Protein AF-A0A378L140-F1 (afdb_monomer_lite)

Structure (mmCIF, N/CA/C/O backbone):
data_AF-A0A378L140-F1
#
_entry.id   AF-A0A378L140-F1
#
loop_
_atom_site.group_PDB
_atom_site.id
_atom_site.type_symbol
_atom_site.label_atom_id
_atom_site.label_alt_id
_atom_site.label_comp_id
_atom_site.label_asym_id
_atom_site.label_entity_id
_atom_site.label_seq_id
_atom_site.pdbx_PDB_ins_code
_atom_site.Cartn_x
_atom_site.Cartn_y
_atom_site.Cartn_z
_atom_site.occupancy
_atom_site.B_iso_or_equiv
_atom_site.auth_seq_id
_atom_site.auth_comp_id
_atom_site.auth_asym_id
_atom_site.auth_atom_id
_atom_site.pdbx_PDB_model_num
ATOM 1 N N . MET A 1 1 ? -20.393 -34.430 15.830 1.00 32.03 1 MET A N 1
ATOM 2 C CA . MET A 1 1 ? -21.730 -34.454 15.198 1.00 32.03 1 MET A CA 1
ATOM 3 C C . MET A 1 1 ? -21.632 -33.696 13.888 1.00 32.03 1 MET A C 1
ATOM 5 O O . MET A 1 1 ? -21.072 -32.605 13.926 1.00 32.03 1 MET A O 1
ATOM 9 N N . PRO A 1 2 ? -22.085 -34.244 12.750 1.00 35.09 2 PRO A N 1
ATOM 10 C CA . PRO A 1 2 ? -22.092 -33.488 11.508 1.00 35.09 2 PRO A CA 1
ATOM 11 C C . PRO A 1 2 ? -23.166 -32.406 11.648 1.00 35.09 2 PRO A C 1
ATOM 13 O O . PRO A 1 2 ? -24.352 -32.717 11.752 1.00 35.09 2 PRO A O 1
ATOM 16 N N . LYS A 1 3 ? -22.745 -31.143 11.749 1.00 49.28 3 LYS A N 1
ATOM 17 C CA . LYS A 1 3 ? -23.654 -30.000 11.684 1.00 49.28 3 LYS A CA 1
ATOM 18 C C . LYS A 1 3 ? -24.236 -30.023 10.276 1.00 49.28 3 LYS A C 1
ATOM 20 O O . LYS A 1 3 ? -23.525 -29.756 9.314 1.00 49.28 3 LYS A O 1
ATOM 25 N N . ILE A 1 4 ? -25.494 -30.438 10.138 1.00 47.97 4 ILE A N 1
ATOM 26 C CA . ILE A 1 4 ? -26.223 -30.212 8.892 1.00 47.97 4 ILE A CA 1
ATOM 27 C C . ILE A 1 4 ? -26.393 -28.699 8.828 1.00 47.97 4 ILE A C 1
ATOM 29 O O . ILE A 1 4 ? -27.247 -28.129 9.501 1.00 47.97 4 ILE A O 1
ATOM 33 N N . HIS A 1 5 ? -25.482 -28.045 8.114 1.00 62.97 5 HIS A N 1
ATOM 34 C CA . HIS A 1 5 ? -25.533 -26.615 7.904 1.00 62.97 5 HIS A CA 1
ATOM 35 C C . HIS A 1 5 ? -26.717 -26.343 6.973 1.00 62.97 5 HIS A C 1
ATOM 37 O O . HIS A 1 5 ? -26.625 -26.583 5.769 1.00 62.97 5 HIS A O 1
ATOM 43 N N . ASP A 1 6 ? -27.838 -25.849 7.507 1.00 79.25 6 ASP A N 1
ATOM 44 C CA . ASP A 1 6 ? -28.823 -25.148 6.675 1.00 79.25 6 ASP A CA 1
ATOM 45 C C . ASP A 1 6 ? -28.234 -23.785 6.295 1.00 79.25 6 ASP A C 1
ATOM 47 O O . ASP A 1 6 ? -28.569 -22.725 6.820 1.00 79.25 6 ASP A O 1
ATOM 51 N N . ILE A 1 7 ? -27.254 -23.866 5.403 1.00 73.12 7 ILE A N 1
ATOM 52 C CA . ILE A 1 7 ? -26.455 -22.773 4.863 1.00 73.12 7 ILE A CA 1
ATOM 53 C C . ILE A 1 7 ? -27.337 -21.651 4.372 1.00 73.12 7 ILE A C 1
ATOM 55 O O . ILE A 1 7 ? -27.088 -20.480 4.645 1.00 73.12 7 ILE A O 1
ATOM 59 N N . LYS A 1 8 ? -28.369 -22.031 3.618 1.00 82.81 8 LYS A N 1
ATOM 60 C CA . LYS A 1 8 ? -29.275 -21.084 3.002 1.00 82.81 8 LYS A CA 1
ATOM 61 C C . LYS A 1 8 ? -29.954 -20.272 4.092 1.00 82.81 8 LYS A C 1
ATOM 63 O O . LYS A 1 8 ? -29.933 -19.048 4.022 1.00 82.81 8 LYS A O 1
ATOM 68 N N . LYS A 1 9 ? -30.451 -20.941 5.134 1.00 87.69 9 LYS A N 1
ATOM 69 C CA . LYS A 1 9 ? -31.068 -20.278 6.280 1.00 87.69 9 LYS A CA 1
ATOM 70 C C . LYS A 1 9 ? -30.097 -19.365 7.027 1.00 87.69 9 LYS A C 1
ATOM 72 O O . LYS A 1 9 ? -30.447 -18.227 7.317 1.00 87.69 9 LYS A O 1
ATOM 77 N N . GLN A 1 10 ? -28.864 -19.802 7.277 1.00 85.75 10 GLN A N 1
ATOM 78 C CA . GLN A 1 10 ? -27.850 -18.969 7.939 1.00 85.75 10 GLN A CA 1
ATOM 79 C C . GLN A 1 10 ? -27.500 -17.711 7.126 1.00 85.75 10 GLN A C 1
ATOM 81 O O . GLN A 1 10 ? -27.471 -16.599 7.658 1.00 85.75 10 GLN A O 1
ATOM 86 N N . CYS A 1 11 ? -27.269 -17.879 5.822 1.00 85.19 11 CYS A N 1
ATOM 87 C CA . CYS A 1 11 ? -27.033 -16.778 4.897 1.00 85.19 11 CYS A CA 1
ATOM 88 C C . CYS A 1 11 ? -28.246 -15.842 4.826 1.00 85.19 11 CYS A C 1
ATOM 90 O O . CYS A 1 11 ? -28.073 -14.625 4.799 1.00 85.19 11 CYS A O 1
ATOM 92 N N . ASP A 1 12 ? -29.466 -16.381 4.838 1.00 88.06 12 ASP A N 1
ATOM 93 C CA . ASP A 1 12 ? -30.700 -15.598 4.831 1.00 88.06 12 ASP A CA 1
ATOM 94 C C . ASP A 1 12 ? -30.898 -14.814 6.141 1.00 88.06 12 ASP A C 1
ATOM 96 O O . ASP A 1 12 ? -31.330 -13.665 6.075 1.00 88.06 12 ASP A O 1
ATOM 100 N N . LEU A 1 13 ? -30.497 -15.344 7.305 1.00 88.00 13 LEU A N 1
ATOM 101 C CA . LEU A 1 13 ? -30.495 -14.608 8.581 1.00 88.00 13 LEU A CA 1
ATOM 102 C C . LEU A 1 13 ? -29.526 -13.413 8.546 1.00 88.00 13 LEU A C 1
ATOM 104 O O . LEU A 1 13 ? -29.916 -12.286 8.860 1.00 88.00 13 LEU A O 1
ATOM 108 N N . ILE A 1 14 ? -28.285 -13.627 8.091 1.00 86.94 14 ILE A N 1
ATOM 109 C CA . ILE A 1 14 ? -27.290 -12.553 7.914 1.00 86.94 14 ILE A CA 1
ATOM 110 C C . ILE A 1 14 ? -27.772 -11.514 6.899 1.00 86.94 14 ILE A C 1
ATOM 112 O O . ILE A 1 14 ? -27.672 -10.306 7.117 1.00 86.94 14 ILE A O 1
ATOM 116 N N . ARG A 1 15 ? -28.335 -11.961 5.775 1.00 87.31 15 ARG A N 1
ATOM 117 C CA . ARG A 1 15 ? -28.892 -11.052 4.772 1.00 87.31 15 ARG A CA 1
ATOM 118 C C . ARG A 1 15 ? -30.097 -10.298 5.310 1.00 87.31 15 ARG A C 1
ATOM 120 O O . ARG A 1 15 ? -30.224 -9.120 4.989 1.00 87.31 15 ARG A O 1
ATOM 127 N N . GLY A 1 16 ? -30.945 -10.940 6.106 1.00 85.62 16 GLY A N 1
ATOM 128 C CA . GLY A 1 16 ? -32.083 -10.321 6.777 1.00 85.62 16 GLY A CA 1
ATOM 129 C C . GLY A 1 16 ? -31.644 -9.166 7.670 1.00 85.62 16 GLY A C 1
ATOM 130 O O . GLY A 1 16 ? -32.227 -8.085 7.581 1.00 85.62 16 GLY A O 1
ATOM 131 N N . LEU A 1 17 ? -30.557 -9.353 8.429 1.00 85.00 17 LEU A N 1
ATOM 132 C CA . LEU A 1 17 ? -29.923 -8.277 9.190 1.00 85.00 17 LEU A CA 1
ATOM 133 C C . LEU A 1 17 ? -29.539 -7.107 8.270 1.00 85.00 17 LEU A C 1
ATOM 135 O O . LEU A 1 17 ? -29.951 -5.984 8.529 1.00 85.00 17 LEU A O 1
ATOM 139 N N . TYR A 1 18 ? -28.827 -7.362 7.167 1.00 84.38 18 TYR A N 1
ATOM 140 C CA . TYR A 1 18 ? -28.286 -6.295 6.306 1.00 84.38 18 TYR A CA 1
ATOM 141 C C . TYR A 1 18 ? -29.306 -5.610 5.388 1.00 84.38 18 TYR A C 1
ATOM 143 O O . TYR A 1 18 ? -29.124 -4.452 5.020 1.00 84.38 18 TYR A O 1
ATOM 151 N N . HIS A 1 19 ? -30.363 -6.312 4.972 1.00 83.50 19 HIS A N 1
ATOM 152 C CA . HIS A 1 19 ? -31.394 -5.763 4.079 1.00 83.50 19 HIS A CA 1
ATOM 153 C C . HIS A 1 19 ? -32.524 -5.077 4.845 1.00 83.50 19 HIS A C 1
ATOM 155 O O . HIS A 1 19 ? -33.370 -4.414 4.234 1.00 83.50 19 HIS A O 1
ATOM 161 N N . SER A 1 20 ? -32.566 -5.229 6.168 1.00 78.88 20 SER A N 1
ATOM 162 C CA . SER A 1 20 ? -33.572 -4.557 6.965 1.00 78.88 20 SER A CA 1
ATOM 163 C C . SER A 1 20 ? -33.365 -3.046 6.927 1.00 78.88 20 SER A C 1
ATOM 165 O O . SER A 1 20 ? -32.304 -2.521 7.257 1.00 78.88 20 SER A O 1
ATOM 167 N N . ARG A 1 21 ? -34.425 -2.326 6.551 1.00 72.00 21 ARG A N 1
ATOM 168 C CA . ARG A 1 21 ? -34.459 -0.858 6.587 1.00 72.00 21 ARG A CA 1
ATOM 169 C C . ARG A 1 21 ? -34.642 -0.300 8.000 1.00 72.00 21 ARG A C 1
ATOM 171 O O . ARG A 1 21 ? -34.589 0.912 8.167 1.00 72.00 21 ARG A O 1
ATOM 178 N N . LYS A 1 22 ? -34.893 -1.149 9.002 1.00 75.19 22 LYS A N 1
ATOM 179 C CA . LYS A 1 22 ? -35.039 -0.718 10.396 1.00 75.19 22 LYS A CA 1
ATOM 180 C C . LYS A 1 22 ? -33.651 -0.586 11.023 1.00 75.19 22 LYS A C 1
ATOM 182 O O . LYS A 1 22 ? -32.941 -1.589 11.107 1.00 75.19 22 LYS A O 1
ATOM 187 N N . GLU A 1 23 ? -33.308 0.624 11.463 1.00 65.69 23 GLU A N 1
ATOM 188 C CA . GLU A 1 23 ? -32.011 0.982 12.074 1.00 65.69 23 GLU A CA 1
ATOM 189 C C . GLU A 1 23 ? -31.702 0.225 13.380 1.00 65.69 23 GLU A C 1
ATOM 191 O O . GLU A 1 23 ? -30.560 0.206 13.818 1.00 65.69 23 GLU A O 1
ATOM 196 N N . ASP A 1 24 ? -32.685 -0.489 13.936 1.00 68.06 24 ASP A N 1
ATOM 197 C CA . ASP A 1 24 ? -32.551 -1.280 15.166 1.00 68.06 24 ASP A CA 1
ATOM 198 C C . ASP A 1 24 ? -32.762 -2.779 14.923 1.00 68.06 24 ASP A C 1
ATOM 200 O O . ASP A 1 24 ? -33.281 -3.502 15.774 1.00 68.06 24 ASP A O 1
ATOM 204 N N . THR A 1 25 ? -32.443 -3.277 13.726 1.00 79.19 25 THR A N 1
ATOM 205 C CA . THR A 1 25 ? -32.542 -4.726 13.491 1.00 79.19 25 THR A CA 1
ATOM 206 C C . THR A 1 25 ? -31.446 -5.426 14.272 1.00 79.19 25 THR A C 1
ATOM 208 O O . THR A 1 25 ? -30.265 -5.146 14.076 1.00 79.19 25 THR A O 1
ATOM 211 N N . LEU A 1 26 ? -31.856 -6.325 15.160 1.00 85.75 26 LEU A N 1
ATOM 212 C CA . LEU A 1 26 ? -30.974 -7.051 16.057 1.00 85.75 26 LEU A CA 1
ATOM 213 C C . LEU A 1 26 ? -30.793 -8.481 15.558 1.00 85.75 26 LEU A C 1
ATOM 215 O O . LEU A 1 26 ? -31.773 -9.144 15.216 1.00 85.75 26 LEU A O 1
ATOM 219 N N . LEU A 1 27 ? -29.556 -8.971 15.564 1.00 86.12 27 LEU A N 1
ATOM 220 C CA . LEU A 1 27 ? -29.259 -10.385 15.351 1.00 86.12 27 LEU A CA 1
ATOM 221 C C . LEU A 1 27 ? -28.437 -10.910 16.529 1.00 86.12 27 LEU A C 1
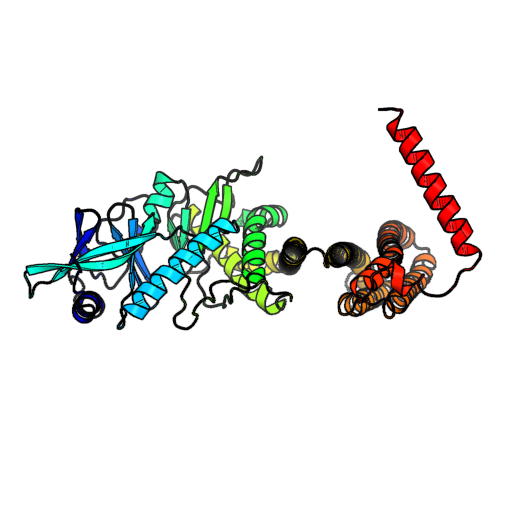ATOM 223 O O . LEU A 1 27 ? -27.250 -10.592 16.635 1.00 86.12 27 LEU A O 1
ATOM 227 N N . PRO A 1 28 ? -29.036 -11.704 17.428 1.00 86.94 28 PRO A N 1
ATOM 228 C CA . PRO A 1 28 ? -28.290 -12.356 18.489 1.00 86.94 28 PRO A CA 1
ATOM 229 C C . PRO A 1 28 ? -27.301 -13.365 17.901 1.00 86.94 28 PRO A C 1
ATOM 231 O O . PRO A 1 28 ? -27.661 -14.231 17.103 1.00 86.94 28 PRO A O 1
ATOM 234 N N . VAL A 1 29 ? -26.051 -13.274 18.333 1.00 88.31 29 VAL A N 1
ATOM 235 C CA . VAL A 1 29 ? -24.965 -14.180 17.972 1.00 88.31 29 VAL A CA 1
ATOM 236 C C . VAL A 1 29 ? -24.234 -14.675 19.219 1.00 88.31 29 VAL A C 1
ATOM 238 O O . VAL A 1 29 ? -24.358 -14.117 20.308 1.00 88.31 29 VAL A O 1
ATOM 241 N N . CYS A 1 30 ? -23.481 -15.755 19.068 1.00 84.81 30 CYS A N 1
ATOM 242 C CA . CYS A 1 30 ? -22.602 -16.319 20.077 1.00 84.81 30 CYS A CA 1
ATOM 243 C C . CYS A 1 30 ? -21.193 -16.449 19.492 1.00 84.81 30 CYS A C 1
ATOM 245 O O . CYS A 1 30 ? -21.023 -17.066 18.443 1.00 84.81 30 CYS A O 1
ATOM 247 N N . PHE A 1 31 ? -20.179 -15.899 20.153 1.00 86.06 31 PHE A N 1
ATOM 248 C CA . PHE A 1 31 ? -18.777 -16.040 19.752 1.00 86.06 31 PHE A CA 1
ATOM 249 C C . PHE A 1 31 ? -17.950 -16.452 20.970 1.00 86.06 31 PHE A C 1
ATOM 251 O O . PHE A 1 31 ? -18.038 -15.812 22.009 1.00 86.06 31 PHE A O 1
ATOM 258 N N . HIS A 1 32 ? -17.204 -17.560 20.883 1.00 82.94 32 HIS A N 1
ATOM 259 C CA . HIS A 1 32 ? -16.455 -18.137 22.015 1.00 82.94 32 HIS A CA 1
ATOM 260 C C . HIS A 1 32 ? -17.255 -18.262 23.334 1.00 82.94 32 HIS A C 1
ATOM 262 O O . HIS A 1 32 ? -16.724 -18.033 24.415 1.00 82.94 32 HIS A O 1
ATOM 268 N N . ASN A 1 33 ? -18.521 -18.687 23.249 1.00 78.38 33 ASN A N 1
ATOM 269 C CA . ASN A 1 33 ? -19.480 -18.811 24.364 1.00 78.38 33 ASN A CA 1
ATOM 270 C C . ASN A 1 33 ? -20.062 -17.491 24.899 1.00 78.38 33 ASN A C 1
ATOM 272 O O . ASN A 1 33 ? -20.896 -17.524 25.805 1.00 78.38 33 ASN A O 1
ATOM 276 N N . GLU A 1 34 ? -19.693 -16.345 24.332 1.00 80.69 34 GLU A N 1
ATOM 277 C CA . GLU A 1 34 ? -20.276 -15.056 24.690 1.00 80.69 34 GLU A CA 1
ATOM 278 C C . GLU A 1 34 ? -21.445 -14.710 23.777 1.00 80.69 34 GLU A C 1
ATOM 280 O O . GLU A 1 34 ? -21.317 -14.706 22.553 1.00 80.69 34 GLU A O 1
ATOM 285 N N . LYS A 1 35 ? -22.592 -14.386 24.381 1.00 85.50 35 LYS A N 1
ATOM 286 C CA . LYS A 1 35 ? -23.771 -13.920 23.652 1.00 85.50 35 LYS A CA 1
ATOM 287 C C . LYS A 1 35 ? -23.661 -12.420 23.407 1.00 85.50 35 LYS A C 1
ATOM 289 O O . LYS A 1 35 ? -23.620 -11.637 24.352 1.00 85.50 35 LYS A O 1
ATOM 294 N N . VAL A 1 36 ? -23.667 -12.031 22.141 1.00 88.69 36 VAL A N 1
ATOM 295 C CA . VAL A 1 36 ? -23.611 -10.639 21.690 1.00 88.69 36 VAL A CA 1
ATOM 296 C C . VAL A 1 36 ? -24.776 -10.397 20.747 1.00 88.69 36 VAL A C 1
ATOM 298 O O . VAL A 1 36 ? -25.172 -11.285 20.006 1.00 88.69 36 VAL A O 1
ATOM 301 N N . THR A 1 37 ? -25.365 -9.208 20.773 1.00 88.44 37 THR A N 1
ATOM 302 C CA . THR A 1 37 ? -26.416 -8.851 19.816 1.00 88.44 37 THR A CA 1
ATOM 303 C C . THR A 1 37 ? -25.828 -7.909 18.787 1.00 88.44 37 THR A C 1
ATOM 305 O O . THR A 1 37 ? -25.416 -6.810 19.141 1.00 88.44 37 THR A O 1
ATOM 308 N N . LEU A 1 38 ? -25.770 -8.344 17.528 1.00 85.88 38 LEU A N 1
ATOM 309 C CA . LEU A 1 38 ? -25.354 -7.483 16.429 1.00 85.88 38 LEU A CA 1
ATOM 310 C C . LEU A 1 38 ? -26.449 -6.462 16.161 1.00 85.88 38 LEU A C 1
ATOM 312 O O . LEU A 1 38 ? -27.623 -6.825 16.059 1.00 85.88 38 LEU A O 1
ATOM 316 N N . ILE A 1 39 ? -26.053 -5.204 16.022 1.00 81.06 39 ILE A N 1
ATOM 317 C CA . ILE A 1 39 ? -26.967 -4.098 15.751 1.00 81.06 39 ILE A CA 1
ATOM 318 C C . ILE A 1 39 ? -26.764 -3.679 14.297 1.00 81.06 39 ILE A C 1
ATOM 320 O O . ILE A 1 39 ? -25.655 -3.324 13.893 1.00 81.06 39 ILE A O 1
ATOM 324 N N . ASN A 1 40 ? -27.824 -3.726 13.488 1.00 77.75 40 ASN A N 1
ATOM 325 C CA . ASN A 1 40 ? -27.792 -3.178 12.135 1.00 77.75 40 ASN A CA 1
ATOM 326 C C . ASN A 1 40 ? -27.887 -1.653 12.171 1.00 77.75 40 ASN A C 1
ATOM 328 O O . ASN A 1 40 ? -28.923 -1.074 11.846 1.00 77.75 40 ASN A O 1
ATOM 332 N N . THR A 1 41 ? -26.791 -0.997 12.521 1.00 69.06 41 THR A N 1
ATOM 333 C CA . THR A 1 41 ? -26.687 0.437 12.298 1.00 69.06 41 THR A CA 1
ATOM 334 C C . THR A 1 41 ? -26.467 0.648 10.795 1.00 69.06 41 THR A C 1
ATOM 336 O O . THR A 1 41 ? -25.485 0.183 10.215 1.00 69.06 41 THR A O 1
ATOM 339 N N . GLN A 1 42 ? -27.388 1.333 10.103 1.00 62.62 42 GLN A N 1
ATOM 340 C CA . GLN A 1 42 ? -27.188 1.650 8.674 1.00 62.62 42 GLN A CA 1
ATOM 341 C C . GLN A 1 42 ? -25.913 2.482 8.442 1.00 62.62 42 GLN A C 1
ATOM 343 O O . GLN A 1 42 ? -25.325 2.453 7.348 1.00 62.62 42 GLN A O 1
ATOM 348 N N . TYR A 1 43 ? -25.482 3.173 9.499 1.00 59.62 43 TYR A N 1
ATOM 349 C CA . TYR A 1 43 ? -24.347 4.071 9.562 1.00 59.62 43 TYR A CA 1
ATOM 350 C C . TYR A 1 43 ? -23.338 3.593 10.607 1.00 59.62 43 TYR A C 1
ATOM 352 O O . TYR A 1 43 ? -23.697 3.101 11.676 1.00 59.62 43 TYR A O 1
ATOM 360 N N . VAL A 1 44 ? -22.064 3.760 10.274 1.00 66.12 44 VAL A N 1
ATOM 361 C CA . VAL A 1 44 ? -20.953 3.674 11.220 1.00 66.12 44 VAL A CA 1
ATOM 362 C C . VAL A 1 44 ? -20.955 4.990 12.011 1.00 66.12 44 VAL A C 1
ATOM 364 O O . VAL A 1 44 ? -21.019 6.050 11.386 1.00 66.12 44 VAL A O 1
ATOM 367 N N . ASP A 1 45 ? -20.952 4.963 13.351 1.00 68.12 45 ASP A N 1
ATOM 368 C CA . ASP A 1 45 ? -20.945 6.200 14.156 1.00 68.12 45 ASP A CA 1
ATOM 369 C C . ASP A 1 45 ? -19.595 6.910 14.019 1.00 68.12 45 ASP A C 1
ATOM 371 O O . ASP A 1 45 ? -18.678 6.688 14.806 1.00 68.12 45 ASP A O 1
ATOM 375 N N . GLU A 1 46 ? -19.488 7.795 13.025 1.00 62.53 46 GLU A N 1
ATOM 376 C CA . GLU A 1 46 ? -18.253 8.484 12.640 1.00 62.53 46 GLU A CA 1
ATOM 377 C C . GLU A 1 46 ? -17.546 9.203 13.804 1.00 62.53 46 GLU A C 1
ATOM 379 O O . GLU A 1 46 ? -16.338 9.437 13.753 1.00 62.53 46 GLU A O 1
ATOM 384 N N . ARG A 1 47 ? -18.283 9.570 14.864 1.00 60.94 47 ARG A N 1
ATOM 385 C CA . ARG A 1 47 ? -17.743 10.308 16.017 1.00 60.94 47 ARG A CA 1
ATOM 386 C C . ARG A 1 47 ? -16.897 9.433 16.939 1.00 60.94 47 ARG A C 1
ATOM 388 O O . ARG A 1 47 ? -16.086 9.973 17.686 1.00 60.94 47 ARG A O 1
ATOM 395 N N . ARG A 1 48 ? -17.063 8.108 16.896 1.00 61.91 48 ARG A N 1
ATOM 396 C CA . ARG A 1 48 ? -16.337 7.163 17.768 1.00 61.91 48 ARG A CA 1
ATOM 397 C C . ARG A 1 48 ? -14.945 6.815 17.253 1.00 6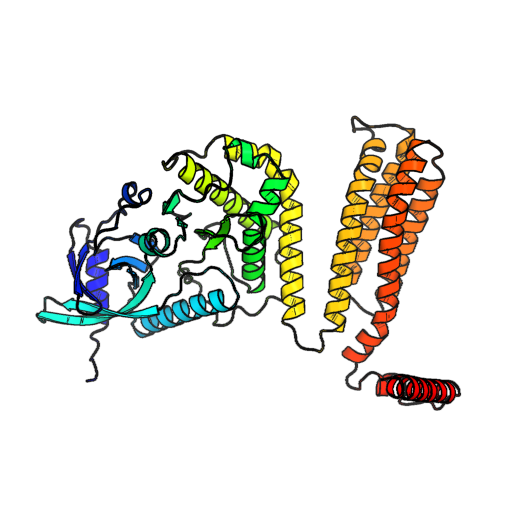1.91 48 ARG A C 1
ATOM 399 O O . ARG A 1 48 ? -14.089 6.406 18.031 1.00 61.91 48 ARG A O 1
ATOM 406 N N . PHE A 1 49 ? -14.699 7.055 15.968 1.00 60.28 49 PHE A N 1
ATOM 407 C CA . PHE A 1 49 ? -13.483 6.658 15.256 1.00 60.28 49 PHE A CA 1
ATOM 408 C C . PHE A 1 49 ? -12.320 7.645 15.423 1.00 60.28 49 PHE A C 1
ATOM 410 O O . PHE A 1 49 ? -11.253 7.432 14.859 1.00 60.28 49 PHE A O 1
ATOM 417 N N . ILE A 1 50 ? -12.517 8.710 16.206 1.00 56.09 50 ILE A N 1
ATOM 418 C CA . ILE A 1 50 ? -11.467 9.618 16.688 1.00 56.09 50 ILE A CA 1
ATOM 419 C C . ILE A 1 50 ? -11.520 9.618 18.218 1.00 56.09 50 ILE A C 1
ATOM 421 O O . ILE A 1 50 ? -11.711 10.645 18.867 1.00 56.09 50 ILE A O 1
ATOM 425 N N . SER A 1 51 ? -11.465 8.433 18.815 1.00 61.25 51 SER A N 1
ATOM 426 C CA . SER A 1 51 ? -11.392 8.307 20.262 1.00 61.25 51 SER A CA 1
ATOM 427 C C . SER A 1 51 ? -10.626 7.055 20.646 1.00 61.25 51 SER A C 1
ATOM 429 O O . SER A 1 51 ? -10.715 6.028 19.978 1.00 61.25 51 SER A O 1
ATOM 431 N N . ASP A 1 52 ? -9.920 7.142 21.766 1.00 62.53 52 ASP A N 1
ATOM 432 C CA . ASP A 1 52 ? -9.347 5.988 22.459 1.00 62.53 52 ASP A CA 1
ATOM 433 C C . ASP A 1 52 ? -10.424 5.249 23.286 1.00 62.53 52 ASP A C 1
ATOM 435 O O . ASP A 1 52 ? -10.111 4.478 24.193 1.00 62.53 52 ASP A O 1
ATOM 439 N N . ALA A 1 53 ? -11.713 5.515 23.029 1.00 71.19 53 ALA A N 1
ATOM 440 C CA . ALA A 1 53 ? -12.802 4.884 23.754 1.00 71.19 53 ALA A CA 1
ATOM 441 C C . ALA A 1 53 ? -13.017 3.442 23.257 1.00 71.19 53 ALA A C 1
ATOM 443 O O . ALA A 1 53 ? -12.950 3.184 22.051 1.00 71.19 53 ALA A O 1
ATOM 444 N N . PRO A 1 54 ? -13.326 2.495 24.160 1.00 75.44 54 PRO A N 1
ATOM 445 C CA . PRO A 1 54 ? -13.717 1.149 23.766 1.00 75.44 54 PRO A CA 1
ATOM 446 C C . PRO A 1 54 ? -14.964 1.178 22.879 1.00 75.44 54 PRO A C 1
ATOM 448 O O . PRO A 1 54 ? -15.936 1.873 23.185 1.00 75.44 54 PRO A O 1
ATOM 451 N N . VAL A 1 55 ? -14.956 0.388 21.806 1.00 80.44 55 VAL A N 1
ATOM 452 C CA . VAL A 1 55 ? -16.144 0.188 20.971 1.00 80.44 55 VAL A CA 1
ATOM 453 C C . VAL A 1 55 ? -17.080 -0.811 21.670 1.00 80.44 55 VAL A C 1
ATOM 455 O O . VAL A 1 55 ? -16.616 -1.857 22.119 1.00 80.44 55 VAL A O 1
ATOM 458 N N . PRO A 1 56 ? -18.386 -0.530 21.793 1.00 85.19 56 PRO A N 1
ATOM 459 C CA . PRO A 1 56 ? -19.361 -1.496 22.290 1.00 85.19 56 PRO A CA 1
ATOM 460 C C . PRO A 1 56 ? -19.415 -2.810 21.499 1.00 85.19 56 PRO A C 1
ATOM 462 O O . PRO A 1 56 ? -19.343 -2.837 20.271 1.00 85.19 56 PRO A O 1
ATOM 465 N N . ASN A 1 57 ? -19.621 -3.919 22.212 1.00 89.12 57 ASN A N 1
ATOM 466 C CA . ASN A 1 57 ? -19.862 -5.222 21.593 1.00 89.12 57 ASN A CA 1
ATOM 467 C C . ASN A 1 57 ? -21.144 -5.213 20.749 1.00 89.12 57 ASN A C 1
ATOM 469 O O . ASN A 1 57 ? -22.188 -4.744 21.195 1.00 89.12 57 ASN A O 1
ATOM 473 N N . GLY A 1 58 ? -21.067 -5.803 19.557 1.00 86.75 58 GLY A N 1
ATOM 474 C CA . GLY A 1 58 ? -22.162 -5.907 18.594 1.00 86.75 58 GLY A CA 1
ATOM 475 C C . GLY A 1 58 ? -22.282 -4.725 17.631 1.00 86.75 58 GLY A C 1
ATOM 476 O O . GLY A 1 58 ? -23.139 -4.756 16.747 1.00 86.75 58 GLY A O 1
ATOM 477 N N . GLU A 1 59 ? -21.432 -3.704 17.766 1.00 87.25 59 GLU A N 1
ATOM 478 C CA . GLU A 1 59 ? -21.450 -2.522 16.904 1.00 87.25 59 GLU A CA 1
ATOM 479 C C . GLU A 1 59 ? -20.770 -2.777 15.553 1.00 87.25 59 GLU A C 1
ATOM 481 O O . GLU A 1 59 ? -19.757 -3.478 15.466 1.00 87.25 59 GLU A O 1
ATOM 486 N N . LEU A 1 60 ? -21.332 -2.197 14.489 1.00 85.62 60 LEU A N 1
ATOM 487 C CA . LEU A 1 60 ? -20.768 -2.252 13.146 1.00 85.62 60 LEU A CA 1
ATOM 488 C C . LEU A 1 60 ? -19.556 -1.312 13.042 1.00 85.62 60 LEU A C 1
ATOM 490 O O . LEU A 1 60 ? -19.683 -0.094 13.131 1.00 85.62 60 LEU A O 1
ATOM 494 N N . LEU A 1 61 ? -18.382 -1.885 12.789 1.00 81.06 61 LEU A N 1
ATOM 495 C CA . LEU A 1 61 ? -17.126 -1.164 12.571 1.00 81.06 61 LEU A CA 1
ATOM 496 C C . LEU A 1 61 ? -16.981 -0.652 11.135 1.00 81.06 61 LEU A C 1
ATOM 498 O O . LEU A 1 61 ? -16.334 0.363 10.903 1.00 81.06 61 LEU A O 1
ATOM 502 N N . GLY A 1 62 ? -17.555 -1.359 10.161 1.00 81.31 62 GLY A N 1
ATOM 503 C CA . GLY A 1 62 ? -17.418 -0.997 8.755 1.00 81.31 62 GLY A CA 1
ATOM 504 C C . GLY A 1 62 ? -18.104 -1.969 7.804 1.00 81.31 62 GLY A C 1
ATOM 505 O O . GLY A 1 62 ? -18.452 -3.094 8.168 1.00 81.31 62 GLY A O 1
ATOM 506 N N . LYS A 1 63 ? -18.287 -1.525 6.555 1.00 81.12 63 LYS A N 1
ATOM 507 C CA . LYS A 1 63 ? -18.818 -2.354 5.464 1.00 81.12 63 LYS A CA 1
ATOM 508 C C . LYS A 1 63 ? -18.037 -2.166 4.160 1.00 81.12 63 LYS A C 1
ATOM 510 O O . LYS A 1 63 ? -17.763 -1.044 3.716 1.00 81.12 63 LYS A O 1
ATOM 515 N N . GLY A 1 64 ? -17.703 -3.286 3.526 1.00 76.69 64 GLY A N 1
ATOM 516 C CA . GLY A 1 64 ? -16.905 -3.378 2.306 1.00 76.69 64 GLY A CA 1
ATOM 517 C C . GLY A 1 64 ? -17.490 -4.433 1.376 1.00 76.69 64 GLY A C 1
ATOM 518 O O . GLY A 1 64 ? -17.427 -5.627 1.640 1.00 76.69 64 GLY A O 1
ATOM 519 N N . GLY A 1 65 ? -18.124 -4.003 0.284 1.00 80.62 65 GLY A N 1
ATOM 520 C CA . GLY A 1 65 ? -18.755 -4.924 -0.658 1.00 80.62 65 GLY A CA 1
ATOM 521 C C . GLY A 1 65 ? -19.831 -5.811 -0.022 1.00 80.62 65 GLY A C 1
ATOM 522 O O . GLY A 1 65 ? -20.916 -5.315 0.263 1.00 80.62 65 GLY A O 1
ATOM 523 N N . ILE A 1 66 ? -19.552 -7.110 0.127 1.00 82.69 66 ILE A N 1
ATOM 524 C CA . ILE A 1 66 ? -20.443 -8.091 0.782 1.00 82.69 66 ILE A CA 1
ATOM 525 C C . ILE A 1 66 ? -20.071 -8.358 2.251 1.00 82.69 66 ILE A C 1
ATOM 527 O O . ILE A 1 66 ? -20.742 -9.140 2.922 1.00 82.69 66 ILE A O 1
ATOM 531 N N . LYS A 1 67 ? -19.003 -7.733 2.753 1.00 87.19 67 LYS A N 1
ATOM 532 C CA . LYS A 1 67 ? -18.456 -7.944 4.093 1.00 87.19 67 LYS A CA 1
ATOM 533 C C . LYS A 1 67 ? -18.933 -6.852 5.043 1.00 87.19 67 LYS A C 1
ATOM 535 O O . LYS A 1 67 ? -18.892 -5.667 4.706 1.00 87.19 67 LYS A O 1
ATOM 540 N N . HIS A 1 68 ? -19.347 -7.265 6.231 1.00 88.00 68 HIS A N 1
ATOM 541 C CA . HIS A 1 68 ? -19.631 -6.388 7.363 1.00 88.00 68 HIS A CA 1
ATOM 542 C C . HIS A 1 68 ? -18.715 -6.784 8.510 1.00 88.00 68 HIS A C 1
ATOM 544 O O . HIS A 1 68 ? -18.503 -7.973 8.748 1.00 88.00 68 HIS A O 1
ATOM 550 N N . VAL A 1 69 ? -18.155 -5.796 9.194 1.00 89.00 69 VAL A N 1
ATOM 551 C CA . VAL A 1 69 ? -17.211 -6.016 10.287 1.00 89.00 69 VAL A CA 1
ATOM 552 C C . VAL A 1 69 ? -17.848 -5.529 11.571 1.00 89.00 69 VAL A C 1
ATOM 554 O O . VAL A 1 69 ? -18.244 -4.370 11.649 1.00 89.00 69 VAL A O 1
ATOM 557 N N . TYR A 1 70 ? -17.930 -6.396 12.571 1.00 90.44 70 TYR A N 1
ATOM 558 C CA . TYR A 1 70 ? -18.508 -6.090 13.875 1.00 90.44 70 TYR A CA 1
ATOM 559 C C . TYR A 1 70 ? -17.451 -6.138 14.969 1.00 90.44 70 TYR A C 1
ATOM 561 O O . TYR A 1 70 ? -16.522 -6.943 14.905 1.00 90.44 70 TYR A O 1
ATOM 569 N N . HIS A 1 71 ? -17.609 -5.302 15.989 1.00 90.00 71 HIS A N 1
ATOM 570 C CA . HIS A 1 71 ? -16.823 -5.411 17.207 1.00 90.00 71 HIS A CA 1
ATOM 571 C C . HIS A 1 71 ? -17.423 -6.480 18.122 1.00 90.00 71 HIS A C 1
ATOM 573 O O . HIS A 1 71 ? -18.577 -6.368 18.527 1.00 90.00 71 HIS A O 1
ATOM 579 N N . ILE A 1 72 ? -16.662 -7.518 18.458 1.00 91.00 72 ILE A N 1
ATOM 580 C CA . ILE A 1 72 ? -17.090 -8.587 19.365 1.00 91.00 72 ILE A CA 1
ATOM 581 C C . ILE A 1 72 ? -15.910 -8.940 20.271 1.00 91.00 72 ILE A C 1
ATOM 583 O O . ILE A 1 72 ? -14.965 -9.592 19.838 1.00 91.00 72 ILE A O 1
ATOM 587 N N . ASN A 1 73 ? -15.966 -8.495 21.524 1.00 87.94 73 ASN A N 1
ATOM 588 C CA . ASN A 1 73 ? -15.002 -8.786 22.585 1.00 87.94 73 ASN A CA 1
ATOM 589 C C . ASN A 1 73 ? -13.541 -8.504 22.181 1.00 87.94 73 ASN A C 1
ATOM 591 O O . ASN A 1 73 ? -12.704 -9.405 22.125 1.00 87.94 73 ASN A O 1
ATOM 595 N N . GLY A 1 74 ? -13.244 -7.259 21.790 1.00 86.12 74 GLY A N 1
ATOM 596 C CA . GLY A 1 74 ? -11.893 -6.886 21.339 1.00 86.12 74 GLY A CA 1
ATOM 597 C C . GLY A 1 74 ? -11.536 -7.378 19.928 1.00 86.12 74 GLY A C 1
ATOM 598 O O . GLY A 1 74 ? -10.472 -7.057 19.397 1.00 86.12 74 GLY A O 1
ATOM 599 N N . LYS A 1 75 ? -12.413 -8.148 19.274 1.00 91.69 75 LYS A N 1
ATOM 600 C CA . LYS A 1 75 ? -12.189 -8.653 17.917 1.00 91.69 75 LYS A CA 1
ATOM 601 C C . LYS A 1 75 ? -13.017 -7.892 16.893 1.00 91.69 75 LYS A C 1
ATOM 603 O O . LYS A 1 75 ? -14.164 -7.528 17.133 1.00 91.69 75 LYS A O 1
ATOM 608 N N . ALA A 1 76 ? -12.425 -7.669 15.728 1.00 91.75 76 ALA A N 1
ATOM 609 C CA . ALA A 1 76 ? -13.141 -7.377 14.498 1.00 91.75 76 ALA A CA 1
ATOM 610 C C . ALA A 1 76 ? -13.577 -8.712 13.881 1.00 91.75 76 ALA A C 1
ATOM 612 O O . ALA A 1 76 ? -12.733 -9.494 13.442 1.00 91.75 76 ALA A O 1
ATOM 613 N N . VAL A 1 77 ? -14.881 -8.978 13.867 1.00 92.94 77 VAL A N 1
ATOM 614 C CA . VAL A 1 77 ? -15.480 -10.188 13.294 1.00 92.94 77 VAL A CA 1
ATOM 615 C C . VAL A 1 77 ? -16.112 -9.846 11.952 1.00 92.94 77 VAL A C 1
ATOM 617 O O . VAL A 1 77 ? -17.008 -9.009 11.863 1.00 92.94 77 VAL A O 1
ATOM 620 N N . PHE A 1 78 ? -15.636 -10.505 10.903 1.00 92.62 78 PHE A N 1
ATOM 621 C CA . PHE A 1 78 ? -16.018 -10.268 9.520 1.00 92.62 78 PHE A CA 1
ATOM 622 C C . PHE A 1 78 ? -17.068 -11.282 9.095 1.00 92.62 78 PHE A C 1
ATOM 624 O O . PHE A 1 78 ? -16.823 -12.491 9.041 1.00 92.62 78 PHE A O 1
ATOM 631 N N . LEU A 1 79 ? -18.228 -10.762 8.725 1.00 91.44 79 LEU A N 1
ATOM 632 C CA . LEU A 1 79 ? -19.369 -11.527 8.266 1.00 91.44 79 LEU A CA 1
ATOM 633 C C . LEU A 1 79 ? -19.609 -11.226 6.791 1.00 91.44 79 LEU A C 1
ATOM 635 O O . LEU A 1 79 ? -19.925 -10.101 6.398 1.00 91.44 79 LEU A O 1
ATOM 639 N N . VAL A 1 80 ? -19.452 -12.251 5.963 1.00 88.88 80 VAL A N 1
ATOM 640 C CA . VAL A 1 80 ? -19.597 -12.162 4.509 1.00 88.88 80 VAL A CA 1
ATOM 641 C C . VAL A 1 80 ? -21.019 -12.573 4.146 1.00 88.88 80 VAL A C 1
ATOM 643 O O . VAL A 1 80 ? -21.371 -13.727 4.346 1.00 88.88 80 VAL A O 1
ATOM 646 N N . ALA A 1 81 ? -21.847 -11.682 3.602 1.00 83.25 81 ALA A N 1
ATOM 647 C CA . ALA A 1 81 ? -23.168 -12.054 3.087 1.00 83.25 81 ALA A CA 1
ATOM 648 C C . ALA A 1 81 ? -23.036 -12.759 1.731 1.00 83.25 81 ALA A C 1
ATOM 650 O O . ALA A 1 81 ? -23.075 -12.116 0.680 1.00 83.25 81 ALA A O 1
ATOM 651 N N . CYS A 1 82 ? -22.869 -14.082 1.756 1.00 81.19 82 CYS A N 1
ATOM 652 C CA . CYS A 1 82 ? -22.820 -14.913 0.556 1.00 81.19 82 CYS A CA 1
ATOM 653 C C . CYS A 1 82 ? -24.140 -15.667 0.332 1.00 81.19 82 CYS A C 1
ATOM 655 O O . CYS A 1 82 ? -24.922 -15.842 1.259 1.00 81.19 82 CYS A O 1
ATOM 657 N N . TYR A 1 83 ? -24.384 -16.103 -0.905 1.00 77.44 83 TYR A N 1
ATOM 658 C CA . TYR A 1 83 ? -25.517 -16.967 -1.272 1.00 77.44 83 TYR A CA 1
ATOM 659 C C . TYR A 1 83 ? -25.119 -18.450 -1.365 1.00 77.44 83 TYR A C 1
ATOM 661 O O . TYR A 1 83 ? -25.986 -19.313 -1.460 1.00 77.44 83 TYR A O 1
ATOM 669 N N . ASP A 1 84 ? -23.814 -18.734 -1.367 1.00 79.12 84 ASP A N 1
ATOM 670 C CA . ASP A 1 84 ? -23.221 -20.053 -1.580 1.00 79.12 84 ASP A CA 1
ATOM 671 C C . ASP A 1 84 ? -22.146 -20.288 -0.509 1.00 79.12 84 ASP A C 1
ATOM 673 O O . ASP A 1 84 ? -21.172 -19.535 -0.443 1.00 79.12 84 ASP A O 1
ATOM 677 N N . ILE A 1 85 ? -22.307 -21.310 0.345 1.00 73.50 85 ILE A N 1
ATOM 678 C CA . ILE A 1 85 ? -21.318 -21.573 1.404 1.00 73.50 85 ILE A CA 1
ATOM 679 C C . ILE A 1 85 ? -19.991 -22.075 0.866 1.00 73.50 85 ILE A C 1
ATOM 681 O O . ILE A 1 85 ? -18.959 -21.756 1.444 1.00 73.50 85 ILE A O 1
ATOM 685 N N . ASN A 1 86 ? -19.992 -22.849 -0.223 1.00 74.75 86 ASN A N 1
ATOM 686 C CA . ASN A 1 86 ? -18.741 -23.372 -0.759 1.00 74.75 86 ASN A CA 1
ATOM 687 C C . ASN A 1 86 ? -17.898 -22.184 -1.211 1.00 74.75 86 ASN A C 1
ATOM 689 O O . ASN A 1 86 ? -16.693 -22.131 -0.975 1.00 74.75 86 ASN A O 1
ATOM 693 N N . ARG A 1 87 ? -18.572 -21.167 -1.760 1.00 81.75 87 ARG A N 1
ATOM 694 C CA . ARG A 1 87 ? -17.949 -19.886 -2.052 1.00 81.75 87 ARG A CA 1
ATOM 695 C C . ARG A 1 87 ? -17.593 -19.091 -0.791 1.00 81.75 87 ARG A C 1
ATOM 697 O O . ARG A 1 87 ? -16.546 -18.458 -0.786 1.00 81.75 87 ARG A O 1
ATOM 704 N N . LEU A 1 88 ? -18.416 -19.104 0.259 1.00 84.62 88 LEU A N 1
ATOM 705 C CA . LEU A 1 88 ? -18.135 -18.431 1.536 1.00 84.62 88 LEU A CA 1
ATOM 706 C C . LEU A 1 88 ? -16.860 -18.955 2.205 1.00 84.62 88 LEU A C 1
ATOM 708 O O . LEU A 1 88 ? -15.978 -18.164 2.526 1.00 84.62 88 LEU A O 1
ATOM 712 N N . GLU A 1 89 ? -16.759 -20.266 2.416 1.00 84.75 89 GLU A N 1
ATOM 713 C CA . GLU A 1 89 ? -15.591 -20.876 3.051 1.00 84.75 89 GLU A CA 1
ATOM 714 C C . GLU A 1 89 ? -14.342 -20.686 2.203 1.00 84.75 89 GLU A C 1
ATOM 716 O O . GLU A 1 89 ? -13.305 -20.328 2.749 1.00 84.75 89 GLU A O 1
ATOM 721 N N . GLN A 1 90 ? -14.464 -20.820 0.878 1.00 84.50 90 GLN A N 1
ATOM 722 C CA . GLN A 1 90 ? -13.373 -20.517 -0.039 1.00 84.50 90 GLN A CA 1
ATOM 723 C C . GLN A 1 90 ? -12.901 -19.063 0.107 1.00 84.50 90 GLN A C 1
ATOM 725 O O . GLN A 1 90 ? -11.701 -18.839 0.211 1.00 84.50 90 GLN A O 1
ATOM 730 N N . ILE A 1 91 ? -13.815 -18.083 0.145 1.00 84.31 91 ILE A N 1
ATOM 731 C CA . ILE A 1 91 ? -13.454 -16.670 0.352 1.00 84.31 91 ILE A CA 1
ATOM 732 C C . ILE A 1 91 ? -12.717 -16.506 1.684 1.00 84.31 91 ILE A C 1
ATOM 734 O O . ILE A 1 91 ? -11.692 -15.838 1.733 1.00 84.31 91 ILE A O 1
ATOM 738 N N . ILE A 1 92 ? -13.218 -17.117 2.760 1.00 87.75 92 ILE A N 1
ATOM 739 C CA . ILE A 1 92 ? -12.593 -17.038 4.086 1.00 87.75 92 ILE A CA 1
ATOM 740 C C . ILE A 1 92 ? -11.183 -17.641 4.062 1.00 87.75 92 ILE A C 1
ATOM 742 O O . ILE A 1 92 ? -10.251 -17.025 4.575 1.00 87.75 92 ILE A O 1
ATOM 746 N N . ASP A 1 93 ? -11.017 -18.818 3.459 1.00 86.19 93 ASP A N 1
ATOM 747 C CA . ASP A 1 93 ? -9.726 -19.502 3.368 1.00 86.19 93 ASP A CA 1
ATOM 748 C C . ASP A 1 93 ? -8.730 -18.714 2.505 1.00 86.19 93 ASP A C 1
ATOM 750 O O . ASP A 1 93 ? -7.566 -18.575 2.885 1.00 86.19 93 ASP A O 1
ATOM 754 N N . GLU A 1 94 ? -9.184 -18.145 1.384 1.00 84.06 94 GLU A N 1
ATOM 755 C CA . GLU A 1 94 ? -8.379 -17.276 0.521 1.00 84.06 94 GLU A CA 1
ATOM 756 C C . GLU A 1 94 ? -7.903 -16.032 1.286 1.00 84.06 94 GLU A C 1
ATOM 758 O O . GLU A 1 94 ? -6.706 -15.761 1.327 1.00 84.06 94 GLU A O 1
ATOM 763 N N . GLU A 1 95 ? -8.805 -15.306 1.948 1.00 86.69 95 GLU A N 1
ATOM 764 C CA . GLU A 1 95 ? -8.485 -14.094 2.718 1.00 86.69 95 GLU A CA 1
ATOM 765 C C . GLU A 1 95 ? -7.504 -14.356 3.861 1.00 86.69 95 GLU A C 1
ATOM 767 O O . GLU A 1 95 ? -6.529 -13.620 4.029 1.00 86.69 95 GLU A O 1
ATOM 772 N N . VAL A 1 96 ? -7.741 -15.422 4.631 1.00 88.50 96 VAL A N 1
ATOM 773 C CA . VAL A 1 96 ? -6.852 -15.844 5.719 1.00 88.50 96 VAL A CA 1
ATOM 774 C C . VAL A 1 96 ? -5.477 -16.205 5.166 1.00 88.50 96 VAL A C 1
ATOM 776 O O . VAL A 1 96 ? -4.464 -15.731 5.681 1.00 88.50 96 VAL A O 1
ATOM 779 N N . SER A 1 97 ? -5.423 -16.981 4.080 1.00 85.81 97 SER A N 1
ATOM 780 C CA . SER A 1 97 ? -4.160 -17.360 3.448 1.00 85.81 97 SER A CA 1
ATOM 781 C C . SER A 1 97 ? -3.394 -16.148 2.913 1.00 85.81 97 SER A C 1
ATOM 783 O O . SER A 1 97 ? -2.177 -16.075 3.083 1.00 85.81 97 SER A O 1
ATOM 785 N N . ILE A 1 98 ? -4.074 -15.189 2.280 1.00 83.56 98 ILE A N 1
ATOM 786 C CA . ILE A 1 98 ? -3.443 -13.973 1.744 1.00 83.56 98 ILE A CA 1
ATOM 787 C C . ILE A 1 98 ? -2.898 -13.110 2.874 1.00 83.56 98 ILE A C 1
ATOM 789 O O . ILE A 1 98 ? -1.744 -12.694 2.810 1.00 83.56 98 ILE A O 1
ATOM 793 N N . SER A 1 99 ? -3.701 -12.873 3.912 1.00 87.69 99 SER A N 1
ATOM 794 C CA . SER A 1 99 ? -3.291 -12.129 5.103 1.00 87.69 99 SER A CA 1
ATOM 795 C C . SER A 1 99 ? -2.015 -12.719 5.719 1.00 87.69 99 SER A C 1
ATOM 797 O O . SER A 1 99 ? -1.034 -12.006 5.950 1.00 87.69 99 SER A O 1
ATOM 799 N N . GLN A 1 100 ? -1.985 -14.040 5.911 1.00 87.94 100 GLN A N 1
ATOM 800 C CA . GLN A 1 100 ? -0.821 -14.737 6.456 1.00 87.94 100 GLN A CA 1
ATOM 801 C C . GLN A 1 100 ? 0.393 -14.654 5.528 1.00 87.94 100 GLN A C 1
ATOM 803 O O . GLN A 1 100 ? 1.509 -14.439 6.000 1.00 87.94 100 GLN A O 1
ATOM 808 N N . GLU A 1 101 ? 0.206 -14.821 4.218 1.00 84.75 101 GLU A N 1
ATOM 809 C CA . GLU A 1 101 ? 1.303 -14.731 3.254 1.00 84.75 101 GLU A CA 1
ATOM 810 C C . GLU A 1 101 ? 1.878 -13.312 3.181 1.00 84.75 101 GLU A C 1
ATOM 812 O O . GLU A 1 101 ? 3.095 -13.150 3.145 1.00 84.75 101 GLU A O 1
ATOM 817 N N . MET A 1 102 ? 1.042 -12.274 3.246 1.00 86.00 102 MET A N 1
ATOM 818 C CA . MET A 1 102 ? 1.508 -10.889 3.323 1.00 86.00 102 MET A CA 1
ATOM 819 C C . MET A 1 102 ? 2.379 -10.646 4.553 1.00 86.00 102 MET A C 1
ATOM 821 O O . MET A 1 102 ? 3.488 -10.122 4.420 1.00 86.00 102 MET A O 1
ATOM 825 N N . ASN A 1 103 ? 1.923 -11.097 5.723 1.00 89.19 103 ASN A N 1
ATOM 826 C CA . ASN A 1 103 ? 2.694 -10.986 6.959 1.00 89.19 103 ASN A CA 1
ATOM 827 C C . ASN A 1 103 ? 4.024 -11.749 6.870 1.00 89.19 103 ASN A C 1
ATOM 829 O O . ASN A 1 103 ? 5.065 -11.213 7.246 1.00 89.19 103 ASN A O 1
ATOM 833 N N . LYS A 1 104 ? 4.037 -12.955 6.282 1.00 87.88 104 LYS A N 1
ATOM 834 C CA . LYS A 1 104 ? 5.278 -13.719 6.032 1.00 87.88 104 LYS A CA 1
ATOM 835 C C . LYS A 1 104 ? 6.253 -12.993 5.105 1.00 87.88 104 LYS A C 1
ATOM 837 O O . LYS A 1 104 ? 7.462 -13.140 5.259 1.00 87.88 104 LYS A O 1
ATOM 842 N N . ARG A 1 105 ? 5.744 -12.220 4.143 1.00 86.94 105 ARG A N 1
ATOM 843 C CA . ARG A 1 105 ? 6.546 -11.402 3.214 1.00 86.94 105 ARG A CA 1
ATOM 844 C C . ARG A 1 105 ? 7.007 -10.084 3.838 1.00 86.94 105 ARG A C 1
ATOM 846 O O . ARG A 1 105 ? 7.747 -9.346 3.194 1.00 86.94 105 ARG A O 1
ATOM 853 N N . GLY A 1 106 ? 6.594 -9.796 5.071 1.00 89.88 106 GLY A N 1
ATOM 854 C CA . GLY A 1 106 ? 6.951 -8.586 5.796 1.00 89.88 106 GLY A CA 1
ATOM 855 C C . GLY A 1 106 ? 6.069 -7.381 5.478 1.00 89.88 106 GLY A C 1
ATOM 856 O O . GLY A 1 106 ? 6.403 -6.295 5.942 1.00 89.88 106 GLY A O 1
ATOM 857 N N . LEU A 1 107 ? 4.970 -7.537 4.728 1.00 90.56 107 LEU A N 1
ATOM 858 C CA . LEU A 1 107 ? 3.942 -6.496 4.609 1.00 90.56 107 LEU A CA 1
ATOM 859 C C . LEU A 1 107 ? 3.169 -6.390 5.925 1.00 90.56 107 LEU A C 1
ATOM 861 O O . LEU A 1 107 ? 2.957 -7.393 6.602 1.00 90.56 107 LEU A O 1
ATOM 865 N N . HIS A 1 108 ? 2.716 -5.186 6.273 1.00 90.75 108 HIS A N 1
ATOM 866 C CA . HIS A 1 108 ? 1.889 -4.998 7.461 1.00 90.75 108 HIS A CA 1
ATOM 867 C C . HIS A 1 108 ? 0.417 -5.272 7.117 1.00 90.75 108 HIS A C 1
ATOM 869 O O . HIS A 1 108 ? -0.311 -4.392 6.651 1.00 90.75 108 HIS A O 1
ATOM 875 N N . ALA A 1 109 ? -0.026 -6.511 7.321 1.00 89.38 109 ALA A N 1
ATOM 876 C CA . ALA A 1 109 ? -1.409 -6.922 7.120 1.00 89.38 109 ALA A CA 1
ATOM 877 C C . ALA A 1 109 ? -2.042 -7.335 8.449 1.00 89.38 109 ALA A C 1
ATOM 879 O O . ALA A 1 109 ? -1.388 -7.853 9.357 1.00 89.38 109 ALA A O 1
ATOM 880 N N . GLN A 1 110 ? -3.348 -7.131 8.575 1.00 88.38 110 GLN A N 1
ATOM 881 C CA . GLN A 1 110 ? -4.049 -7.669 9.730 1.00 88.38 110 GLN A CA 1
ATOM 882 C C . GLN A 1 110 ? -4.079 -9.195 9.638 1.00 88.38 110 GLN A C 1
ATOM 884 O O . GLN A 1 110 ? -4.558 -9.720 8.637 1.00 88.38 110 GLN A O 1
ATOM 889 N N . GLU A 1 111 ? -3.592 -9.901 10.662 1.00 90.06 111 GLU A N 1
ATOM 890 C CA . GLU A 1 111 ? -3.651 -11.364 10.711 1.00 90.06 111 GLU A CA 1
ATOM 891 C C . GLU A 1 111 ? -5.100 -11.835 10.890 1.00 90.06 111 GLU A C 1
ATOM 893 O O . GLU A 1 111 ? -5.698 -11.695 11.961 1.00 90.06 111 GLU A O 1
ATOM 898 N N . LEU A 1 112 ? -5.668 -12.372 9.812 1.00 92.38 112 LEU A N 1
ATOM 899 C CA . LEU A 1 112 ? -7.014 -12.923 9.800 1.00 92.38 112 LEU A CA 1
ATOM 900 C C . LEU A 1 112 ? -6.973 -14.379 10.257 1.00 92.38 112 LEU A C 1
ATOM 902 O O . LEU A 1 112 ? -6.125 -15.162 9.834 1.00 92.38 112 LEU A O 1
ATOM 906 N N . ASN A 1 113 ? -7.939 -14.751 11.087 1.00 94.12 113 ASN A N 1
ATOM 907 C CA . ASN A 1 113 ? -8.141 -16.117 11.543 1.00 94.12 113 ASN A CA 1
ATOM 908 C C . ASN A 1 113 ? -9.528 -16.599 11.128 1.00 94.12 113 ASN A C 1
ATOM 910 O O . ASN A 1 113 ? -10.505 -15.852 11.201 1.00 94.12 113 ASN A O 1
ATOM 914 N N . LYS A 1 114 ? -9.622 -17.864 10.713 1.00 94.25 114 LYS A N 1
ATOM 915 C CA . LYS A 1 114 ? -10.902 -18.522 10.439 1.00 94.25 114 LYS A CA 1
ATOM 916 C C . LYS A 1 114 ? -11.542 -18.973 11.746 1.00 94.25 114 LYS A C 1
ATOM 918 O O . LYS A 1 114 ? -10.876 -19.547 12.607 1.00 94.25 114 LYS A O 1
ATOM 923 N N . GLY A 1 115 ? -12.845 -18.757 11.872 1.00 93.25 115 GLY A N 1
ATOM 924 C CA . GLY A 1 115 ? -13.626 -19.202 13.019 1.00 93.25 115 GLY A CA 1
ATOM 925 C C . GLY A 1 115 ? -15.090 -19.411 12.677 1.00 93.25 115 GLY A C 1
ATOM 926 O O . GLY A 1 115 ? -15.474 -19.445 11.508 1.00 93.25 115 GLY A O 1
ATOM 927 N N . TYR A 1 116 ? -15.897 -19.540 13.727 1.00 91.81 116 TYR A N 1
ATOM 928 C CA . TYR A 1 116 ? -17.345 -19.644 13.625 1.00 91.81 116 TYR A CA 1
ATOM 929 C C . TYR A 1 116 ? -18.007 -18.757 14.675 1.00 91.81 116 TYR A C 1
ATOM 931 O O . TYR A 1 116 ? -17.540 -18.677 15.814 1.00 91.81 116 TYR A O 1
ATOM 939 N N . ILE A 1 117 ? -19.128 -18.150 14.297 1.00 91.44 117 ILE A N 1
ATOM 940 C CA . ILE A 1 117 ? -20.100 -17.582 15.232 1.00 91.44 117 ILE A CA 1
ATOM 941 C C . ILE A 1 117 ? -21.354 -18.457 15.233 1.00 91.44 117 ILE A C 1
ATOM 943 O O . ILE A 1 117 ? -21.748 -18.980 14.198 1.00 91.44 117 ILE A O 1
ATOM 947 N N . GLY A 1 118 ? -22.017 -18.611 16.372 1.00 91.00 118 GLY A N 1
ATOM 948 C CA . GLY A 1 118 ? -23.378 -19.137 16.417 1.00 91.00 118 GLY A CA 1
ATOM 949 C C . GLY A 1 118 ? -24.363 -18.013 16.115 1.00 91.00 118 GLY A C 1
ATOM 950 O O . GLY A 1 118 ? -24.367 -17.018 16.826 1.00 91.00 118 GLY A O 1
ATOM 951 N N . ILE A 1 119 ? -25.221 -18.155 15.115 1.00 89.62 119 ILE A N 1
ATOM 952 C CA . ILE A 1 119 ? -26.295 -17.204 14.803 1.00 89.62 119 ILE A CA 1
ATOM 953 C C . ILE A 1 119 ? -27.602 -17.747 15.365 1.00 89.62 119 ILE A C 1
ATOM 955 O O . ILE A 1 119 ? -27.936 -18.901 15.104 1.00 89.62 119 ILE A O 1
ATOM 959 N N . TYR A 1 120 ? -28.330 -16.940 16.136 1.00 89.81 120 TYR A N 1
ATOM 960 C CA . TYR A 1 120 ? -29.631 -17.349 16.653 1.00 89.81 120 TYR A CA 1
ATOM 961 C C . TYR A 1 120 ? -30.669 -17.421 15.529 1.00 89.81 120 TYR A C 1
ATOM 963 O O . TYR A 1 120 ? -30.888 -16.451 14.803 1.00 89.81 120 TYR A O 1
ATOM 971 N N . ASP A 1 121 ? -31.311 -18.578 15.421 1.00 89.00 121 ASP A N 1
ATOM 972 C CA . ASP A 1 121 ? -32.404 -18.860 14.508 1.00 89.00 121 ASP A CA 1
ATOM 973 C C . ASP A 1 121 ? -33.725 -18.899 15.294 1.00 89.00 121 ASP A C 1
ATOM 975 O O . ASP A 1 121 ? -33.938 -19.829 16.082 1.00 89.00 121 ASP A O 1
ATOM 979 N N . PRO A 1 122 ? -34.611 -17.907 15.105 1.00 85.44 122 PRO A N 1
ATOM 980 C CA . PRO A 1 122 ? -35.855 -17.821 15.859 1.00 85.44 122 PRO A CA 1
ATOM 981 C C . PRO A 1 122 ? -36.860 -18.919 15.490 1.00 85.44 122 PRO A C 1
ATOM 983 O O . PRO A 1 122 ? -37.699 -19.262 16.317 1.00 85.44 122 PRO A O 1
ATOM 986 N N . ASP A 1 123 ? -36.788 -19.490 14.283 1.00 88.19 123 ASP A N 1
ATOM 987 C CA . ASP A 1 123 ? -37.760 -20.494 13.831 1.00 88.19 123 ASP A CA 1
ATOM 988 C C . ASP A 1 123 ? -37.523 -21.858 14.493 1.00 88.19 123 ASP A C 1
ATOM 990 O O . ASP A 1 123 ? -38.457 -22.639 14.673 1.00 88.19 123 ASP A O 1
ATOM 994 N N . SER A 1 124 ? -36.266 -22.169 14.821 1.00 88.75 124 SER A N 1
ATOM 995 C CA . SER A 1 124 ? -35.877 -23.423 15.478 1.00 88.75 124 SER A CA 1
ATOM 996 C C . SER A 1 124 ? -35.443 -23.247 16.933 1.00 88.75 124 SER A C 1
ATOM 998 O O . SER A 1 124 ? -35.057 -24.234 17.558 1.00 88.75 124 SER A O 1
ATOM 1000 N N . ASP A 1 125 ? -35.485 -22.016 17.456 1.00 89.50 125 ASP A N 1
ATOM 1001 C CA . ASP A 1 125 ? -35.019 -21.628 18.794 1.00 89.50 125 ASP A CA 1
ATOM 1002 C C . ASP A 1 125 ? -33.621 -22.187 19.125 1.00 89.50 125 ASP A C 1
ATOM 1004 O O . ASP A 1 125 ? -33.366 -22.784 20.173 1.00 89.50 125 ASP A O 1
ATOM 1008 N N . SER A 1 126 ? -32.692 -22.052 18.177 1.00 90.50 126 SER A N 1
ATOM 1009 C CA . SER A 1 126 ? -31.362 -22.664 18.270 1.00 90.50 126 SER A CA 1
ATOM 1010 C C . SER A 1 126 ? -30.277 -21.776 17.670 1.00 90.50 126 SER A C 1
ATOM 1012 O O . SER A 1 126 ? -30.569 -20.879 16.888 1.00 90.50 126 SER A O 1
ATOM 1014 N N . TYR A 1 127 ? -29.012 -22.048 17.993 1.00 88.19 127 TYR A N 1
ATOM 1015 C CA . TYR A 1 127 ? -27.877 -21.380 17.354 1.00 88.19 127 TYR A CA 1
ATOM 1016 C C . TYR A 1 127 ? -27.305 -22.233 16.220 1.00 88.19 127 TYR A C 1
ATOM 1018 O O . TYR A 1 127 ? -27.047 -23.423 16.397 1.00 88.19 127 TYR A O 1
ATOM 1026 N N . LEU A 1 128 ? -27.069 -21.598 15.074 1.00 88.44 128 LEU A N 1
ATOM 1027 C CA . LEU A 1 128 ? -26.497 -22.203 13.877 1.00 88.44 128 LEU A CA 1
ATOM 1028 C C . LEU A 1 128 ? -25.080 -21.669 13.643 1.00 88.44 128 LEU A C 1
ATOM 1030 O O . LEU A 1 128 ? -24.887 -20.458 13.586 1.00 88.44 128 LEU A O 1
ATOM 1034 N N . ASP A 1 129 ? -24.086 -22.540 13.475 1.00 89.56 129 ASP A N 1
ATOM 1035 C CA . ASP A 1 129 ? -22.710 -22.086 13.246 1.00 89.56 129 ASP A CA 1
ATOM 1036 C C . ASP A 1 129 ? -22.499 -21.527 11.846 1.00 89.56 129 ASP A C 1
ATOM 1038 O O . ASP A 1 129 ? -22.724 -22.224 10.857 1.00 89.56 129 ASP A O 1
ATOM 1042 N N . TYR A 1 130 ? -21.986 -20.309 11.786 1.00 88.69 130 TYR A N 1
ATOM 1043 C CA . TYR A 1 130 ? -21.673 -19.582 10.573 1.00 88.69 130 TYR A CA 1
ATOM 1044 C C . TYR A 1 130 ? -20.173 -19.307 10.494 1.00 88.69 130 TYR A C 1
ATOM 1046 O O . TYR A 1 130 ? -19.622 -18.737 11.444 1.00 88.69 130 TYR A O 1
ATOM 1054 N N . PRO A 1 131 ? -19.496 -19.694 9.400 1.00 91.56 131 PRO A N 1
ATOM 1055 C CA . PRO A 1 131 ? -18.074 -19.445 9.257 1.00 91.56 131 PRO A CA 1
ATOM 1056 C C . PRO A 1 131 ? -17.818 -17.942 9.106 1.00 91.56 131 PRO A C 1
ATOM 1058 O O . PRO A 1 131 ? -18.532 -17.223 8.404 1.00 91.56 131 PRO A O 1
ATOM 1061 N N . CYS A 1 132 ? -16.778 -17.459 9.772 1.00 92.81 132 CYS A N 1
ATOM 1062 C CA . CYS A 1 132 ? -16.380 -16.057 9.747 1.00 92.81 132 CYS A CA 1
ATOM 1063 C C . CYS A 1 132 ? -14.855 -15.922 9.724 1.00 92.81 132 CYS A C 1
ATOM 1065 O O . CYS A 1 132 ? -14.123 -16.875 10.008 1.00 92.81 132 CYS A O 1
ATOM 1067 N N . MET A 1 133 ? -14.380 -14.712 9.433 1.00 94.75 133 MET A N 1
ATOM 1068 C CA . MET A 1 133 ? -13.004 -14.321 9.750 1.00 94.75 133 MET A CA 1
ATOM 1069 C C . MET A 1 133 ? -13.026 -13.446 10.992 1.00 94.75 133 MET A C 1
ATOM 1071 O O . MET A 1 133 ? -14.000 -12.734 11.238 1.00 94.75 133 MET A O 1
ATOM 1075 N N . PHE A 1 134 ? -11.954 -13.461 11.765 1.00 94.06 134 PHE A N 1
ATOM 1076 C CA . PHE A 1 134 ? -11.777 -12.517 12.852 1.00 94.06 134 PHE A CA 1
ATOM 1077 C C . PHE A 1 134 ? -10.319 -12.097 12.982 1.00 94.06 134 PHE A C 1
ATOM 1079 O O . PHE A 1 134 ? -9.400 -12.827 12.613 1.00 94.06 134 PHE A O 1
ATOM 1086 N N . ALA A 1 135 ? -10.128 -10.907 13.527 1.00 94.31 135 ALA A N 1
ATOM 1087 C CA . ALA A 1 135 ? -8.833 -10.347 13.867 1.00 94.31 135 ALA A CA 1
ATOM 1088 C C . ALA A 1 135 ? -8.992 -9.355 15.022 1.00 94.31 135 ALA A C 1
ATOM 1090 O O . ALA A 1 135 ? -10.096 -9.155 15.523 1.00 94.31 135 ALA A O 1
ATOM 1091 N N . ASP A 1 136 ? -7.910 -8.732 15.470 1.00 91.75 136 ASP A N 1
ATOM 1092 C CA . ASP A 1 136 ? -7.996 -7.693 16.502 1.00 91.75 136 ASP A CA 1
ATOM 1093 C C . ASP A 1 136 ? -8.697 -6.446 15.968 1.00 91.75 136 ASP A C 1
ATOM 1095 O O . ASP A 1 136 ? -8.389 -5.995 14.867 1.00 91.75 136 ASP A O 1
ATOM 1099 N N . SER A 1 137 ? -9.629 -5.859 16.718 1.00 87.19 137 SER A N 1
ATOM 1100 C CA . SER A 1 137 ? -10.234 -4.596 16.281 1.00 87.19 137 SER A CA 1
ATOM 1101 C C . SER A 1 137 ? -9.192 -3.476 16.218 1.00 87.19 137 SER A C 1
ATOM 1103 O O . SER A 1 137 ? -8.157 -3.529 16.879 1.00 87.19 137 SER A O 1
ATOM 1105 N N . PHE A 1 138 ? -9.474 -2.413 15.459 1.00 85.50 138 PHE A N 1
ATOM 1106 C CA . PHE A 1 138 ? -8.588 -1.244 15.418 1.00 85.50 138 PHE A CA 1
ATOM 1107 C C . PHE A 1 138 ? -8.403 -0.600 16.800 1.00 85.50 138 PHE A C 1
ATOM 1109 O O . PHE A 1 138 ? -7.309 -0.139 17.115 1.00 85.50 138 PHE A O 1
ATOM 1116 N N . SER A 1 139 ? -9.427 -0.649 17.659 1.00 81.00 139 SER A N 1
ATOM 1117 C CA . SER A 1 139 ? -9.303 -0.241 19.062 1.00 81.00 139 SER A CA 1
ATOM 1118 C C . SER A 1 139 ? -8.306 -1.113 19.831 1.00 81.00 139 SER A C 1
ATOM 1120 O O . SER A 1 139 ? -7.453 -0.571 20.518 1.00 81.00 139 SER A O 1
ATOM 1122 N N . THR A 1 140 ? -8.354 -2.440 19.683 1.00 86.25 140 THR A N 1
ATOM 1123 C CA . THR A 1 140 ? -7.401 -3.360 20.324 1.00 86.25 140 THR A CA 1
ATOM 1124 C C . THR A 1 140 ? -5.988 -3.181 19.769 1.00 86.25 140 THR A C 1
ATOM 1126 O O . THR A 1 140 ? -5.031 -3.112 20.537 1.00 86.25 140 THR A O 1
ATOM 1129 N N . LEU A 1 141 ? -5.836 -3.022 18.451 1.00 88.81 141 LEU A N 1
ATOM 1130 C CA . LEU A 1 141 ? -4.543 -2.710 17.836 1.00 88.81 141 LEU A CA 1
ATOM 1131 C C . LEU A 1 141 ? -3.941 -1.423 18.418 1.00 88.81 141 LEU A C 1
ATOM 1133 O O . LEU A 1 141 ? -2.778 -1.429 18.818 1.00 88.81 141 LEU A O 1
ATOM 1137 N N . SER A 1 142 ? -4.734 -0.359 18.548 1.00 86.75 142 SER A N 1
ATOM 1138 C CA . SER A 1 142 ? -4.266 0.912 19.107 1.00 86.75 142 SER A CA 1
ATOM 1139 C C . SER A 1 142 ? -3.963 0.812 20.606 1.00 86.75 142 SER A C 1
ATOM 1141 O O . SER A 1 142 ? -2.831 1.052 21.030 1.00 86.75 142 SER A O 1
ATOM 1143 N N . LEU A 1 143 ? -4.951 0.404 21.407 1.00 84.75 143 LEU A N 1
ATOM 1144 C CA . LEU A 1 143 ? -4.897 0.459 22.870 1.00 84.75 143 LEU A CA 1
ATOM 1145 C C . LEU A 1 143 ? -3.961 -0.587 23.479 1.00 84.75 143 LEU A C 1
ATOM 1147 O O . LEU A 1 143 ? -3.271 -0.293 24.453 1.00 84.75 143 LEU A O 1
ATOM 1151 N N . GLU A 1 144 ? -3.933 -1.799 22.925 1.00 88.56 144 GLU A N 1
ATOM 1152 C CA . GLU A 1 144 ? -3.185 -2.917 23.510 1.00 88.56 144 GLU A CA 1
ATOM 1153 C C . GLU A 1 144 ? -1.852 -3.154 22.799 1.00 88.56 144 GLU A C 1
ATOM 1155 O O . GLU A 1 144 ? -0.870 -3.514 23.447 1.00 88.56 144 GLU A O 1
ATOM 1160 N N . LYS A 1 145 ? -1.793 -2.937 21.477 1.00 89.56 145 LYS A N 1
ATOM 1161 C CA . LYS A 1 145 ? -0.578 -3.196 20.684 1.00 89.56 145 LYS A CA 1
ATOM 1162 C C . LYS A 1 145 ? 0.200 -1.940 20.298 1.00 89.56 145 LYS A C 1
ATOM 1164 O O . LYS A 1 145 ? 1.307 -2.063 19.779 1.00 89.56 145 LYS A O 1
ATOM 1169 N N . GLY A 1 146 ? -0.338 -0.745 20.548 1.00 90.69 146 GLY A N 1
ATOM 1170 C CA . GLY A 1 146 ? 0.300 0.510 20.148 1.00 90.69 146 GLY A CA 1
ATOM 1171 C C . GLY A 1 146 ? 0.408 0.671 18.630 1.00 90.69 146 GLY A C 1
ATOM 1172 O O . GLY A 1 146 ? 1.376 1.255 18.151 1.00 90.69 146 GLY A O 1
ATOM 1173 N N . ILE A 1 147 ? -0.548 0.120 17.882 1.00 92.69 147 ILE A N 1
ATOM 1174 C CA . ILE A 1 147 ? -0.634 0.178 16.421 1.00 92.69 147 ILE A CA 1
ATOM 1175 C C . ILE A 1 147 ? -1.835 1.049 16.055 1.00 92.69 147 ILE A C 1
ATOM 1177 O O . ILE A 1 147 ? -2.980 0.641 16.234 1.00 92.69 147 ILE A O 1
ATOM 1181 N N . GLU A 1 148 ? -1.589 2.239 15.514 1.00 93.19 148 GLU A N 1
ATOM 1182 C CA . GLU A 1 148 ? -2.671 3.121 15.065 1.00 93.19 148 GLU A CA 1
ATOM 1183 C C . GLU A 1 148 ? -2.990 2.860 13.600 1.00 93.19 148 GLU A C 1
ATOM 1185 O O . GLU A 1 148 ? -2.083 2.774 12.776 1.00 93.19 148 GLU A O 1
ATOM 1190 N N . VAL A 1 149 ? -4.272 2.780 13.256 1.00 91.69 149 VAL A N 1
ATOM 1191 C CA . VAL A 1 149 ? -4.718 2.531 11.880 1.00 91.69 149 VAL A CA 1
ATOM 1192 C C . VAL A 1 149 ? -5.436 3.760 11.344 1.00 91.69 149 VAL A C 1
ATOM 1194 O O . VAL A 1 149 ? -6.294 4.329 12.021 1.00 91.69 149 VAL A O 1
ATOM 1197 N N . PHE A 1 150 ? -5.100 4.155 10.118 1.00 91.69 150 PHE A N 1
ATOM 1198 C CA . PHE A 1 150 ? -5.861 5.117 9.334 1.00 91.69 150 PHE A CA 1
ATOM 1199 C C . PHE A 1 150 ? -6.619 4.402 8.216 1.00 91.69 150 PHE A C 1
ATOM 1201 O O . PHE A 1 150 ? -6.018 3.911 7.258 1.00 91.69 150 PHE A O 1
ATOM 1208 N N . ASP A 1 151 ? -7.940 4.351 8.360 1.00 87.12 151 ASP A N 1
ATOM 1209 C CA . ASP A 1 151 ? -8.875 3.914 7.331 1.00 87.12 151 ASP A CA 1
ATOM 1210 C C . ASP A 1 151 ? -9.044 5.043 6.311 1.00 87.12 151 ASP A C 1
ATOM 1212 O O . ASP A 1 151 ? -9.667 6.071 6.594 1.00 87.12 151 ASP A O 1
ATOM 1216 N N . THR A 1 152 ? -8.473 4.859 5.123 1.00 87.31 152 THR A N 1
ATOM 1217 C CA . THR A 1 152 ? -8.440 5.894 4.082 1.00 87.31 152 THR A CA 1
ATOM 1218 C C . THR A 1 152 ? -9.771 6.053 3.373 1.00 87.31 152 THR A C 1
ATOM 1220 O O . THR A 1 152 ? -10.101 7.150 2.928 1.00 87.31 152 THR A O 1
ATOM 1223 N N . LYS A 1 153 ? -10.580 4.992 3.323 1.00 83.19 153 LYS A N 1
ATOM 1224 C CA . LYS A 1 153 ? -11.913 5.035 2.721 1.00 83.19 153 LYS A CA 1
ATOM 1225 C C . LYS A 1 153 ? -12.831 5.960 3.501 1.00 83.19 153 LYS A C 1
ATOM 1227 O O . LYS A 1 153 ? -13.593 6.733 2.922 1.00 83.19 153 LYS A O 1
ATOM 1232 N N . ASN A 1 154 ? -12.769 5.842 4.823 1.00 79.00 154 ASN A N 1
ATOM 1233 C CA . ASN A 1 154 ? -13.649 6.574 5.719 1.00 79.00 154 ASN A CA 1
ATOM 1234 C C . ASN A 1 154 ? -12.982 7.820 6.329 1.00 79.00 154 ASN A C 1
ATOM 1236 O O . ASN A 1 154 ? -13.666 8.645 6.934 1.00 79.00 154 ASN A O 1
ATOM 1240 N N . LEU A 1 155 ? -11.677 8.007 6.100 1.00 84.12 155 LEU A N 1
ATOM 1241 C CA . LEU A 1 155 ? -10.847 9.079 6.661 1.00 84.12 155 LEU A CA 1
ATOM 1242 C C . LEU A 1 155 ? -10.882 9.085 8.195 1.00 84.12 155 LEU A C 1
ATOM 1244 O O . LEU A 1 155 ? -11.063 10.130 8.829 1.00 84.12 155 LEU A O 1
ATOM 1248 N N . TYR A 1 156 ? -10.714 7.900 8.782 1.00 83.12 156 TYR A N 1
ATOM 1249 C CA . TYR A 1 156 ? -10.725 7.690 10.227 1.00 83.12 156 TYR A CA 1
ATOM 1250 C C . TYR A 1 156 ? -9.383 7.214 10.733 1.00 83.12 156 TYR A C 1
ATOM 1252 O O . TYR A 1 156 ? -8.788 6.312 10.155 1.00 83.12 156 TYR A O 1
ATOM 1260 N N . ARG A 1 157 ? -8.938 7.782 11.854 1.00 85.38 157 ARG A N 1
ATOM 1261 C CA . ARG A 1 157 ? -7.690 7.398 12.501 1.00 85.38 157 ARG A CA 1
ATOM 1262 C C . ARG A 1 157 ? -7.937 6.942 13.931 1.00 85.38 157 ARG A C 1
ATOM 1264 O O . ARG A 1 157 ? -8.374 7.728 14.764 1.00 85.38 157 ARG A O 1
ATOM 1271 N N . PHE A 1 158 ? -7.568 5.701 14.216 1.00 82.31 158 PHE A N 1
ATOM 1272 C CA . PHE A 1 158 ? -7.626 5.131 15.554 1.00 82.31 158 PHE A CA 1
ATOM 1273 C C . PHE A 1 158 ? -6.337 5.430 16.305 1.00 82.31 158 PHE A C 1
ATOM 1275 O O . PHE A 1 158 ? -5.331 4.759 16.090 1.00 82.31 158 PHE A O 1
ATOM 1282 N N . GLY A 1 159 ? -6.388 6.433 17.177 1.00 82.50 159 GLY A N 1
ATOM 1283 C CA . GLY A 1 159 ? -5.248 6.927 17.945 1.00 82.50 159 GLY A CA 1
ATOM 1284 C C . GLY A 1 159 ? -4.659 8.228 17.387 1.00 82.50 159 GLY A C 1
ATOM 1285 O O . GLY A 1 159 ? -4.900 8.629 16.245 1.00 82.50 159 GLY A O 1
ATOM 1286 N N . SER A 1 160 ? -3.908 8.929 18.236 1.00 85.75 160 SER A N 1
ATOM 1287 C CA . SER A 1 160 ? -3.286 10.232 17.935 1.00 85.75 160 SER A CA 1
ATOM 1288 C C . SER A 1 160 ? -1.852 10.382 18.469 1.00 85.75 160 SER A C 1
ATOM 1290 O O . SER A 1 160 ? -1.276 11.476 18.456 1.00 85.75 160 SER A O 1
ATOM 1292 N N . LYS A 1 161 ? -1.262 9.283 18.941 1.00 89.19 161 LYS A N 1
ATOM 1293 C CA . LYS A 1 161 ? 0.074 9.196 19.532 1.00 89.19 161 LYS A CA 1
ATOM 1294 C C . LYS A 1 161 ? 1.165 9.480 18.505 1.00 89.19 161 LYS A C 1
ATOM 1296 O O . LYS A 1 161 ? 2.140 10.153 18.837 1.00 89.19 161 LYS A O 1
ATOM 1301 N N . TYR A 1 162 ? 1.018 8.992 17.272 1.00 91.69 162 TYR A N 1
ATOM 1302 C CA . TYR A 1 162 ? 2.080 9.063 16.263 1.00 91.69 162 TYR A CA 1
ATOM 1303 C C . TYR A 1 162 ? 1.886 10.240 15.296 1.00 91.69 162 TYR A C 1
ATOM 1305 O O . TYR A 1 162 ? 1.131 10.164 14.332 1.00 91.69 162 TYR A O 1
ATOM 1313 N N . LYS A 1 163 ? 2.595 11.345 15.523 1.00 92.94 163 LYS A N 1
ATOM 1314 C CA . LYS A 1 163 ? 2.521 12.549 14.674 1.00 92.94 163 LYS A CA 1
ATOM 1315 C C . LYS A 1 163 ? 3.780 12.645 13.823 1.00 92.94 163 LYS A C 1
ATOM 1317 O O . LYS A 1 163 ? 4.824 13.005 14.355 1.00 92.94 163 LYS A O 1
ATOM 1322 N N . LEU A 1 164 ? 3.678 12.316 12.536 1.00 92.12 164 LEU A N 1
ATOM 1323 C CA . LEU A 1 164 ? 4.790 12.268 11.577 1.00 92.12 164 LEU A CA 1
ATOM 1324 C C . LEU A 1 164 ? 5.527 13.597 11.471 1.00 92.12 164 LEU A C 1
ATOM 1326 O O . LEU A 1 164 ? 6.748 13.607 11.343 1.00 92.12 164 LEU A O 1
ATOM 1330 N N . PHE A 1 165 ? 4.793 14.705 11.555 1.00 92.62 165 PHE A N 1
ATOM 1331 C CA . PHE A 1 165 ? 5.371 16.039 11.477 1.00 92.62 165 PHE A CA 1
ATOM 1332 C C . PHE A 1 165 ? 5.083 16.842 12.752 1.00 92.62 165 PHE A C 1
ATOM 1334 O O . PHE A 1 165 ? 4.009 16.749 13.357 1.00 92.62 165 PHE A O 1
ATOM 1341 N N . HIS A 1 166 ? 6.041 17.681 13.157 1.00 89.88 166 HIS A N 1
ATOM 1342 C CA . HIS A 1 166 ? 5.877 18.576 14.309 1.00 89.88 166 HIS A CA 1
ATOM 1343 C C . HIS A 1 166 ? 4.785 19.637 14.087 1.00 89.88 166 HIS A C 1
ATOM 1345 O O . HIS A 1 166 ? 4.160 20.093 15.043 1.00 89.88 166 HIS A O 1
ATOM 1351 N N . SER A 1 167 ? 4.535 20.007 12.830 1.00 92.56 167 SER A N 1
ATOM 1352 C CA . SER A 1 167 ? 3.505 20.949 12.388 1.00 92.56 167 SER A CA 1
ATOM 1353 C C . SER A 1 167 ? 3.077 20.627 10.953 1.00 92.56 167 SER A C 1
ATOM 1355 O O . SER A 1 167 ? 3.738 19.839 10.276 1.00 92.56 167 SER A O 1
ATOM 1357 N N . ASP A 1 168 ? 2.005 21.265 10.473 1.00 89.56 168 ASP A N 1
ATOM 1358 C CA . ASP A 1 168 ? 1.587 21.171 9.065 1.00 89.56 168 ASP A CA 1
ATOM 1359 C C . ASP A 1 168 ? 2.717 21.615 8.107 1.00 89.56 168 ASP A C 1
ATOM 1361 O O . ASP A 1 168 ? 2.893 21.018 7.050 1.00 89.56 168 ASP A O 1
ATOM 1365 N N . ASP A 1 169 ? 3.555 22.580 8.503 1.00 92.25 169 ASP A N 1
ATOM 1366 C CA . ASP A 1 169 ? 4.712 23.026 7.709 1.00 92.25 169 ASP A CA 1
ATOM 1367 C C . ASP A 1 169 ? 5.893 22.044 7.750 1.00 92.25 169 ASP A C 1
ATOM 1369 O O . ASP A 1 169 ? 6.774 22.097 6.894 1.00 92.25 169 ASP A O 1
ATOM 1373 N N . GLY A 1 170 ? 5.921 21.113 8.711 1.00 92.31 170 GLY A N 1
ATOM 1374 C CA . GLY A 1 170 ? 6.986 20.114 8.820 1.00 92.31 170 GLY A CA 1
ATOM 1375 C C . GLY A 1 170 ? 7.057 19.179 7.610 1.00 92.31 170 GLY A C 1
ATOM 1376 O O . GLY A 1 170 ? 8.131 18.674 7.291 1.00 92.31 170 GLY A O 1
ATOM 1377 N N . CYS A 1 171 ? 5.944 18.996 6.889 1.00 94.56 171 CYS A N 1
ATOM 1378 C CA . CYS A 1 171 ? 5.939 18.242 5.636 1.00 94.56 171 CYS A CA 1
ATOM 1379 C C . CYS A 1 171 ? 6.582 19.000 4.465 1.00 94.56 171 CYS A C 1
ATOM 1381 O O . CYS A 1 171 ? 6.773 18.415 3.407 1.00 94.56 171 CYS A O 1
ATOM 1383 N N . MET A 1 172 ? 6.975 20.267 4.627 1.00 96.44 172 MET A N 1
ATOM 1384 C CA . MET A 1 172 ? 7.633 21.029 3.560 1.00 96.44 172 MET A CA 1
ATOM 1385 C C . MET A 1 172 ? 9.137 20.735 3.433 1.00 96.44 172 MET A C 1
ATOM 1387 O O . MET A 1 172 ? 9.797 21.257 2.538 1.00 96.44 172 MET A O 1
ATOM 1391 N N . ASP A 1 173 ? 9.695 19.885 4.301 1.00 95.31 173 ASP A N 1
ATOM 1392 C CA . ASP A 1 173 ? 11.095 19.467 4.245 1.00 95.31 173 ASP A CA 1
ATOM 1393 C C . ASP A 1 173 ? 11.261 18.136 3.489 1.00 95.31 173 ASP A C 1
ATOM 1395 O O . ASP A 1 173 ? 10.863 17.062 3.952 1.00 95.31 173 ASP A O 1
ATOM 1399 N N . ASN A 1 174 ? 11.908 18.182 2.321 1.00 94.44 174 ASN A N 1
ATOM 1400 C CA . ASN A 1 174 ? 12.182 16.995 1.502 1.00 94.44 174 ASN A CA 1
ATOM 1401 C C . ASN A 1 174 ? 12.995 15.924 2.245 1.00 94.44 174 ASN A C 1
ATOM 1403 O O . ASN A 1 174 ? 12.819 14.736 1.983 1.00 94.44 174 ASN A O 1
ATOM 1407 N N . SER A 1 175 ? 13.904 16.311 3.145 1.00 93.31 175 SER A N 1
ATOM 1408 C CA . SER A 1 175 ? 14.709 15.357 3.917 1.00 93.31 175 SER A CA 1
ATOM 1409 C C . SER A 1 175 ? 13.853 14.561 4.904 1.00 93.31 175 SER A C 1
ATOM 1411 O O . SER A 1 175 ? 14.000 13.342 4.989 1.00 93.31 175 SER A O 1
ATOM 1413 N N . VAL A 1 176 ? 12.887 15.216 5.553 1.00 93.62 176 VAL A N 1
ATOM 1414 C CA . VAL A 1 176 ? 11.927 14.566 6.455 1.00 93.62 176 VAL A CA 1
ATOM 1415 C C . VAL A 1 176 ? 11.010 13.630 5.671 1.00 93.62 176 VAL A C 1
ATOM 1417 O O . VAL A 1 176 ? 10.832 12.477 6.061 1.00 93.62 176 VAL A O 1
ATOM 1420 N N . ASN A 1 177 ? 10.491 14.075 4.521 1.00 95.06 177 ASN A N 1
ATOM 1421 C CA . ASN A 1 177 ? 9.626 13.243 3.678 1.00 95.06 177 ASN A CA 1
ATOM 1422 C C . ASN A 1 177 ? 10.313 11.945 3.236 1.00 95.06 177 ASN A C 1
ATOM 1424 O O . ASN A 1 177 ? 9.696 10.883 3.292 1.00 95.06 177 ASN A O 1
ATOM 1428 N N . ARG A 1 178 ? 11.598 11.989 2.859 1.00 94.62 178 ARG A N 1
ATOM 1429 C CA . ARG A 1 178 ? 12.355 10.774 2.505 1.00 94.62 178 ARG A CA 1
ATOM 1430 C C . ARG A 1 178 ? 12.369 9.749 3.636 1.00 94.62 178 ARG A C 1
ATOM 1432 O O . ARG A 1 178 ? 12.221 8.561 3.379 1.00 94.62 178 ARG A O 1
ATOM 1439 N N . ILE A 1 179 ? 12.511 10.200 4.881 1.00 93.75 179 ILE A N 1
ATOM 1440 C CA . ILE A 1 179 ? 12.542 9.321 6.057 1.00 93.75 179 ILE A CA 1
ATOM 1441 C C . ILE A 1 179 ? 11.154 8.737 6.342 1.00 93.75 179 ILE A C 1
ATOM 1443 O O . ILE A 1 179 ? 11.037 7.529 6.573 1.00 93.75 179 ILE A O 1
ATOM 1447 N N . VAL A 1 180 ? 10.125 9.591 6.310 1.00 94.44 180 VAL A N 1
ATOM 1448 C CA . VAL A 1 180 ? 8.727 9.237 6.604 1.00 94.44 180 VAL A CA 1
ATOM 1449 C C . VAL A 1 180 ? 8.183 8.236 5.587 1.00 94.44 180 VAL A C 1
ATOM 1451 O O . VAL A 1 180 ? 7.597 7.230 5.974 1.00 94.44 180 VAL A O 1
ATOM 1454 N N . PHE A 1 181 ? 8.397 8.475 4.292 1.00 96.69 181 PHE A N 1
ATOM 1455 C CA . PHE A 1 181 ? 7.820 7.641 3.236 1.00 96.69 181 PHE A CA 1
ATOM 1456 C C . PHE A 1 181 ? 8.619 6.368 2.941 1.00 96.69 181 PHE A C 1
ATOM 1458 O O . PHE A 1 181 ? 8.116 5.506 2.228 1.00 96.69 181 PHE A O 1
ATOM 1465 N N . GLN A 1 182 ? 9.827 6.200 3.489 1.00 95.81 182 GLN A N 1
ATOM 1466 C CA . GLN A 1 182 ? 10.710 5.088 3.120 1.00 95.81 182 GLN A CA 1
ATOM 1467 C C . GLN A 1 182 ? 10.054 3.703 3.252 1.00 95.81 182 GLN A C 1
ATOM 1469 O O . GLN A 1 182 ? 10.202 2.875 2.351 1.00 95.81 182 GLN A O 1
ATOM 1474 N N . ASP A 1 183 ? 9.333 3.450 4.346 1.00 96.06 183 ASP A N 1
ATOM 1475 C CA . ASP A 1 183 ? 8.712 2.142 4.591 1.00 96.06 183 ASP A CA 1
ATOM 1476 C C . ASP A 1 183 ? 7.464 1.935 3.720 1.00 96.06 183 ASP A C 1
ATOM 1478 O O . ASP A 1 183 ? 7.268 0.848 3.184 1.00 96.06 183 ASP A O 1
ATOM 1482 N N . ILE A 1 184 ? 6.704 3.000 3.446 1.00 97.06 184 ILE A N 1
ATOM 1483 C CA . ILE A 1 184 ? 5.611 2.990 2.462 1.00 97.06 184 ILE A CA 1
ATOM 1484 C C . ILE A 1 184 ? 6.119 2.640 1.061 1.00 97.06 184 ILE A C 1
ATOM 1486 O O . ILE A 1 184 ? 5.495 1.844 0.363 1.00 97.06 184 ILE A O 1
ATOM 1490 N N . LEU A 1 185 ? 7.239 3.233 0.631 1.00 97.44 185 LEU A N 1
ATOM 1491 C CA . LEU A 1 185 ? 7.820 2.953 -0.685 1.00 97.44 185 LEU A CA 1
ATOM 1492 C C . LEU A 1 185 ? 8.263 1.488 -0.790 1.00 97.44 185 LEU A C 1
ATOM 1494 O O . LEU A 1 185 ? 8.060 0.863 -1.830 1.00 97.44 185 LEU A O 1
ATOM 1498 N N . ASN A 1 186 ? 8.825 0.933 0.290 1.00 95.94 186 ASN A N 1
ATOM 1499 C CA . ASN A 1 186 ? 9.192 -0.482 0.362 1.00 95.94 186 ASN A CA 1
ATOM 1500 C C . ASN A 1 186 ? 7.952 -1.389 0.281 1.00 95.94 186 ASN A C 1
ATOM 1502 O O . ASN A 1 186 ? 7.942 -2.333 -0.510 1.00 95.94 186 ASN A O 1
ATOM 1506 N N . ASP A 1 187 ? 6.901 -1.083 1.046 1.00 95.94 187 ASP A N 1
ATOM 1507 C CA . ASP A 1 187 ? 5.655 -1.856 1.050 1.00 95.94 187 ASP A CA 1
ATOM 1508 C C . ASP A 1 187 ? 4.962 -1.813 -0.322 1.00 95.94 187 ASP A C 1
ATOM 1510 O O . ASP A 1 187 ? 4.543 -2.848 -0.844 1.00 95.94 187 ASP A O 1
ATOM 1514 N N . LEU A 1 188 ? 4.894 -0.634 -0.954 1.00 95.44 188 LEU A N 1
ATOM 1515 C CA . LEU A 1 188 ? 4.307 -0.472 -2.287 1.00 95.44 188 LEU A CA 1
ATOM 1516 C C . LEU A 1 188 ? 5.103 -1.235 -3.351 1.00 95.44 188 LEU A C 1
ATOM 1518 O O . LEU A 1 188 ? 4.513 -1.894 -4.207 1.00 95.44 188 LEU A O 1
ATOM 1522 N N . ALA A 1 189 ? 6.436 -1.186 -3.293 1.00 95.12 189 ALA A N 1
ATOM 1523 C CA . ALA A 1 189 ? 7.286 -1.958 -4.191 1.00 95.12 189 ALA A CA 1
ATOM 1524 C C . ALA A 1 189 ? 7.047 -3.463 -4.050 1.00 95.12 189 ALA A C 1
ATOM 1526 O O . ALA A 1 189 ? 6.933 -4.160 -5.057 1.00 95.12 189 ALA A O 1
ATOM 1527 N N . LEU A 1 190 ? 6.924 -3.961 -2.818 1.00 93.00 190 LEU A N 1
ATOM 1528 C CA . LEU A 1 190 ? 6.645 -5.368 -2.560 1.00 93.00 190 LEU A CA 1
ATOM 1529 C C . LEU A 1 190 ? 5.254 -5.775 -3.072 1.00 93.00 190 LEU A C 1
ATOM 1531 O O . LEU A 1 190 ? 5.137 -6.807 -3.728 1.00 93.00 190 LEU A O 1
ATOM 1535 N N . LEU A 1 191 ? 4.219 -4.955 -2.865 1.00 90.75 191 LEU A N 1
ATOM 1536 C CA . LEU A 1 191 ? 2.877 -5.206 -3.411 1.00 90.75 191 LEU A CA 1
ATOM 1537 C C . LEU A 1 191 ? 2.880 -5.277 -4.944 1.00 90.75 191 LEU A C 1
ATOM 1539 O O . LEU A 1 191 ? 2.330 -6.213 -5.526 1.00 90.75 191 LEU A O 1
ATOM 1543 N N . LEU A 1 192 ? 3.540 -4.322 -5.601 1.00 91.19 192 LEU A N 1
ATOM 1544 C CA . LEU A 1 192 ? 3.646 -4.291 -7.059 1.00 91.19 192 LEU A CA 1
ATOM 1545 C C . LEU A 1 192 ? 4.474 -5.462 -7.601 1.00 91.19 192 LEU A C 1
ATOM 1547 O O . LEU A 1 192 ? 4.097 -6.050 -8.609 1.00 91.19 192 LEU A O 1
ATOM 1551 N N . TYR A 1 193 ? 5.558 -5.844 -6.920 1.00 89.69 193 TYR A N 1
ATOM 1552 C CA . TYR A 1 193 ? 6.366 -7.023 -7.251 1.00 89.69 193 TYR A CA 1
ATOM 1553 C C . TYR A 1 193 ? 5.567 -8.327 -7.148 1.00 89.69 193 TYR A C 1
ATOM 1555 O O . TYR A 1 193 ? 5.703 -9.223 -7.980 1.00 89.69 193 TYR A O 1
ATOM 1563 N N . LEU A 1 194 ? 4.707 -8.427 -6.142 1.00 85.69 194 LEU A N 1
ATOM 1564 C CA . LEU A 1 194 ? 3.777 -9.536 -5.983 1.00 85.69 194 LEU A CA 1
ATOM 1565 C C . LEU A 1 194 ? 2.655 -9.489 -7.051 1.00 85.69 194 LEU A C 1
ATOM 1567 O O . LEU A 1 194 ? 1.933 -10.456 -7.248 1.00 85.69 194 LEU A O 1
ATOM 1571 N N . GLY A 1 195 ? 2.519 -8.407 -7.817 1.00 85.12 195 GLY A N 1
ATOM 1572 C CA . GLY A 1 195 ? 1.492 -8.301 -8.852 1.00 85.12 195 GLY A CA 1
ATOM 1573 C C . GLY A 1 195 ? 0.099 -8.051 -8.278 1.00 85.12 195 GLY A C 1
ATOM 1574 O O . GLY A 1 195 ? -0.893 -8.437 -8.895 1.00 85.12 195 GLY A O 1
ATOM 1575 N N . PHE A 1 196 ? 0.010 -7.421 -7.101 1.00 83.56 196 PHE A N 1
ATOM 1576 C CA . PHE A 1 196 ? -1.265 -6.912 -6.606 1.00 83.56 196 PHE A CA 1
ATOM 1577 C C . PHE A 1 196 ? -1.766 -5.804 -7.527 1.00 83.56 196 PHE A C 1
ATOM 1579 O O . PHE A 1 196 ? -1.088 -4.799 -7.748 1.00 83.56 196 PHE A O 1
ATOM 1586 N N . ASP A 1 197 ? -2.973 -5.995 -8.054 1.00 78.81 197 ASP A N 1
ATOM 1587 C CA . ASP A 1 197 ? -3.605 -5.033 -8.942 1.00 78.81 197 ASP A CA 1
ATOM 1588 C C . ASP A 1 197 ? -4.349 -3.970 -8.127 1.00 78.81 197 ASP A C 1
ATOM 1590 O O . ASP A 1 197 ? -5.560 -4.038 -7.946 1.00 78.81 197 ASP A O 1
ATOM 1594 N N . ILE A 1 198 ? -3.590 -3.020 -7.576 1.00 82.25 198 ILE A N 1
ATOM 1595 C CA . ILE A 1 198 ? -4.146 -1.875 -6.847 1.00 82.25 198 ILE A CA 1
ATOM 1596 C C . ILE A 1 198 ? -4.595 -0.834 -7.873 1.00 82.25 198 ILE A C 1
ATOM 1598 O O . ILE A 1 198 ? -3.783 -0.394 -8.700 1.00 82.25 198 ILE A O 1
ATOM 1602 N N . ASN A 1 199 ? -5.869 -0.462 -7.808 1.00 80.06 199 ASN A N 1
ATOM 1603 C CA . ASN A 1 199 ? -6.492 0.597 -8.591 1.00 80.06 199 ASN A CA 1
ATOM 1604 C C . ASN A 1 199 ? -6.607 1.884 -7.770 1.00 80.06 199 ASN A C 1
ATOM 1606 O O . ASN A 1 199 ? -6.610 1.867 -6.544 1.00 80.06 199 ASN A O 1
ATOM 1610 N N . ASP A 1 200 ? -6.825 3.003 -8.453 1.00 75.31 200 ASP A N 1
ATOM 1611 C CA . ASP A 1 200 ? -6.942 4.329 -7.827 1.00 75.31 200 ASP A CA 1
ATOM 1612 C C . ASP A 1 200 ? -8.139 4.456 -6.868 1.00 75.31 200 ASP A C 1
ATOM 1614 O O . ASP A 1 200 ? -8.174 5.342 -6.017 1.00 75.31 200 ASP A O 1
ATOM 1618 N N . ASN A 1 201 ? -9.130 3.571 -7.012 1.00 76.50 201 ASN A N 1
ATOM 1619 C CA . ASN A 1 201 ? -10.308 3.507 -6.148 1.00 76.50 201 ASN A CA 1
ATOM 1620 C C . ASN A 1 201 ? -10.120 2.569 -4.947 1.00 76.50 201 ASN A C 1
ATOM 1622 O O . ASN A 1 201 ? -10.983 2.535 -4.064 1.00 76.50 201 ASN A O 1
ATOM 1626 N N . ASP A 1 202 ? -9.040 1.785 -4.924 1.00 79.56 202 ASP A N 1
ATOM 1627 C CA . ASP A 1 202 ? -8.776 0.868 -3.828 1.00 79.56 202 ASP A CA 1
ATOM 1628 C C . ASP A 1 202 ? -8.270 1.657 -2.620 1.00 79.56 202 ASP A C 1
ATOM 1630 O O . ASP A 1 202 ? -7.376 2.502 -2.697 1.00 79.56 202 ASP A O 1
ATOM 1634 N N . SER A 1 203 ? -8.891 1.405 -1.473 1.00 77.50 203 SER A N 1
ATOM 1635 C CA . SER A 1 203 ? -8.547 2.085 -0.231 1.00 77.50 203 SER A CA 1
ATOM 1636 C C . SER A 1 203 ? -7.328 1.411 0.387 1.00 77.50 203 SER A C 1
ATOM 1638 O O . SER A 1 203 ? -7.421 0.340 0.979 1.00 77.50 203 SER A O 1
ATOM 1640 N N . VAL A 1 204 ? -6.165 2.035 0.221 1.00 87.56 204 VAL A N 1
ATOM 1641 C CA . VAL A 1 204 ? -4.918 1.599 0.853 1.00 87.56 204 VAL A CA 1
ATOM 1642 C C . VAL A 1 204 ? -4.872 2.210 2.248 1.00 87.56 204 VAL A C 1
ATOM 1644 O O . VAL A 1 204 ? -4.627 3.409 2.375 1.00 87.56 204 VAL A O 1
ATOM 1647 N N . ASN A 1 205 ? -5.156 1.430 3.290 1.00 92.06 205 ASN A N 1
ATOM 1648 C CA . ASN A 1 205 ? -5.090 1.926 4.666 1.00 92.06 205 ASN A CA 1
ATOM 1649 C C . ASN A 1 205 ? -3.634 2.147 5.097 1.00 92.06 205 ASN A C 1
ATOM 1651 O O . ASN A 1 205 ? -2.695 1.653 4.468 1.00 92.06 205 ASN A O 1
ATOM 1655 N N . LEU A 1 206 ? -3.439 2.898 6.179 1.00 95.19 206 LEU A N 1
ATOM 1656 C CA . LEU A 1 206 ? -2.118 3.147 6.756 1.00 95.19 206 LEU A CA 1
ATOM 1657 C C . LEU A 1 206 ? -2.066 2.649 8.193 1.00 95.19 206 LEU A C 1
ATOM 1659 O O . LEU A 1 206 ? -3.071 2.641 8.899 1.00 95.19 206 LEU A O 1
ATOM 1663 N N . THR A 1 207 ? -0.874 2.273 8.632 1.00 95.44 207 THR A N 1
ATOM 1664 C CA . THR A 1 207 ? -0.595 1.900 10.019 1.00 95.44 207 THR A CA 1
ATOM 1665 C C . THR A 1 207 ? 0.595 2.690 10.534 1.00 95.44 207 THR A C 1
ATOM 1667 O O . THR A 1 207 ? 1.575 2.880 9.813 1.00 95.44 207 THR A O 1
ATOM 1670 N N . PHE A 1 208 ? 0.512 3.142 11.781 1.00 96.00 208 PHE A N 1
ATOM 1671 C CA . PHE A 1 208 ? 1.561 3.872 12.479 1.00 96.00 208 PHE A CA 1
ATOM 1672 C C . PHE A 1 208 ? 2.011 3.034 13.665 1.00 96.00 208 PHE A C 1
ATOM 1674 O O . PHE A 1 208 ? 1.206 2.684 14.531 1.00 96.00 208 PHE A O 1
ATOM 1681 N N . VAL A 1 209 ? 3.294 2.688 13.677 1.00 95.00 209 VAL A N 1
ATOM 1682 C CA . VAL A 1 209 ? 3.866 1.723 14.622 1.00 95.00 209 VAL A CA 1
ATOM 1683 C C . VAL A 1 209 ? 5.196 2.228 15.170 1.00 95.00 209 VAL A C 1
ATOM 1685 O O . VAL A 1 209 ? 5.861 3.019 14.493 1.00 95.00 209 VAL A O 1
ATOM 1688 N N . PRO A 1 210 ? 5.623 1.786 16.367 1.00 92.38 210 PRO A N 1
ATOM 1689 C CA . PRO A 1 210 ? 6.983 2.021 16.840 1.00 92.38 210 PRO A CA 1
ATOM 1690 C C . PRO A 1 210 ? 8.008 1.605 15.783 1.00 92.38 210 PRO A C 1
ATOM 1692 O O . PRO A 1 210 ? 7.856 0.574 15.132 1.00 92.38 210 PRO A O 1
ATOM 1695 N N . SER A 1 211 ? 9.037 2.424 15.593 1.00 91.44 211 SER A N 1
ATOM 1696 C CA . SER A 1 211 ? 10.087 2.142 14.621 1.00 91.44 211 SER A CA 1
ATOM 1697 C C . SER A 1 211 ? 11.250 1.454 15.320 1.00 91.44 211 SER A C 1
ATOM 1699 O O . SER A 1 211 ? 11.655 1.844 16.411 1.00 91.44 211 SER A O 1
ATOM 1701 N N . GLU A 1 212 ? 11.801 0.439 14.663 1.00 88.25 212 GLU A N 1
ATOM 1702 C CA . GLU A 1 212 ? 13.013 -0.255 15.109 1.00 88.25 212 GLU A CA 1
ATOM 1703 C C . GLU A 1 212 ? 14.294 0.498 14.711 1.00 88.25 212 GLU A C 1
ATOM 1705 O O . GLU A 1 212 ? 15.387 0.162 15.161 1.00 88.25 212 GLU A O 1
ATOM 1710 N N . ARG A 1 213 ? 14.181 1.522 13.853 1.00 87.94 213 ARG A N 1
ATOM 1711 C CA . ARG A 1 213 ? 15.321 2.317 13.386 1.00 87.94 213 ARG A CA 1
ATOM 1712 C C . ARG A 1 213 ? 15.800 3.258 14.490 1.00 87.94 213 ARG A C 1
ATOM 1714 O O . ARG A 1 213 ? 15.014 4.020 15.052 1.00 87.94 213 ARG A O 1
ATOM 1721 N N . GLU A 1 214 ? 17.106 3.251 14.745 1.00 86.88 214 GLU A N 1
ATOM 1722 C CA . GLU A 1 214 ? 17.737 4.150 15.712 1.00 86.88 214 GLU A CA 1
ATOM 1723 C C . GLU A 1 214 ? 17.435 5.620 15.372 1.00 86.88 214 GLU A C 1
ATOM 1725 O O . GLU A 1 214 ? 17.557 6.052 14.226 1.00 86.88 214 GLU A O 1
ATOM 1730 N N . GLY A 1 215 ? 16.990 6.387 16.371 1.00 87.19 215 GLY A N 1
ATOM 1731 C CA . GLY A 1 215 ? 16.648 7.805 16.213 1.00 87.19 215 GLY A CA 1
ATOM 1732 C C . GLY A 1 215 ? 15.295 8.093 15.549 1.00 87.19 215 GLY A C 1
ATOM 1733 O O . GLY A 1 215 ? 14.911 9.258 15.471 1.00 87.19 215 GLY A O 1
ATOM 1734 N N . ILE A 1 216 ? 14.545 7.073 15.118 1.00 87.75 216 ILE A N 1
ATOM 1735 C CA . ILE A 1 216 ? 13.206 7.231 14.538 1.00 87.75 216 ILE A CA 1
ATOM 1736 C C . ILE A 1 216 ? 12.199 6.557 15.480 1.00 87.75 216 ILE A C 1
ATOM 1738 O O . ILE A 1 216 ? 12.174 5.331 15.557 1.00 87.75 216 ILE A O 1
ATOM 1742 N N . PRO A 1 217 ? 11.360 7.318 16.206 1.00 87.88 217 PRO A N 1
ATOM 1743 C CA . PRO A 1 217 ? 10.498 6.754 17.248 1.00 87.88 217 PRO A CA 1
ATOM 1744 C C . PRO A 1 217 ? 9.319 5.933 16.704 1.00 87.88 217 PRO A C 1
ATOM 1746 O O . PRO A 1 217 ? 8.819 5.039 17.386 1.00 87.88 217 PRO A O 1
ATOM 1749 N N . PHE A 1 218 ? 8.851 6.224 15.491 1.00 93.00 218 PHE A N 1
ATOM 1750 C CA . PHE A 1 218 ? 7.746 5.517 14.840 1.00 93.00 218 PHE A CA 1
ATOM 1751 C C . PHE A 1 218 ? 7.859 5.615 13.320 1.00 93.00 218 PHE A C 1
ATOM 1753 O O . PHE A 1 218 ? 8.552 6.482 12.791 1.00 93.00 218 PHE A O 1
ATOM 1760 N N . THR A 1 219 ? 7.174 4.720 12.621 1.00 94.94 219 THR A N 1
ATOM 1761 C CA . THR A 1 219 ? 7.092 4.710 11.162 1.00 94.94 219 THR A CA 1
ATOM 1762 C C . THR A 1 219 ? 5.647 4.582 10.694 1.00 94.94 219 THR A C 1
ATOM 1764 O O . THR A 1 219 ? 4.767 4.187 11.463 1.00 94.94 219 THR A O 1
ATOM 1767 N N . VAL A 1 220 ? 5.415 4.930 9.431 1.00 96.81 220 VAL A N 1
ATOM 1768 C CA . VAL A 1 220 ? 4.156 4.712 8.729 1.00 96.81 220 VAL A CA 1
ATOM 1769 C C . VAL A 1 220 ? 4.359 3.637 7.666 1.00 96.81 220 VAL A C 1
ATOM 1771 O O . VAL A 1 220 ? 5.353 3.634 6.940 1.00 96.81 220 VAL A O 1
ATOM 1774 N N . ARG A 1 221 ? 3.416 2.704 7.593 1.00 96.56 221 ARG A N 1
ATOM 1775 C CA . ARG A 1 221 ? 3.440 1.570 6.667 1.00 96.56 221 ARG A CA 1
ATOM 1776 C C . ARG A 1 221 ? 2.112 1.451 5.942 1.00 96.56 221 ARG A C 1
ATOM 1778 O O . ARG A 1 221 ? 1.094 1.969 6.415 1.00 96.56 221 ARG A O 1
ATOM 1785 N N . LEU A 1 222 ? 2.118 0.760 4.807 1.00 95.00 222 LEU A N 1
ATOM 1786 C CA . LEU A 1 222 ? 0.861 0.396 4.166 1.00 95.00 222 LEU A CA 1
ATOM 1787 C C . LEU A 1 222 ? 0.188 -0.686 5.006 1.00 95.00 222 LEU A C 1
ATOM 1789 O O . LEU A 1 222 ? 0.812 -1.687 5.351 1.00 95.00 222 LEU A O 1
ATOM 1793 N N . PHE A 1 223 ? -1.077 -0.465 5.346 1.00 91.38 223 PHE A N 1
ATOM 1794 C CA . PHE A 1 223 ? -1.872 -1.405 6.113 1.00 91.38 223 PHE A CA 1
ATOM 1795 C C . PHE A 1 223 ? -2.885 -2.078 5.214 1.00 91.38 223 PHE A C 1
ATOM 1797 O O . PHE A 1 223 ? -3.825 -1.455 4.723 1.00 91.38 223 PHE A O 1
ATOM 1804 N N . MET A 1 224 ? -2.682 -3.364 4.988 1.00 83.62 224 MET A N 1
ATOM 1805 C CA . MET A 1 224 ? -3.527 -4.123 4.090 1.00 83.62 224 MET A CA 1
ATOM 1806 C C . MET A 1 224 ? -4.673 -4.780 4.856 1.00 83.62 224 MET A C 1
ATOM 1808 O O . MET A 1 224 ? -4.459 -5.551 5.795 1.00 83.62 224 MET A O 1
ATOM 1812 N N . TYR A 1 225 ? -5.892 -4.434 4.451 1.00 70.75 225 TYR A N 1
ATOM 1813 C CA . TYR A 1 225 ? -7.141 -4.864 5.062 1.00 70.75 225 TYR A CA 1
ATOM 1814 C C . TYR A 1 225 ? -8.162 -5.077 3.944 1.00 70.75 225 TYR A C 1
ATOM 1816 O O . TYR A 1 225 ? -8.385 -4.149 3.174 1.00 70.75 225 TYR A O 1
ATOM 1824 N N . ASP A 1 226 ? -8.784 -6.260 3.892 1.00 65.12 226 ASP A N 1
ATOM 1825 C CA . ASP A 1 226 ? -9.789 -6.663 2.889 1.00 65.12 226 ASP A CA 1
ATOM 1826 C C . ASP A 1 226 ? -9.214 -6.910 1.469 1.00 65.12 226 ASP A C 1
ATOM 1828 O O . ASP A 1 226 ? -8.985 -5.977 0.702 1.00 65.12 226 ASP A O 1
ATOM 1832 N N . PHE A 1 227 ? -8.970 -8.182 1.108 1.00 54.25 227 PHE A N 1
ATOM 1833 C CA . PHE A 1 227 ? -8.248 -8.557 -0.125 1.00 54.25 227 PHE A CA 1
ATOM 1834 C C . PHE A 1 227 ? -9.136 -8.933 -1.316 1.00 54.25 227 PHE A C 1
ATOM 1836 O O . PHE A 1 227 ? -8.693 -8.880 -2.467 1.00 54.25 227 PHE A O 1
ATOM 1843 N N . SER A 1 228 ? -10.391 -9.305 -1.079 1.00 51.62 228 SER A N 1
ATOM 1844 C CA . SER A 1 228 ? -11.352 -9.632 -2.127 1.00 51.62 228 SER A CA 1
ATOM 1845 C C . SER A 1 228 ? -12.091 -8.365 -2.542 1.00 51.62 228 SER A C 1
ATOM 1847 O O . SER A 1 228 ? -13.158 -8.027 -2.013 1.00 51.62 228 SER A O 1
ATOM 1849 N N . SER A 1 229 ? -11.583 -7.683 -3.563 1.00 46.66 229 SER A N 1
ATOM 1850 C CA . SER A 1 229 ? -12.487 -6.882 -4.382 1.00 46.66 229 SER A CA 1
ATOM 1851 C C . SER A 1 229 ? -13.535 -7.819 -5.009 1.00 46.66 229 SER A C 1
ATOM 1853 O O . SER A 1 229 ? -13.288 -9.007 -5.223 1.00 46.66 229 SER A O 1
ATOM 1855 N N . LYS A 1 230 ? -14.737 -7.306 -5.302 1.00 49.59 230 LYS A N 1
ATOM 1856 C CA . LYS A 1 230 ? -15.910 -8.082 -5.776 1.00 49.59 230 LYS A CA 1
ATOM 1857 C C . LYS A 1 230 ? -15.677 -8.927 -7.047 1.00 49.59 230 LYS A C 1
ATOM 1859 O O . LYS A 1 230 ? -16.570 -9.668 -7.450 1.00 49.59 230 LYS A O 1
ATOM 1864 N N . SER A 1 231 ? -14.521 -8.799 -7.685 1.00 45.94 231 SER A N 1
ATOM 1865 C CA . SER A 1 231 ? -14.182 -9.371 -8.989 1.00 45.94 231 SER A CA 1
ATOM 1866 C C . SER A 1 231 ? -12.775 -9.975 -9.050 1.00 45.94 231 SER A C 1
ATOM 1868 O O . SER A 1 231 ? -12.415 -10.547 -10.077 1.00 45.94 231 SER A O 1
ATOM 1870 N N . TYR A 1 232 ? -11.989 -9.898 -7.973 1.00 47.97 232 TYR A N 1
ATOM 1871 C CA . TYR A 1 232 ? -10.649 -10.470 -7.922 1.00 47.97 232 TYR A CA 1
ATOM 1872 C C . TYR A 1 232 ? -10.663 -11.688 -7.001 1.00 47.97 232 TYR A C 1
ATOM 1874 O O . TYR A 1 232 ? -10.954 -11.580 -5.816 1.00 47.97 232 TYR A O 1
ATOM 1882 N N . THR A 1 233 ? -10.394 -12.865 -7.568 1.00 51.56 233 THR A N 1
ATOM 1883 C CA . THR A 1 233 ? -9.986 -14.037 -6.783 1.00 51.56 233 THR A CA 1
ATOM 1884 C C . THR A 1 233 ? -8.468 -13.982 -6.793 1.00 51.56 233 THR A C 1
ATOM 1886 O O . THR A 1 233 ? -7.885 -14.242 -7.853 1.00 51.56 233 THR A O 1
ATOM 1889 N N . PRO A 1 234 ? -7.813 -13.554 -5.702 1.00 48.53 234 PRO A N 1
ATOM 1890 C CA . PRO A 1 234 ? -6.365 -13.502 -5.661 1.00 48.53 234 PRO A CA 1
ATOM 1891 C C . PRO A 1 234 ? -5.882 -14.920 -5.928 1.00 48.53 234 PRO A C 1
ATOM 1893 O O . PRO A 1 234 ? -6.172 -15.845 -5.171 1.00 48.53 234 PRO A O 1
ATOM 1896 N N . LYS A 1 235 ? -5.219 -15.132 -7.068 1.00 53.75 235 LYS A N 1
ATOM 1897 C CA . LYS A 1 235 ? -4.604 -16.431 -7.333 1.00 53.75 235 LYS A CA 1
ATOM 1898 C C . LYS A 1 235 ? -3.639 -16.666 -6.175 1.00 53.75 235 LYS A C 1
ATOM 1900 O O . LYS A 1 235 ? -2.815 -15.798 -5.906 1.00 53.75 235 LYS A O 1
ATOM 1905 N N . MET A 1 236 ? -3.764 -17.811 -5.502 1.00 47.00 236 MET A N 1
ATOM 1906 C CA . MET A 1 236 ? -3.050 -18.205 -4.269 1.00 47.00 236 MET A CA 1
ATOM 1907 C C . MET A 1 236 ? -1.508 -18.248 -4.358 1.00 47.00 236 MET A C 1
ATOM 1909 O O . MET A 1 236 ? -0.830 -18.797 -3.500 1.00 47.00 236 MET A O 1
ATOM 1913 N N . GLY A 1 237 ? -0.923 -17.618 -5.363 1.00 53.50 237 GLY A N 1
ATOM 1914 C CA . GLY A 1 237 ? 0.385 -17.009 -5.258 1.00 53.50 237 GLY A CA 1
ATOM 1915 C C . GLY A 1 237 ? 0.344 -15.759 -6.125 1.00 53.50 237 GLY A C 1
ATOM 1916 O O . GLY A 1 237 ? 0.211 -15.931 -7.343 1.00 53.50 237 GLY A O 1
ATOM 1917 N N . PRO A 1 238 ? 0.441 -14.535 -5.571 1.00 56.00 238 PRO A N 1
ATOM 1918 C CA . PRO A 1 238 ? 0.924 -13.406 -6.344 1.00 56.00 238 PRO A CA 1
ATOM 1919 C C . PRO A 1 238 ? 2.250 -13.843 -6.968 1.00 56.00 238 PRO A C 1
ATOM 1921 O O . PRO A 1 238 ? 3.283 -13.915 -6.301 1.00 56.00 238 PRO A O 1
ATOM 1924 N N . SER A 1 239 ? 2.185 -14.328 -8.205 1.00 64.31 239 SER A N 1
ATOM 1925 C CA . SER A 1 239 ? 3.361 -14.833 -8.885 1.00 64.31 239 SER A CA 1
ATOM 1926 C C . SER A 1 239 ? 4.209 -13.604 -9.130 1.00 64.31 239 SER A C 1
ATOM 1928 O O . SER A 1 239 ? 3.688 -12.673 -9.749 1.00 64.31 239 SER A O 1
ATOM 1930 N N . PRO A 1 240 ? 5.458 -13.576 -8.636 1.00 75.00 240 PRO A N 1
ATOM 1931 C CA . PRO A 1 240 ? 6.354 -12.461 -8.861 1.00 75.00 240 PRO A CA 1
ATOM 1932 C C . PRO A 1 240 ? 6.250 -11.947 -10.290 1.00 75.00 240 PRO A C 1
ATOM 1934 O O . PRO A 1 240 ? 6.472 -12.708 -11.239 1.00 75.00 240 PRO A O 1
ATOM 1937 N N . VAL A 1 241 ? 5.892 -10.675 -10.458 1.00 77.44 241 VAL A N 1
ATOM 1938 C CA . VAL A 1 241 ? 5.952 -10.076 -11.786 1.00 77.44 241 VAL A CA 1
ATOM 1939 C C . VAL A 1 241 ? 7.419 -9.913 -12.154 1.00 77.44 241 VAL A C 1
ATOM 1941 O O . VAL A 1 241 ? 8.240 -9.441 -11.370 1.00 77.44 241 VAL A O 1
ATOM 1944 N N . LEU A 1 242 ? 7.759 -10.341 -13.366 1.00 75.38 242 LEU A N 1
ATOM 1945 C CA . LEU A 1 242 ? 9.121 -10.242 -13.897 1.00 75.38 242 LEU A CA 1
ATOM 1946 C C . LEU A 1 242 ? 9.344 -8.935 -14.671 1.00 75.38 242 LEU A C 1
ATOM 1948 O O . LEU A 1 242 ? 10.397 -8.736 -15.270 1.00 75.38 242 LEU A O 1
ATOM 1952 N N . THR A 1 243 ? 8.342 -8.055 -14.680 1.00 74.50 243 THR A N 1
ATOM 1953 C CA . THR A 1 243 ? 8.335 -6.786 -15.406 1.00 74.50 243 THR A CA 1
ATOM 1954 C C . THR A 1 243 ? 8.013 -5.643 -14.462 1.00 74.50 243 THR A C 1
ATOM 1956 O O . THR A 1 243 ? 7.224 -5.800 -13.531 1.00 74.50 243 THR A O 1
ATOM 1959 N N . LEU A 1 244 ? 8.591 -4.475 -14.733 1.00 81.69 244 LEU A N 1
ATOM 1960 C CA . LEU A 1 244 ? 8.286 -3.275 -13.966 1.00 81.69 244 LEU A CA 1
ATOM 1961 C C . LEU A 1 244 ? 6.902 -2.729 -14.340 1.00 81.69 244 LEU A C 1
ATOM 1963 O O . LEU A 1 244 ? 6.554 -2.740 -15.523 1.00 81.69 244 LEU A O 1
ATOM 1967 N N . PRO A 1 245 ? 6.130 -2.224 -13.363 1.00 86.31 245 PRO A N 1
ATOM 1968 C CA . PRO A 1 245 ? 4.934 -1.444 -13.642 1.00 86.31 245 PRO A CA 1
ATOM 1969 C C . PRO A 1 245 ? 5.275 -0.162 -14.409 1.00 86.31 245 PRO A C 1
ATOM 1971 O O . PRO A 1 245 ? 6.382 0.368 -14.299 1.00 86.31 245 PRO A O 1
ATOM 1974 N N . GLU A 1 246 ? 4.301 0.360 -15.148 1.00 89.94 246 GLU A N 1
ATOM 1975 C CA . GLU A 1 246 ? 4.424 1.655 -15.816 1.00 89.94 246 GLU A CA 1
ATOM 1976 C C . GLU A 1 246 ? 4.548 2.799 -14.799 1.00 89.94 246 GLU A C 1
ATOM 1978 O O . GLU A 1 246 ? 3.830 2.839 -13.796 1.00 89.94 246 GLU A O 1
ATOM 1983 N N . ASP A 1 247 ? 5.406 3.778 -15.092 1.00 92.38 247 ASP A N 1
ATOM 1984 C CA . ASP A 1 247 ? 5.652 4.921 -14.203 1.00 92.38 247 ASP A CA 1
ATOM 1985 C C . ASP A 1 247 ? 4.365 5.702 -13.906 1.00 92.38 247 ASP A C 1
ATOM 1987 O O . ASP A 1 247 ? 4.139 6.103 -12.767 1.00 92.38 247 ASP A O 1
ATOM 1991 N N . ALA A 1 248 ? 3.484 5.864 -14.901 1.00 93.50 248 ALA A N 1
ATOM 1992 C CA . ALA A 1 248 ? 2.199 6.543 -14.733 1.00 93.50 248 ALA A CA 1
ATOM 1993 C C . ALA A 1 248 ? 1.336 5.876 -13.652 1.00 93.50 248 ALA A C 1
ATOM 1995 O O . ALA A 1 248 ? 0.772 6.561 -12.800 1.00 93.50 248 ALA A O 1
ATOM 1996 N N . ARG A 1 249 ? 1.299 4.538 -13.632 1.00 92.50 249 ARG A N 1
ATOM 1997 C CA . ARG A 1 249 ? 0.574 3.771 -12.617 1.00 92.50 249 ARG A CA 1
ATOM 1998 C C . ARG A 1 249 ? 1.175 3.981 -11.226 1.00 92.50 249 ARG A C 1
ATOM 2000 O O . ARG A 1 249 ? 0.437 4.228 -10.276 1.00 92.50 249 ARG A O 1
ATOM 2007 N N . ILE A 1 250 ? 2.504 3.913 -11.104 1.00 94.69 250 ILE A N 1
ATOM 2008 C CA . ILE A 1 250 ? 3.193 4.129 -9.820 1.00 94.69 250 ILE A CA 1
ATOM 2009 C C . ILE A 1 250 ? 2.907 5.541 -9.294 1.00 94.69 250 ILE A C 1
ATOM 2011 O O . ILE A 1 250 ? 2.578 5.695 -8.119 1.00 94.69 250 ILE A O 1
ATOM 2015 N N . LYS A 1 251 ? 2.979 6.559 -10.161 1.00 95.75 251 LYS A N 1
ATOM 2016 C CA . LYS A 1 251 ? 2.715 7.961 -9.804 1.00 95.75 251 LYS A CA 1
ATOM 2017 C C . LYS A 1 251 ? 1.302 8.169 -9.264 1.00 95.75 251 LYS A C 1
ATOM 2019 O O . LYS A 1 251 ? 1.144 8.827 -8.238 1.00 95.75 251 LYS A O 1
ATOM 2024 N N . ILE A 1 252 ? 0.283 7.588 -9.901 1.00 94.44 252 ILE A N 1
ATOM 2025 C CA . ILE A 1 252 ? -1.106 7.750 -9.446 1.00 94.44 252 ILE A CA 1
ATOM 2026 C C . ILE A 1 252 ? -1.305 7.142 -8.049 1.00 94.44 252 ILE A C 1
ATOM 2028 O O . ILE A 1 252 ? -1.797 7.829 -7.150 1.00 94.44 252 ILE A O 1
ATOM 2032 N N . LEU A 1 253 ? -0.846 5.902 -7.839 1.00 93.94 253 LEU A N 1
ATOM 2033 C CA . LEU A 1 253 ? -0.928 5.232 -6.536 1.00 93.94 253 LEU A CA 1
ATOM 2034 C C . LEU A 1 253 ? -0.172 6.011 -5.455 1.00 93.94 253 LEU A C 1
ATOM 2036 O O . LEU A 1 253 ? -0.701 6.271 -4.372 1.00 93.94 253 LEU A O 1
ATOM 2040 N N . LEU A 1 254 ? 1.055 6.430 -5.767 1.00 95.88 254 LEU A N 1
ATOM 2041 C CA . LEU A 1 254 ? 1.902 7.176 -4.848 1.00 95.88 254 LEU A CA 1
ATOM 2042 C C . LEU A 1 254 ? 1.255 8.503 -4.440 1.00 95.88 254 LEU A C 1
ATOM 2044 O O . LEU A 1 254 ? 1.278 8.854 -3.262 1.00 95.88 254 LEU A O 1
ATOM 2048 N N . LYS A 1 255 ? 0.645 9.228 -5.383 1.00 96.00 255 LYS A N 1
ATOM 2049 C CA . LYS A 1 255 ? -0.035 10.498 -5.108 1.00 96.00 255 LYS A CA 1
ATOM 2050 C C . LYS A 1 255 ? -1.192 10.321 -4.123 1.00 96.00 255 LYS A C 1
ATOM 2052 O O . LYS A 1 255 ? -1.323 11.120 -3.193 1.00 96.00 255 LYS A O 1
ATOM 2057 N N . GLY A 1 256 ? -1.996 9.269 -4.295 1.00 94.31 256 GLY A N 1
ATOM 2058 C CA . GLY A 1 256 ? -3.080 8.922 -3.369 1.00 94.31 256 GLY A CA 1
ATOM 2059 C C . GLY A 1 256 ? -2.561 8.588 -1.969 1.00 94.31 256 GLY A C 1
ATOM 2060 O O . GLY A 1 256 ? -3.018 9.162 -0.982 1.00 94.31 256 GLY A O 1
ATOM 2061 N N . ILE A 1 257 ? -1.539 7.734 -1.882 1.00 95.50 257 ILE A N 1
ATOM 2062 C CA . ILE A 1 257 ? -0.933 7.331 -0.605 1.00 95.50 257 ILE A CA 1
ATOM 2063 C C . ILE A 1 257 ? -0.314 8.528 0.128 1.00 95.50 257 ILE A C 1
ATOM 2065 O O . ILE A 1 257 ? -0.536 8.695 1.325 1.00 95.50 257 ILE A O 1
ATOM 2069 N N . VAL A 1 258 ? 0.421 9.394 -0.575 1.00 96.81 258 VAL A N 1
ATOM 2070 C CA . VAL A 1 258 ? 1.031 10.594 0.020 1.00 96.81 258 VAL A CA 1
ATOM 2071 C C . VAL A 1 258 ? -0.033 11.532 0.580 1.00 96.81 258 VAL A C 1
ATOM 2073 O O . VAL A 1 258 ? 0.117 12.017 1.701 1.00 96.81 258 VAL A O 1
ATOM 2076 N N . ARG A 1 259 ? -1.142 11.738 -0.142 1.00 95.81 259 ARG A N 1
ATOM 2077 C CA . ARG A 1 259 ? -2.277 12.516 0.371 1.00 95.81 259 ARG A CA 1
ATOM 2078 C C . ARG A 1 259 ? -2.820 11.900 1.661 1.00 95.81 259 ARG A C 1
ATOM 2080 O O . ARG A 1 259 ? -2.948 12.616 2.650 1.00 95.81 259 ARG A O 1
ATOM 2087 N N . ASN A 1 260 ? -3.071 10.592 1.660 1.00 94.38 260 ASN A N 1
ATOM 2088 C CA . ASN A 1 260 ? -3.616 9.877 2.814 1.00 94.38 260 ASN A CA 1
ATOM 2089 C C . ASN A 1 260 ? -2.712 10.000 4.051 1.00 94.38 260 ASN A C 1
ATOM 2091 O O . ASN A 1 260 ? -3.209 10.178 5.158 1.00 94.38 260 ASN A O 1
ATOM 2095 N N . VAL A 1 261 ? -1.387 9.958 3.874 1.00 95.81 261 VAL A N 1
ATOM 2096 C CA . VAL A 1 261 ? -0.419 10.143 4.968 1.00 95.81 261 VAL A CA 1
ATOM 2097 C C . VAL A 1 261 ? -0.525 11.542 5.579 1.00 95.81 261 VAL A C 1
ATOM 2099 O O . VAL A 1 261 ? -0.571 11.675 6.803 1.00 95.81 261 VAL A O 1
ATOM 2102 N N . LEU A 1 262 ? -0.597 12.582 4.743 1.00 96.00 262 LEU A N 1
ATOM 2103 C CA . LEU A 1 262 ? -0.726 13.967 5.206 1.00 96.00 262 LEU A CA 1
ATOM 2104 C C . LEU A 1 262 ? -2.071 14.214 5.907 1.00 96.00 262 LEU A C 1
ATOM 2106 O O . LEU A 1 262 ? -2.122 14.906 6.924 1.00 96.00 262 LEU A O 1
ATOM 2110 N N . GLU A 1 263 ? -3.156 13.628 5.396 1.00 94.19 263 GLU A N 1
ATOM 2111 C CA . GLU A 1 263 ? -4.483 13.702 6.017 1.00 94.19 263 GLU A CA 1
ATOM 2112 C C . GLU A 1 263 ? -4.510 12.990 7.374 1.00 94.19 263 GLU A C 1
ATOM 2114 O O . GLU A 1 263 ? -4.969 13.566 8.362 1.00 94.19 263 GLU A O 1
ATOM 2119 N N . ALA A 1 264 ? -3.956 11.778 7.453 1.00 93.69 264 ALA A N 1
ATOM 2120 C CA . ALA A 1 264 ? -3.863 11.015 8.692 1.00 93.69 264 ALA A CA 1
ATOM 2121 C C . ALA A 1 264 ? -3.079 11.763 9.778 1.00 93.69 264 ALA A C 1
ATOM 2123 O O . ALA A 1 264 ? -3.454 11.756 10.954 1.00 93.69 264 ALA A O 1
ATOM 2124 N N . ASP A 1 265 ? -1.977 12.402 9.398 1.00 94.25 265 ASP A N 1
ATOM 2125 C CA . ASP A 1 265 ? -1.146 13.179 10.308 1.00 94.25 265 ASP A CA 1
ATOM 2126 C C . ASP A 1 265 ? -1.846 14.465 10.786 1.00 94.25 265 ASP A C 1
ATOM 2128 O O . ASP A 1 265 ? -1.847 14.772 11.982 1.00 94.25 265 ASP A O 1
ATOM 2132 N N . HIS A 1 266 ? -2.546 15.166 9.889 1.00 92.94 266 HIS A N 1
ATOM 2133 C CA . HIS A 1 266 ? -3.370 16.316 10.262 1.00 92.94 266 HIS A CA 1
ATOM 2134 C C . HIS A 1 266 ? -4.510 15.936 11.219 1.00 92.94 266 HIS A C 1
ATOM 2136 O O . HIS A 1 266 ? -4.780 16.662 12.181 1.00 92.94 266 HIS A O 1
ATOM 2142 N N . ILE A 1 267 ? -5.163 14.791 11.000 1.00 90.62 267 ILE A N 1
ATOM 2143 C CA . ILE A 1 267 ? -6.215 14.278 11.891 1.00 90.62 267 ILE A CA 1
ATOM 2144 C C . ILE A 1 267 ? -5.644 13.993 13.285 1.00 90.62 267 ILE A C 1
ATOM 2146 O O . ILE A 1 267 ? -6.230 14.427 14.276 1.00 90.62 267 ILE A O 1
ATOM 2150 N N . ALA A 1 268 ? -4.472 13.356 13.380 1.00 90.56 268 ALA A N 1
ATOM 2151 C CA . ALA A 1 268 ? -3.823 13.110 14.671 1.00 90.56 268 ALA A CA 1
ATOM 2152 C C . ALA A 1 268 ? -3.431 14.395 15.414 1.00 90.56 268 ALA A C 1
ATOM 2154 O O . ALA A 1 268 ? -3.423 14.419 16.646 1.00 90.56 268 ALA A O 1
ATOM 2155 N N . ARG A 1 269 ? -3.106 15.479 14.697 1.00 90.06 269 ARG A N 1
ATOM 2156 C CA . ARG A 1 269 ? -2.830 16.784 15.319 1.00 90.06 269 ARG A CA 1
ATOM 2157 C C . ARG A 1 269 ? -4.092 17.515 15.760 1.00 90.06 269 ARG A C 1
ATOM 2159 O O . ARG A 1 269 ? -4.130 18.043 16.867 1.00 90.06 269 ARG A O 1
ATOM 2166 N N . SER A 1 270 ? -5.085 17.594 14.882 1.00 89.50 270 SER A N 1
ATOM 2167 C CA . SER A 1 270 ? -6.291 18.399 15.100 1.00 89.50 270 SER A CA 1
ATOM 2168 C C . SER A 1 270 ? -7.324 17.709 15.992 1.00 89.50 270 SER A C 1
ATOM 2170 O O . SER A 1 270 ? -8.215 18.377 16.522 1.00 89.50 270 SER A O 1
ATOM 2172 N N . GLY A 1 271 ? -7.234 16.381 16.135 1.00 86.06 271 GLY A N 1
ATOM 2173 C CA . GLY A 1 271 ? -8.246 15.557 16.796 1.00 86.06 271 GLY A CA 1
ATOM 2174 C C . GLY A 1 271 ? -9.594 15.586 16.073 1.00 86.06 271 GLY A C 1
ATOM 2175 O O . GLY A 1 271 ? -10.624 15.315 16.687 1.00 86.06 271 GLY A O 1
ATOM 2176 N N . ARG A 1 272 ? -9.625 15.997 14.797 1.00 81.38 272 ARG A N 1
ATOM 2177 C CA . ARG A 1 272 ? -10.857 16.164 14.022 1.00 81.38 272 ARG A CA 1
ATOM 2178 C C . ARG A 1 272 ? -10.661 15.706 12.586 1.00 81.38 272 ARG A C 1
ATOM 2180 O O . ARG A 1 272 ? -9.657 16.005 11.948 1.00 81.38 272 ARG A O 1
ATOM 2187 N N . ARG A 1 273 ? -11.685 15.047 12.047 1.00 79.88 273 ARG A N 1
ATOM 2188 C CA . ARG A 1 273 ? -11.811 14.820 10.608 1.00 79.88 273 ARG A CA 1
ATOM 2189 C C . ARG A 1 273 ? -12.074 16.161 9.933 1.00 79.88 273 ARG A C 1
ATOM 2191 O O . ARG A 1 273 ? -13.018 16.863 10.301 1.00 79.88 273 ARG A O 1
ATOM 2198 N N . SER A 1 274 ? -11.264 16.506 8.939 1.00 73.69 274 SER A N 1
ATOM 2199 C CA . SER A 1 274 ? -11.571 17.643 8.080 1.00 73.69 274 SER A CA 1
ATOM 2200 C C . SER A 1 274 ? -12.469 17.185 6.936 1.00 73.69 274 SER A C 1
ATOM 2202 O O . SER A 1 274 ? -12.139 16.243 6.223 1.00 73.69 274 SER A O 1
ATOM 2204 N N . ILE A 1 275 ? -13.605 17.858 6.749 1.00 77.38 275 ILE A N 1
ATOM 2205 C CA . ILE A 1 275 ? -14.498 17.633 5.596 1.00 77.38 275 ILE A CA 1
ATOM 2206 C C . ILE A 1 275 ? -13.859 18.192 4.311 1.00 77.38 275 ILE A C 1
ATOM 2208 O O . ILE A 1 275 ? -14.201 17.790 3.204 1.00 77.38 275 ILE A O 1
ATOM 2212 N N . VAL A 1 276 ? -12.912 19.122 4.459 1.00 86.31 276 VAL A N 1
ATOM 2213 C CA . VAL A 1 276 ? -12.221 19.796 3.358 1.00 86.31 276 VAL A CA 1
ATOM 2214 C C . VAL A 1 276 ? -10.735 19.474 3.429 1.00 86.31 276 VAL A C 1
ATOM 2216 O O . VAL A 1 276 ? -10.140 19.569 4.502 1.00 86.31 276 VAL A O 1
ATOM 2219 N N . THR A 1 277 ? -10.114 19.142 2.298 1.00 89.75 277 THR A N 1
ATOM 2220 C CA . THR A 1 277 ? -8.660 18.950 2.230 1.00 89.75 277 THR A CA 1
ATOM 2221 C C . THR A 1 277 ? -7.943 20.196 2.773 1.00 89.75 277 THR A C 1
ATOM 2223 O O . THR A 1 277 ? -8.146 21.292 2.237 1.00 89.75 277 THR A O 1
ATOM 2226 N N . PRO A 1 278 ? -7.123 20.068 3.832 1.00 92.69 278 PRO A N 1
ATOM 2227 C CA . PRO A 1 278 ? -6.392 21.195 4.394 1.00 92.69 278 PRO A CA 1
ATOM 2228 C C . PRO A 1 278 ? -5.524 21.901 3.348 1.00 92.69 278 PRO A C 1
ATOM 2230 O O . PRO A 1 278 ? -4.890 21.262 2.508 1.00 92.69 278 PRO A O 1
ATOM 2233 N N . LYS A 1 279 ? -5.444 23.236 3.425 1.00 95.62 279 LYS A N 1
ATOM 2234 C CA . LYS A 1 279 ? -4.711 24.056 2.445 1.00 95.62 279 LYS A CA 1
ATOM 2235 C C . LYS A 1 279 ? -3.247 23.626 2.289 1.00 95.62 279 LYS A C 1
ATOM 2237 O O . LYS A 1 279 ? -2.745 23.633 1.170 1.00 95.62 279 LYS A O 1
ATOM 2242 N N . PHE A 1 280 ? -2.587 23.231 3.380 1.00 95.69 280 PHE A N 1
ATOM 2243 C CA . PHE A 1 280 ? -1.181 22.818 3.351 1.00 95.69 280 PHE A CA 1
ATOM 2244 C C . PHE A 1 280 ? -0.949 21.581 2.469 1.00 95.69 280 PHE A C 1
ATOM 2246 O O . PHE A 1 280 ? 0.096 21.489 1.839 1.00 95.69 280 PHE A O 1
ATOM 2253 N N . ILE A 1 281 ? -1.927 20.672 2.355 1.00 96.25 281 ILE A N 1
ATOM 2254 C CA . ILE A 1 281 ? -1.818 19.488 1.492 1.00 96.25 281 ILE A CA 1
ATOM 2255 C C . ILE A 1 281 ? -1.776 19.912 0.025 1.00 96.25 281 ILE A C 1
ATOM 2257 O O . ILE A 1 281 ? -0.940 19.428 -0.731 1.00 96.25 281 ILE A O 1
ATOM 2261 N N . ASN A 1 282 ? -2.630 20.857 -0.377 1.00 96.75 282 ASN A N 1
ATOM 2262 C CA . ASN A 1 282 ? -2.580 21.408 -1.733 1.00 96.75 282 ASN A CA 1
ATOM 2263 C C . ASN A 1 282 ? -1.232 22.103 -1.981 1.00 96.75 282 ASN A C 1
ATOM 2265 O O . ASN A 1 282 ? -0.565 21.795 -2.962 1.00 96.75 282 ASN A O 1
ATOM 2269 N N . THR A 1 283 ? -0.767 22.930 -1.037 1.00 97.31 283 THR A N 1
ATOM 2270 C CA . THR A 1 283 ? 0.560 23.564 -1.115 1.00 97.31 283 THR A CA 1
ATOM 2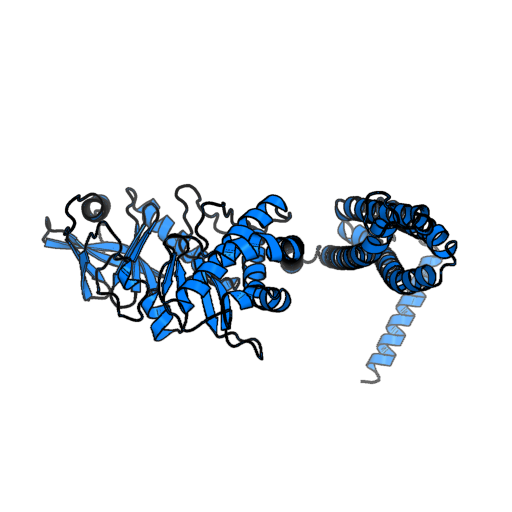271 C C . THR A 1 283 ? 1.690 22.539 -1.254 1.00 97.31 283 THR A C 1
ATOM 2273 O O . THR A 1 283 ? 2.614 22.745 -2.040 1.00 97.31 283 THR A O 1
ATOM 2276 N N . PHE A 1 284 ? 1.627 21.424 -0.521 1.00 97.62 284 PHE A N 1
ATOM 2277 C CA . PHE A 1 284 ? 2.609 20.346 -0.610 1.00 97.62 284 PHE A CA 1
ATOM 2278 C C . PHE A 1 284 ? 2.623 19.733 -2.014 1.00 97.62 284 PHE A C 1
ATOM 2280 O O . PHE A 1 284 ? 3.691 19.563 -2.600 1.00 97.62 284 PHE A O 1
ATOM 2287 N N . PHE A 1 285 ? 1.452 19.438 -2.585 1.00 97.88 285 PHE A N 1
ATOM 2288 C CA . PHE A 1 285 ? 1.364 18.873 -3.934 1.00 97.88 285 PHE A CA 1
ATOM 2289 C C . PHE A 1 285 ? 1.791 19.846 -5.033 1.00 97.88 285 PHE A C 1
ATOM 2291 O O . PHE A 1 285 ? 2.295 19.397 -6.060 1.00 97.88 285 PHE A O 1
ATOM 2298 N N . ASP A 1 286 ? 1.639 21.149 -4.809 1.00 97.50 286 ASP A N 1
ATOM 2299 C CA . ASP A 1 286 ? 2.049 22.173 -5.768 1.00 97.50 286 ASP A CA 1
ATOM 2300 C C . ASP A 1 286 ? 3.555 22.473 -5.701 1.00 97.50 286 ASP A C 1
ATOM 2302 O O . ASP A 1 286 ? 4.161 22.811 -6.717 1.00 97.50 286 ASP A O 1
ATOM 2306 N N . THR A 1 287 ? 4.179 22.359 -4.522 1.00 96.94 287 THR A N 1
ATOM 2307 C CA . THR A 1 287 ? 5.561 22.841 -4.307 1.00 96.94 287 THR A CA 1
ATOM 2308 C C . THR A 1 287 ? 6.577 21.745 -3.990 1.00 96.94 287 THR A C 1
ATOM 2310 O O . THR A 1 287 ? 7.703 21.806 -4.482 1.00 96.94 287 THR A O 1
ATOM 2313 N N . ILE A 1 288 ? 6.203 20.736 -3.202 1.00 97.50 288 ILE A N 1
ATOM 2314 C CA . ILE A 1 288 ? 7.121 19.720 -2.673 1.00 97.50 288 ILE A CA 1
ATOM 2315 C C . ILE A 1 288 ? 7.055 18.432 -3.477 1.00 97.50 288 ILE A C 1
ATOM 2317 O O . ILE A 1 288 ? 8.083 17.939 -3.940 1.00 97.50 288 ILE A O 1
ATOM 2321 N N . TYR A 1 289 ? 5.849 17.901 -3.684 1.00 97.44 289 TYR A N 1
ATOM 2322 C CA . TYR A 1 289 ? 5.653 16.618 -4.354 1.00 97.44 289 TYR A CA 1
ATOM 2323 C C . TYR A 1 289 ? 6.345 16.524 -5.729 1.00 97.44 289 TYR A C 1
ATOM 2325 O O . TYR A 1 289 ? 7.033 15.527 -5.955 1.00 97.44 289 TYR A O 1
ATOM 2333 N N . PRO A 1 290 ? 6.302 17.547 -6.613 1.00 97.50 290 PRO A N 1
ATOM 2334 C CA . PRO A 1 290 ? 6.978 17.482 -7.912 1.00 97.50 290 PRO A CA 1
ATOM 2335 C C . PRO A 1 290 ? 8.502 17.323 -7.812 1.00 97.50 290 PRO A C 1
ATOM 2337 O O . PRO A 1 290 ? 9.128 16.814 -8.737 1.00 97.50 290 PRO A O 1
ATOM 2340 N N . ALA A 1 291 ? 9.114 17.754 -6.703 1.00 94.44 291 ALA A N 1
ATOM 2341 C CA . ALA A 1 291 ? 10.555 17.646 -6.488 1.00 94.44 291 ALA A CA 1
ATOM 2342 C C . ALA A 1 291 ? 11.000 16.252 -6.011 1.00 94.44 291 ALA A C 1
ATOM 2344 O O . ALA A 1 291 ? 12.186 15.942 -6.108 1.00 94.44 291 ALA A O 1
ATOM 2345 N N . ILE A 1 292 ? 10.078 15.435 -5.487 1.00 96.50 292 ILE A N 1
ATOM 2346 C CA . ILE A 1 292 ? 10.367 14.108 -4.914 1.00 96.50 292 ILE A CA 1
ATOM 2347 C C . ILE A 1 292 ? 9.663 12.956 -5.647 1.00 96.50 292 ILE A C 1
ATOM 2349 O O . ILE A 1 292 ? 10.019 11.802 -5.429 1.00 96.50 292 ILE A O 1
ATOM 2353 N N . GLU A 1 293 ? 8.691 13.236 -6.525 1.00 97.38 293 GLU A N 1
ATOM 2354 C CA . GLU A 1 293 ? 7.893 12.212 -7.216 1.00 97.38 293 GLU A CA 1
ATOM 2355 C C . GLU A 1 293 ? 8.772 11.221 -7.995 1.00 97.38 293 GLU A C 1
ATOM 2357 O O . GLU A 1 293 ? 8.705 10.017 -7.748 1.00 97.38 293 GLU A O 1
ATOM 2362 N N . ASP A 1 294 ? 9.633 11.709 -8.894 1.00 94.38 294 ASP A N 1
ATOM 2363 C CA . ASP A 1 294 ? 10.487 10.840 -9.718 1.00 94.38 294 ASP A CA 1
ATOM 2364 C C . ASP A 1 294 ? 11.514 10.070 -8.872 1.00 94.38 294 ASP A C 1
ATOM 2366 O O . ASP A 1 294 ? 11.836 8.918 -9.166 1.00 94.38 294 ASP A O 1
ATOM 2370 N N . GLU A 1 295 ? 12.002 10.674 -7.783 1.00 95.56 295 GLU A N 1
ATOM 2371 C CA . GLU A 1 295 ? 12.880 10.006 -6.816 1.00 95.56 295 GLU A CA 1
ATOM 2372 C C . GLU A 1 295 ? 12.165 8.809 -6.170 1.00 95.56 295 GLU A C 1
ATOM 2374 O O . GLU A 1 295 ? 12.709 7.703 -6.120 1.00 95.56 295 GLU A O 1
ATOM 2379 N N . PHE A 1 296 ? 10.922 9.002 -5.728 1.00 97.69 296 PHE A N 1
ATOM 2380 C CA . PHE A 1 296 ? 10.119 7.958 -5.090 1.00 97.69 296 PHE A CA 1
ATOM 2381 C C . PHE A 1 296 ? 9.731 6.849 -6.075 1.00 97.69 296 PHE A C 1
ATOM 2383 O O . PHE A 1 296 ? 9.822 5.669 -5.729 1.00 97.69 296 PHE A O 1
ATOM 2390 N N . VAL A 1 297 ? 9.368 7.198 -7.314 1.00 96.56 297 VAL A N 1
ATOM 2391 C CA . VAL A 1 297 ? 9.097 6.220 -8.383 1.00 96.56 297 VAL A CA 1
ATOM 2392 C C . VAL A 1 297 ? 10.334 5.362 -8.658 1.00 96.56 297 VAL A C 1
ATOM 2394 O O . VAL A 1 297 ? 10.237 4.134 -8.709 1.00 96.56 297 VAL A O 1
ATOM 2397 N N . ASN A 1 298 ? 11.512 5.981 -8.776 1.00 92.12 298 ASN A N 1
ATOM 2398 C CA . ASN A 1 298 ? 12.764 5.254 -8.987 1.00 92.12 298 ASN A CA 1
ATOM 2399 C C . ASN A 1 298 ? 13.118 4.357 -7.795 1.00 92.12 298 ASN A C 1
ATOM 2401 O O . ASN A 1 298 ? 13.541 3.218 -7.997 1.00 92.12 298 ASN A O 1
ATOM 2405 N N . CYS A 1 299 ? 12.882 4.820 -6.564 1.00 95.44 299 CYS A N 1
ATOM 2406 C CA . CYS A 1 299 ? 13.045 4.007 -5.359 1.00 95.44 299 CYS A CA 1
ATOM 2407 C C . CYS A 1 299 ? 12.188 2.730 -5.423 1.00 95.44 299 CYS A C 1
ATOM 2409 O O . CYS A 1 299 ? 12.715 1.627 -5.256 1.00 95.44 299 CYS A O 1
ATOM 2411 N N . ILE A 1 300 ? 10.898 2.857 -5.759 1.00 96.19 300 ILE A N 1
ATOM 2412 C CA . ILE A 1 300 ? 9.974 1.721 -5.907 1.00 96.19 300 ILE A CA 1
ATOM 2413 C C . ILE A 1 300 ? 10.468 0.747 -6.983 1.00 96.19 300 ILE A C 1
ATOM 2415 O O . ILE A 1 300 ? 10.554 -0.457 -6.737 1.00 96.19 300 ILE A O 1
ATOM 2419 N N . LYS A 1 301 ? 10.846 1.251 -8.165 1.00 94.00 301 LYS A N 1
ATOM 2420 C CA . LYS A 1 301 ? 11.348 0.413 -9.268 1.00 94.00 301 LYS A CA 1
ATOM 2421 C C . LYS A 1 301 ? 12.607 -0.345 -8.862 1.00 94.00 301 LYS A C 1
ATOM 2423 O O . LYS A 1 301 ? 12.665 -1.557 -9.049 1.00 94.00 301 LYS A O 1
ATOM 2428 N N . ASN A 1 302 ? 13.572 0.329 -8.239 1.00 90.81 302 ASN A N 1
ATOM 2429 C CA . ASN A 1 302 ? 14.803 -0.301 -7.761 1.00 90.81 302 ASN A CA 1
ATOM 2430 C C . ASN A 1 302 ? 14.520 -1.405 -6.729 1.00 90.81 302 ASN A C 1
ATOM 2432 O O . ASN A 1 302 ? 15.156 -2.459 -6.764 1.00 90.81 302 ASN A O 1
ATOM 2436 N N . LYS A 1 303 ? 13.526 -1.216 -5.854 1.00 94.19 303 LYS A N 1
ATOM 2437 C CA . LYS A 1 303 ? 13.090 -2.244 -4.898 1.00 94.19 303 LYS A CA 1
ATOM 2438 C C . LYS A 1 303 ? 12.422 -3.439 -5.578 1.00 94.19 303 LYS A C 1
ATOM 2440 O O . LYS A 1 303 ? 12.751 -4.575 -5.243 1.00 94.19 303 LYS A O 1
ATOM 2445 N N . ILE A 1 304 ? 11.563 -3.220 -6.576 1.00 90.75 304 ILE A N 1
ATOM 2446 C CA . ILE A 1 304 ? 10.979 -4.312 -7.379 1.00 90.75 304 ILE A CA 1
ATOM 2447 C C . ILE A 1 304 ? 12.089 -5.115 -8.069 1.00 90.75 304 ILE A C 1
ATOM 2449 O O . ILE A 1 304 ? 12.114 -6.341 -7.981 1.00 90.75 304 ILE A O 1
ATOM 2453 N N . ILE A 1 305 ? 13.050 -4.430 -8.692 1.00 85.38 305 ILE A N 1
ATOM 2454 C CA . ILE A 1 305 ? 14.221 -5.047 -9.328 1.00 85.38 305 ILE A CA 1
ATOM 2455 C C . ILE A 1 305 ? 15.017 -5.897 -8.318 1.00 85.38 305 ILE A C 1
ATOM 2457 O O . ILE A 1 305 ? 15.408 -7.030 -8.619 1.00 85.38 305 ILE A O 1
ATOM 2461 N N . GLN A 1 306 ? 15.228 -5.381 -7.104 1.00 87.81 306 GLN A N 1
ATOM 2462 C CA . GLN A 1 306 ? 15.889 -6.108 -6.020 1.00 87.81 306 GLN A CA 1
ATOM 2463 C C . GLN A 1 306 ? 15.111 -7.383 -5.636 1.00 87.81 306 GLN A C 1
ATOM 2465 O O . GLN A 1 306 ? 15.711 -8.450 -5.467 1.00 87.81 306 GLN A O 1
ATOM 2470 N N . HIS A 1 307 ? 13.782 -7.314 -5.532 1.00 86.50 307 HIS A N 1
ATOM 2471 C CA . HIS A 1 307 ? 12.942 -8.479 -5.240 1.00 86.50 307 HIS A CA 1
ATOM 2472 C C . HIS A 1 307 ? 12.984 -9.530 -6.357 1.00 86.50 307 HIS A C 1
ATOM 2474 O O . HIS A 1 307 ? 13.192 -10.711 -6.070 1.00 86.50 307 HIS A O 1
ATOM 2480 N N . ILE A 1 308 ? 12.894 -9.108 -7.624 1.00 83.31 308 ILE A N 1
ATOM 2481 C CA . ILE A 1 308 ? 13.067 -9.988 -8.792 1.00 83.31 308 ILE A CA 1
ATOM 2482 C C . ILE A 1 308 ? 14.421 -10.706 -8.715 1.00 83.31 308 ILE A C 1
ATOM 2484 O O . ILE A 1 308 ? 14.493 -11.922 -8.888 1.00 83.31 308 ILE A O 1
ATOM 2488 N N . SER A 1 309 ? 15.488 -9.982 -8.383 1.00 77.38 309 SER A N 1
ATOM 2489 C CA . SER A 1 309 ? 16.848 -10.533 -8.341 1.00 77.38 309 SER A CA 1
ATOM 2490 C C . SER A 1 309 ? 17.078 -11.524 -7.198 1.00 77.38 309 SER A C 1
ATOM 2492 O O . SER A 1 309 ? 17.868 -12.453 -7.341 1.00 77.38 309 SER A O 1
ATOM 2494 N N . THR A 1 310 ? 16.409 -11.338 -6.058 1.00 79.75 310 THR A N 1
ATOM 2495 C CA . THR A 1 310 ? 16.593 -12.177 -4.857 1.00 79.75 310 THR A CA 1
ATOM 2496 C C . THR A 1 310 ? 15.799 -13.481 -4.892 1.00 79.75 310 THR A C 1
ATOM 2498 O O . THR A 1 310 ? 16.229 -14.461 -4.292 1.00 79.75 310 THR A O 1
ATOM 2501 N N . HIS A 1 311 ? 14.664 -13.517 -5.592 1.00 72.25 311 HIS A N 1
ATOM 2502 C CA . HIS A 1 311 ? 13.732 -14.654 -5.568 1.00 72.25 311 HIS A CA 1
ATOM 2503 C C . HIS A 1 311 ? 13.789 -15.548 -6.809 1.00 72.25 311 HIS A C 1
ATOM 2505 O O . HIS A 1 311 ? 13.050 -16.529 -6.897 1.00 72.25 311 HIS A O 1
ATOM 2511 N N . SER A 1 312 ? 14.659 -15.241 -7.767 1.00 56.84 312 SER A N 1
ATOM 2512 C CA . SER A 1 312 ? 14.750 -16.009 -9.002 1.00 56.84 312 SER A CA 1
ATOM 2513 C C . SER A 1 312 ? 15.959 -16.973 -8.964 1.00 56.84 312 SER A C 1
ATOM 2515 O O . SER A 1 312 ? 17.064 -16.587 -8.597 1.00 56.84 312 SER A O 1
ATOM 2517 N N . ALA A 1 313 ? 15.730 -18.251 -9.299 1.00 47.69 313 ALA A N 1
ATOM 2518 C CA . ALA A 1 313 ? 16.634 -19.413 -9.163 1.00 47.69 313 ALA A CA 1
ATOM 2519 C C . ALA A 1 313 ? 18.084 -19.238 -9.713 1.00 47.69 313 ALA A C 1
ATOM 2521 O O . ALA A 1 313 ? 18.300 -18.440 -10.621 1.00 47.69 313 ALA A O 1
ATOM 2522 N N . PRO A 1 314 ? 19.083 -20.038 -9.262 1.00 42.09 314 PRO A N 1
ATOM 2523 C CA . PRO A 1 314 ? 20.538 -19.829 -9.457 1.00 42.09 314 PRO A CA 1
ATOM 2524 C C . PRO A 1 314 ? 21.090 -19.705 -10.892 1.00 42.09 314 PRO A C 1
ATOM 2526 O O . PRO A 1 314 ? 22.218 -19.248 -11.055 1.00 42.09 314 PRO A O 1
ATOM 2529 N N . ASN A 1 315 ? 20.304 -19.958 -11.943 1.00 47.25 315 ASN A N 1
ATOM 2530 C CA . ASN A 1 315 ? 20.635 -19.485 -13.298 1.00 47.25 315 ASN A CA 1
ATOM 2531 C C . ASN A 1 315 ? 20.581 -17.944 -13.423 1.00 47.25 315 ASN A C 1
ATOM 2533 O O . ASN A 1 315 ? 20.756 -17.411 -14.509 1.00 47.25 315 ASN A O 1
ATOM 2537 N N . ILE A 1 316 ? 20.323 -17.218 -12.330 1.00 49.72 316 ILE A N 1
ATOM 2538 C CA . ILE A 1 316 ? 20.121 -15.765 -12.278 1.00 49.72 316 ILE A CA 1
ATOM 2539 C C . ILE A 1 316 ? 21.255 -15.060 -11.525 1.00 49.72 316 ILE A C 1
ATOM 2541 O O . ILE A 1 316 ? 21.226 -13.848 -11.388 1.00 49.72 316 ILE A O 1
ATOM 2545 N N . VAL A 1 317 ? 22.335 -15.750 -11.137 1.00 46.59 317 VAL A N 1
ATOM 2546 C CA . VAL A 1 317 ? 23.514 -15.078 -10.546 1.00 46.59 317 VAL A CA 1
ATOM 2547 C C . VAL A 1 317 ? 24.145 -14.076 -11.525 1.00 46.59 317 VAL A C 1
ATOM 2549 O O . VAL A 1 317 ? 24.399 -12.939 -11.138 1.00 46.59 317 VAL A O 1
ATOM 2552 N N . ALA A 1 318 ? 24.280 -14.409 -12.816 1.00 52.88 318 ALA A N 1
ATOM 2553 C CA . ALA A 1 318 ? 24.731 -13.415 -13.802 1.00 52.88 318 ALA A CA 1
ATOM 2554 C C . ALA A 1 318 ? 23.631 -12.410 -14.194 1.00 52.88 318 ALA A C 1
ATOM 2556 O O . ALA A 1 318 ? 23.931 -11.297 -14.620 1.00 52.88 318 ALA A O 1
ATOM 2557 N N . GLY A 1 319 ? 22.354 -12.778 -14.027 1.00 56.75 319 GLY A N 1
ATOM 2558 C CA . GLY A 1 319 ? 21.234 -11.839 -14.132 1.00 56.75 319 GLY A CA 1
ATOM 2559 C C . GLY A 1 319 ? 21.272 -10.782 -13.024 1.00 56.75 319 GLY A C 1
ATOM 2560 O O . GLY A 1 319 ? 21.066 -9.608 -13.299 1.00 56.75 319 GLY A O 1
ATOM 2561 N N . ARG A 1 320 ? 21.625 -11.183 -11.798 1.00 57.31 320 ARG A N 1
ATOM 2562 C CA . ARG A 1 320 ? 21.808 -10.319 -10.630 1.00 57.31 320 ARG A CA 1
ATOM 2563 C C . ARG A 1 320 ? 22.971 -9.353 -10.826 1.00 57.31 320 ARG A C 1
ATOM 2565 O O . ARG A 1 320 ? 22.779 -8.164 -10.623 1.00 57.31 320 ARG A O 1
ATOM 2572 N N . GLU A 1 321 ? 24.137 -9.824 -11.274 1.00 67.25 321 GLU A N 1
ATOM 2573 C CA . GLU A 1 321 ? 25.269 -8.928 -11.572 1.00 67.25 321 GLU A CA 1
ATOM 2574 C C . GLU A 1 321 ? 24.913 -7.899 -12.648 1.00 67.25 321 GLU A C 1
ATOM 2576 O O . GLU A 1 321 ? 25.249 -6.722 -12.530 1.00 67.25 321 GLU A O 1
ATOM 2581 N N . LEU A 1 322 ? 24.190 -8.326 -13.686 1.00 70.81 322 LEU A N 1
ATOM 2582 C CA . LEU A 1 322 ? 23.743 -7.436 -14.746 1.00 70.81 322 LEU A CA 1
ATOM 2583 C C . LEU A 1 322 ? 22.738 -6.390 -14.239 1.00 70.81 322 LEU A C 1
ATOM 2585 O O . LEU A 1 322 ? 22.841 -5.220 -14.601 1.00 70.81 322 LEU A O 1
ATOM 2589 N N . VAL A 1 323 ? 21.789 -6.806 -13.404 1.00 71.19 323 VAL A N 1
ATOM 2590 C CA . VAL A 1 323 ? 20.804 -5.927 -12.771 1.00 71.19 323 VAL A CA 1
ATOM 2591 C C . VAL A 1 323 ? 21.475 -4.933 -11.818 1.00 71.19 323 VAL A C 1
ATOM 2593 O O . VAL A 1 323 ? 21.200 -3.737 -11.887 1.00 71.19 323 VAL A O 1
ATOM 2596 N N . ASP A 1 324 ? 22.405 -5.390 -10.981 1.00 75.50 324 ASP A N 1
ATOM 2597 C CA . ASP A 1 324 ? 23.170 -4.525 -10.079 1.00 75.50 324 ASP A CA 1
ATOM 2598 C C . ASP A 1 324 ? 23.989 -3.493 -10.876 1.00 75.50 324 ASP A C 1
ATOM 2600 O O . ASP A 1 324 ? 24.116 -2.335 -10.471 1.00 75.50 324 ASP A O 1
ATOM 2604 N N . LEU A 1 325 ? 24.522 -3.881 -12.039 1.00 76.94 325 LEU A N 1
ATOM 2605 C CA . LEU A 1 325 ? 25.204 -2.963 -12.953 1.00 76.94 325 LEU A CA 1
ATOM 2606 C C . LEU A 1 325 ? 24.240 -2.004 -13.657 1.00 76.94 325 LEU A C 1
ATOM 2608 O O . LEU A 1 325 ? 24.622 -0.858 -13.884 1.00 76.94 325 LEU A O 1
ATOM 2612 N N . GLN A 1 326 ? 23.009 -2.424 -13.961 1.00 82.25 326 GLN A N 1
ATOM 2613 C CA . GLN A 1 326 ? 21.965 -1.544 -14.490 1.00 82.25 326 GLN A CA 1
ATOM 2614 C C . GLN A 1 326 ? 21.578 -0.467 -13.476 1.00 82.25 326 GLN A C 1
ATOM 2616 O O . GLN A 1 326 ? 21.537 0.709 -13.831 1.00 82.25 326 GLN A O 1
ATOM 2621 N N . ILE A 1 327 ? 21.345 -0.848 -12.217 1.00 74.12 327 ILE A N 1
ATOM 2622 C CA . ILE A 1 327 ? 21.035 0.096 -11.134 1.00 74.12 327 ILE A CA 1
ATOM 2623 C C . ILE A 1 327 ? 22.178 1.104 -10.993 1.00 74.12 327 ILE A C 1
ATOM 2625 O O . ILE A 1 327 ? 21.958 2.306 -11.109 1.00 74.12 327 ILE A O 1
ATOM 2629 N N . LYS A 1 328 ? 23.421 0.620 -10.862 1.00 78.56 328 LYS A N 1
ATOM 2630 C CA . LYS A 1 328 ? 24.599 1.496 -10.759 1.00 78.56 328 LYS A CA 1
ATOM 2631 C C . LYS A 1 328 ? 24.757 2.408 -11.978 1.00 78.56 328 LYS A C 1
ATOM 2633 O O . LYS A 1 328 ? 25.184 3.552 -11.832 1.00 78.56 328 LYS A O 1
ATOM 2638 N N . PHE A 1 329 ? 24.444 1.918 -13.180 1.00 83.31 329 PHE A N 1
ATOM 2639 C CA . PHE A 1 329 ? 24.491 2.722 -14.399 1.00 83.31 329 PHE A CA 1
ATOM 2640 C C . PHE A 1 329 ? 23.465 3.854 -14.343 1.00 83.31 329 PHE A C 1
ATOM 2642 O O . PHE A 1 329 ? 23.822 5.005 -14.589 1.00 83.31 329 PHE A O 1
ATOM 2649 N N . ASN A 1 330 ? 22.225 3.536 -13.970 1.00 81.56 330 ASN A N 1
ATOM 2650 C CA . ASN A 1 330 ? 21.137 4.502 -13.860 1.00 81.56 330 ASN A CA 1
ATOM 2651 C C . ASN A 1 330 ? 21.412 5.553 -12.774 1.00 81.56 330 ASN A C 1
ATOM 2653 O O . ASN A 1 330 ? 21.207 6.738 -13.024 1.00 81.56 330 ASN A O 1
ATOM 2657 N N . ASP A 1 331 ? 21.954 5.157 -11.621 1.00 73.31 331 ASP A N 1
ATOM 2658 C CA . ASP A 1 331 ? 22.314 6.081 -10.536 1.00 73.31 331 ASP A CA 1
ATOM 2659 C C . ASP A 1 331 ? 23.402 7.079 -10.970 1.00 73.31 331 ASP A C 1
ATOM 2661 O O . ASP A 1 331 ? 23.316 8.289 -10.718 1.00 73.31 331 ASP A O 1
ATOM 2665 N N . LEU A 1 332 ? 24.434 6.593 -11.671 1.00 77.19 332 LEU A N 1
ATOM 2666 C CA . LEU A 1 332 ? 25.480 7.457 -12.219 1.00 77.19 332 LEU A CA 1
ATOM 2667 C C . LEU A 1 332 ? 24.950 8.365 -13.331 1.00 77.19 332 LEU A C 1
ATOM 2669 O O . LEU A 1 332 ? 25.352 9.528 -13.403 1.00 77.19 332 LEU A O 1
ATOM 2673 N N . LEU A 1 333 ? 24.047 7.861 -14.176 1.00 80.88 333 LEU A N 1
ATOM 2674 C CA . LEU A 1 333 ? 23.402 8.652 -15.219 1.00 80.88 333 LEU A CA 1
ATOM 2675 C C . LEU A 1 333 ? 22.526 9.757 -14.616 1.00 80.88 333 LEU A C 1
ATOM 2677 O O . LEU A 1 333 ? 22.641 10.903 -15.041 1.00 80.88 333 LEU A O 1
ATOM 2681 N N . ALA A 1 334 ? 21.735 9.462 -13.584 1.00 75.50 334 ALA A N 1
ATOM 2682 C CA . ALA A 1 334 ? 20.942 10.461 -12.868 1.00 75.50 334 ALA A CA 1
ATOM 2683 C C . ALA A 1 334 ? 21.840 11.536 -12.230 1.00 75.50 334 ALA A C 1
ATOM 2685 O O . ALA A 1 334 ? 21.598 12.738 -12.374 1.00 75.50 334 ALA A O 1
ATOM 2686 N N . THR A 1 335 ? 22.946 11.123 -11.602 1.00 76.81 335 THR A N 1
ATOM 2687 C CA . THR A 1 335 ? 23.939 12.052 -11.036 1.00 76.81 335 THR A CA 1
ATOM 2688 C C . THR A 1 335 ? 24.558 12.945 -12.121 1.00 76.81 335 THR A C 1
ATOM 2690 O O . THR A 1 335 ? 24.708 14.156 -11.931 1.00 76.81 335 THR A O 1
ATOM 2693 N N . LEU A 1 336 ? 24.882 12.375 -13.288 1.00 81.50 336 LEU A N 1
ATOM 2694 C CA . LEU A 1 336 ? 25.372 13.121 -14.447 1.00 81.50 336 LEU A CA 1
ATOM 2695 C C . LEU A 1 336 ? 24.323 14.113 -14.965 1.00 81.50 336 LEU A C 1
ATOM 2697 O O . LEU A 1 336 ? 24.662 15.265 -15.243 1.00 81.50 336 LEU A O 1
ATOM 2701 N N . GLN A 1 337 ? 23.061 13.697 -15.077 1.00 85.25 337 GLN A N 1
ATOM 2702 C CA . GLN A 1 337 ? 21.947 14.526 -15.541 1.00 85.25 337 GLN A CA 1
ATOM 2703 C C . GLN A 1 337 ? 21.730 15.740 -14.631 1.00 85.25 337 GLN A C 1
ATOM 2705 O O . GLN A 1 337 ? 21.580 16.857 -15.124 1.00 85.25 337 GLN A O 1
ATOM 2710 N N . ILE A 1 338 ? 21.816 15.564 -13.308 1.00 77.19 338 ILE A N 1
ATOM 2711 C CA . ILE A 1 338 ? 21.752 16.674 -12.343 1.00 77.19 338 ILE A CA 1
ATOM 2712 C C . ILE A 1 338 ? 22.870 17.689 -12.613 1.00 77.19 338 ILE A C 1
ATOM 2714 O O . ILE A 1 338 ? 22.613 18.890 -12.701 1.00 77.19 338 ILE A O 1
ATOM 2718 N N . LYS A 1 339 ? 24.111 17.217 -12.788 1.00 81.12 339 LYS A N 1
ATOM 2719 C CA . LYS A 1 339 ? 25.276 18.089 -13.021 1.00 81.12 339 LYS A CA 1
ATOM 2720 C C . LYS A 1 339 ? 25.250 18.775 -14.386 1.00 81.12 339 LYS A C 1
ATOM 2722 O O . LYS A 1 339 ? 25.689 19.914 -14.521 1.00 81.12 339 LYS A O 1
ATOM 2727 N N . THR A 1 340 ? 24.723 18.106 -15.403 1.00 86.88 340 THR A N 1
ATOM 2728 C CA . THR A 1 340 ? 24.615 18.646 -16.765 1.00 86.88 340 THR A CA 1
ATOM 2729 C C . THR A 1 340 ? 23.416 19.573 -16.946 1.00 86.88 340 THR A C 1
ATOM 2731 O O . THR A 1 340 ? 23.467 20.438 -17.817 1.00 86.88 340 THR A O 1
ATOM 2734 N N . LYS A 1 341 ? 22.377 19.480 -16.106 1.00 88.88 341 LYS A N 1
ATOM 2735 C CA . LYS A 1 341 ? 21.198 20.361 -16.154 1.00 88.88 341 LYS A CA 1
ATOM 2736 C C . LYS A 1 341 ? 21.568 21.844 -16.096 1.00 88.88 341 LYS A C 1
ATOM 2738 O O . LYS A 1 341 ? 21.009 22.640 -16.842 1.00 88.88 341 LYS A O 1
ATOM 2743 N N . GLU A 1 342 ? 22.549 22.212 -15.272 1.00 85.12 342 GLU A N 1
ATOM 2744 C CA . GLU A 1 342 ? 23.020 23.599 -15.179 1.00 85.12 342 GLU A CA 1
ATOM 2745 C C . GLU A 1 342 ? 23.722 24.063 -16.469 1.00 85.12 342 GLU A C 1
ATOM 2747 O O . GLU A 1 342 ? 23.531 25.195 -16.912 1.00 85.12 342 GLU A O 1
ATOM 2752 N N . LEU A 1 343 ? 24.492 23.180 -17.116 1.00 86.06 343 LEU A N 1
ATOM 2753 C CA . LEU A 1 343 ? 25.132 23.455 -18.408 1.00 86.06 343 LEU A CA 1
ATOM 2754 C C . LEU A 1 343 ? 24.105 23.655 -19.519 1.00 86.06 343 LEU A C 1
ATOM 2756 O O . LEU A 1 343 ? 24.251 24.551 -20.348 1.00 86.06 343 LEU A O 1
ATOM 2760 N N . ILE A 1 344 ? 23.074 22.812 -19.526 1.00 92.75 344 ILE A N 1
ATOM 2761 C CA . ILE A 1 344 ? 21.976 22.866 -20.491 1.00 92.75 344 ILE A CA 1
ATOM 2762 C C . ILE A 1 344 ? 21.194 24.169 -20.307 1.00 92.75 344 ILE A C 1
ATOM 2764 O O . ILE A 1 344 ? 20.976 24.883 -21.284 1.00 92.75 344 ILE A O 1
ATOM 2768 N N . ALA A 1 345 ? 20.855 24.525 -19.064 1.00 89.94 345 ALA A N 1
ATOM 2769 C CA . ALA A 1 345 ? 20.181 25.781 -18.745 1.00 89.94 345 ALA A CA 1
ATOM 2770 C C . ALA A 1 345 ? 20.984 26.994 -19.242 1.00 89.94 345 ALA A C 1
ATOM 2772 O O . ALA A 1 345 ? 20.448 27.823 -19.970 1.00 89.94 345 ALA A O 1
ATOM 2773 N N . LYS A 1 346 ? 22.292 27.049 -18.959 1.00 87.50 346 LYS A N 1
ATOM 2774 C CA . LYS A 1 346 ? 23.175 28.135 -19.422 1.00 87.50 346 LYS A CA 1
ATOM 2775 C C . LYS A 1 346 ? 23.325 28.213 -20.942 1.00 87.50 346 LYS A C 1
ATOM 2777 O O . LYS A 1 346 ? 23.612 29.279 -21.472 1.00 87.50 346 LYS A O 1
ATOM 2782 N N . GLY A 1 347 ? 23.161 27.101 -21.654 1.00 90.56 347 GLY A N 1
ATOM 2783 C CA . GLY A 1 347 ? 23.262 27.051 -23.114 1.00 90.56 347 GLY A CA 1
ATOM 2784 C C . GLY A 1 347 ? 21.952 27.291 -23.871 1.00 90.56 347 GLY A C 1
ATOM 2785 O O . GLY A 1 347 ? 21.987 27.276 -25.101 1.00 90.56 347 GLY A O 1
ATOM 2786 N N . THR A 1 348 ? 20.824 27.479 -23.177 1.00 95.25 348 THR A N 1
ATOM 2787 C CA . THR A 1 348 ? 19.483 27.609 -23.778 1.00 95.25 348 THR A CA 1
ATOM 2788 C C . THR A 1 348 ? 19.043 29.072 -23.787 1.00 95.25 348 THR A C 1
ATOM 2790 O O . THR A 1 348 ? 18.938 29.664 -22.720 1.00 95.25 348 THR A O 1
ATOM 2793 N N . GLU A 1 349 ? 18.784 29.641 -24.970 1.00 91.75 349 GLU A N 1
ATOM 2794 C CA . GLU A 1 349 ? 18.508 31.082 -25.171 1.00 91.75 349 GLU A CA 1
ATOM 2795 C C . GLU A 1 349 ? 17.334 31.611 -24.334 1.00 91.75 349 GLU A C 1
ATOM 2797 O O . GLU A 1 349 ? 17.412 32.715 -23.802 1.00 91.75 349 GLU A O 1
ATOM 2802 N N . ASP A 1 350 ? 16.300 30.794 -24.129 1.00 90.88 350 ASP A N 1
ATOM 2803 C CA . ASP A 1 350 ? 15.101 31.171 -23.368 1.00 90.88 350 ASP A CA 1
ATOM 2804 C C . ASP A 1 350 ? 15.263 31.040 -21.837 1.00 90.88 350 ASP A C 1
ATOM 2806 O O . ASP A 1 350 ? 14.309 31.234 -21.081 1.00 90.88 350 ASP A O 1
ATOM 2810 N N . ASN A 1 351 ? 16.450 30.671 -21.342 1.00 92.94 351 ASN A N 1
ATOM 2811 C CA . ASN A 1 351 ? 16.698 30.472 -19.916 1.00 92.94 351 ASN A CA 1
ATOM 2812 C C . ASN A 1 351 ? 17.270 31.735 -19.254 1.00 92.94 351 ASN A C 1
ATOM 2814 O O . ASN A 1 351 ? 18.147 32.401 -19.795 1.00 92.94 351 ASN A O 1
ATOM 2818 N N . THR A 1 352 ? 16.862 32.028 -18.018 1.00 91.06 352 THR A N 1
ATOM 2819 C CA . THR A 1 352 ? 17.374 33.181 -17.251 1.00 91.06 352 THR A CA 1
ATOM 2820 C C . THR A 1 352 ? 18.873 33.106 -16.948 1.00 91.06 352 THR A C 1
ATOM 2822 O O . THR A 1 352 ? 19.494 34.128 -16.662 1.00 91.06 352 THR A O 1
ATOM 2825 N N . LEU A 1 353 ? 19.466 31.911 -17.019 1.00 87.44 353 LEU A N 1
ATOM 2826 C CA . LEU A 1 353 ? 20.897 31.664 -16.842 1.00 87.44 353 LEU A CA 1
ATOM 2827 C C . LEU A 1 353 ? 21.675 31.670 -18.166 1.00 87.44 353 LEU A C 1
ATOM 2829 O O . LEU A 1 353 ? 22.852 31.301 -18.164 1.00 87.44 353 LEU A O 1
ATOM 2833 N N . PHE A 1 354 ? 21.035 32.030 -19.283 1.00 92.56 354 PHE A N 1
ATOM 2834 C CA . PHE A 1 354 ? 21.640 31.958 -20.605 1.00 92.56 354 PHE A CA 1
ATOM 2835 C C . PHE A 1 354 ? 22.947 32.749 -20.693 1.00 92.56 354 PHE A C 1
ATOM 2837 O O . PHE A 1 354 ? 23.032 33.925 -20.338 1.00 92.56 354 PHE A O 1
ATOM 2844 N N . ASP A 1 355 ? 23.965 32.098 -21.240 1.00 86.12 355 ASP A N 1
ATOM 2845 C CA . ASP A 1 355 ? 25.227 32.714 -21.594 1.00 86.12 355 ASP A CA 1
ATOM 2846 C C . ASP A 1 355 ? 25.684 32.140 -22.949 1.00 86.12 355 ASP A C 1
ATOM 2848 O O . ASP A 1 355 ? 25.919 30.929 -23.063 1.00 86.12 355 ASP A O 1
ATOM 2852 N N . PRO A 1 356 ? 25.863 32.986 -23.986 1.00 89.62 356 PRO A N 1
ATOM 2853 C CA . PRO A 1 356 ? 26.261 32.562 -25.330 1.00 89.62 356 PRO A CA 1
ATOM 2854 C C . PRO A 1 356 ? 27.513 31.672 -25.366 1.00 89.62 356 PRO A C 1
ATOM 2856 O O . PRO A 1 356 ? 27.670 30.837 -26.260 1.00 89.62 356 PRO A O 1
ATOM 2859 N N . ARG A 1 357 ? 28.405 31.802 -24.373 1.00 86.69 357 ARG A N 1
ATOM 2860 C CA . ARG A 1 357 ? 29.626 30.988 -24.241 1.00 86.69 357 ARG A CA 1
ATOM 2861 C C . ARG A 1 357 ? 29.332 29.522 -23.916 1.00 86.69 357 ARG A C 1
ATOM 2863 O O . ARG A 1 357 ? 30.203 28.672 -24.109 1.00 86.69 357 ARG A O 1
ATOM 2870 N N . TYR A 1 358 ? 28.128 29.214 -23.438 1.00 85.81 358 TYR A N 1
ATOM 2871 C CA . TYR A 1 358 ? 27.699 27.875 -23.044 1.00 85.81 358 TYR A CA 1
ATOM 2872 C C . TYR A 1 358 ? 26.820 27.186 -24.078 1.00 85.81 358 TYR A C 1
ATOM 2874 O O . TYR A 1 358 ? 26.576 26.000 -23.913 1.00 85.81 358 TYR A O 1
ATOM 2882 N N . VAL A 1 359 ? 26.416 27.842 -25.171 1.00 91.44 359 VAL A N 1
ATOM 2883 C CA . VAL A 1 359 ? 25.549 27.238 -26.205 1.00 91.44 359 VAL A CA 1
ATOM 2884 C C . VAL A 1 359 ? 26.090 25.890 -26.691 1.00 91.44 359 VAL A C 1
ATOM 2886 O O . VAL A 1 359 ? 25.365 24.898 -26.736 1.00 91.44 359 VAL A O 1
ATOM 2889 N N . LYS A 1 360 ? 27.389 25.822 -27.015 1.00 90.06 360 LYS A N 1
ATOM 2890 C CA . LYS A 1 360 ? 28.023 24.578 -27.486 1.00 90.06 360 LYS A CA 1
ATOM 2891 C C . LYS A 1 360 ? 28.093 23.508 -26.393 1.00 90.06 360 LYS A C 1
ATOM 2893 O O . LYS A 1 360 ? 27.780 22.350 -26.652 1.00 90.06 360 LYS A O 1
ATOM 2898 N N . ILE A 1 361 ? 28.442 23.902 -25.167 1.00 88.00 361 ILE A N 1
ATOM 2899 C CA . ILE A 1 361 ? 28.551 22.984 -24.026 1.00 88.00 361 ILE A CA 1
ATOM 2900 C C . ILE A 1 361 ? 27.185 22.467 -23.570 1.00 88.00 361 ILE A C 1
ATOM 2902 O O . ILE A 1 361 ? 27.058 21.277 -23.304 1.00 88.00 361 ILE A O 1
ATOM 2906 N N . GLY A 1 362 ? 26.166 23.321 -23.506 1.00 89.75 362 GLY A N 1
ATOM 2907 C CA . GLY A 1 362 ? 24.803 22.938 -23.155 1.00 89.75 362 GLY A CA 1
ATOM 2908 C C . GLY A 1 362 ? 24.232 21.938 -24.156 1.00 89.75 362 GLY A C 1
ATOM 2909 O O . GLY A 1 362 ? 23.707 20.904 -23.750 1.00 89.75 362 GLY A O 1
ATOM 2910 N N . LYS A 1 363 ? 24.443 22.165 -25.462 1.00 94.12 363 LYS A N 1
ATOM 2911 C CA . LYS A 1 363 ? 24.077 21.198 -26.514 1.00 94.12 363 LYS A CA 1
ATOM 2912 C C . LYS A 1 363 ? 24.824 19.871 -26.372 1.00 94.12 363 LYS A C 1
ATOM 2914 O O . LYS A 1 363 ? 24.203 18.812 -26.459 1.00 94.12 363 LYS A O 1
ATOM 2919 N N . ALA A 1 364 ? 26.134 19.911 -26.117 1.00 91.31 364 ALA A N 1
ATOM 2920 C CA . ALA A 1 364 ? 26.934 18.705 -25.903 1.00 91.31 364 ALA A CA 1
ATOM 2921 C C . ALA A 1 364 ? 26.473 17.914 -24.665 1.00 91.31 364 ALA A C 1
ATOM 2923 O O . ALA A 1 364 ? 26.395 16.690 -24.713 1.00 91.31 364 ALA A O 1
ATOM 2924 N N . ALA A 1 365 ? 26.117 18.607 -23.581 1.00 89.69 365 ALA A N 1
ATOM 2925 C CA . ALA A 1 365 ? 25.610 18.013 -22.349 1.00 89.69 365 ALA A CA 1
ATOM 2926 C C . ALA A 1 365 ? 24.225 17.367 -22.533 1.00 89.69 365 ALA A C 1
ATOM 2928 O O . ALA A 1 365 ? 24.017 16.237 -22.096 1.00 89.69 365 ALA A O 1
ATOM 2929 N N . ALA A 1 366 ? 23.305 18.038 -23.235 1.00 93.25 366 ALA A N 1
ATOM 2930 C CA . ALA A 1 366 ? 22.001 17.469 -23.582 1.00 93.25 366 ALA A CA 1
ATOM 2931 C C . ALA A 1 366 ? 22.149 16.208 -24.451 1.00 93.25 366 ALA A C 1
ATOM 2933 O O . ALA A 1 366 ? 21.556 15.174 -24.150 1.00 93.25 366 ALA A O 1
ATOM 2934 N N . THR A 1 367 ? 23.004 16.278 -25.478 1.00 94.75 367 THR A N 1
ATOM 2935 C CA . THR A 1 367 ? 23.284 15.146 -26.377 1.00 94.75 367 THR A CA 1
ATOM 2936 C C . THR A 1 367 ? 23.895 13.969 -25.614 1.00 94.75 367 THR A C 1
ATOM 2938 O O . THR A 1 367 ? 23.502 12.827 -25.823 1.00 94.75 367 THR A O 1
ATOM 2941 N N . LEU A 1 368 ? 24.827 14.235 -24.692 1.00 92.19 368 LEU A N 1
ATOM 2942 C CA . LEU A 1 368 ? 25.435 13.211 -23.843 1.00 92.19 368 LEU A CA 1
ATOM 2943 C C . LEU A 1 368 ? 24.389 12.461 -23.011 1.00 92.19 368 LEU A C 1
ATOM 2945 O O . LEU A 1 368 ? 24.406 11.232 -22.996 1.00 92.19 368 LEU A O 1
ATOM 2949 N N . ASN A 1 369 ? 23.488 13.187 -22.340 1.00 92.00 369 ASN A N 1
ATOM 2950 C CA . ASN A 1 369 ? 22.430 12.581 -21.528 1.00 92.00 369 ASN A CA 1
ATOM 2951 C C . ASN A 1 369 ? 21.529 11.684 -22.378 1.00 92.00 369 ASN A C 1
ATOM 2953 O O . ASN A 1 369 ? 21.301 10.533 -22.014 1.00 92.00 369 ASN A O 1
ATOM 2957 N N . GLN A 1 370 ? 21.078 12.198 -23.524 1.00 93.62 370 GLN A N 1
ATOM 2958 C CA . GLN A 1 370 ? 20.185 11.482 -24.429 1.00 93.62 370 GLN A CA 1
ATOM 2959 C C . GLN A 1 370 ? 20.827 10.203 -24.983 1.00 93.62 370 GLN A C 1
ATOM 2961 O O . GLN A 1 370 ? 20.192 9.150 -25.000 1.00 93.62 370 GLN A O 1
ATOM 2966 N N . GLU A 1 371 ? 22.082 10.271 -25.432 1.00 94.31 371 GLU A N 1
ATOM 2967 C CA . GLU A 1 371 ? 22.767 9.113 -26.014 1.00 94.31 371 GLU A CA 1
ATOM 2968 C C . GLU A 1 371 ? 23.101 8.045 -24.964 1.00 94.31 371 GLU A C 1
ATOM 2970 O O . GLU A 1 371 ? 22.956 6.856 -25.245 1.00 94.31 371 GLU A O 1
ATOM 2975 N N . LEU A 1 372 ? 23.494 8.433 -23.743 1.00 89.69 372 LEU A N 1
ATOM 2976 C CA . LEU A 1 372 ? 23.747 7.473 -22.661 1.00 89.69 372 LEU A CA 1
ATOM 2977 C C . LEU A 1 372 ? 22.464 6.798 -22.170 1.00 89.69 372 LEU A C 1
ATOM 2979 O O . LEU A 1 372 ? 22.459 5.585 -21.968 1.00 89.69 372 LEU A O 1
ATOM 2983 N N . GLU A 1 373 ? 21.379 7.558 -22.021 1.00 91.38 373 GLU A N 1
ATOM 2984 C CA . GLU A 1 373 ? 20.062 7.023 -21.671 1.00 91.38 373 GLU A CA 1
ATOM 2985 C C . GLU A 1 373 ? 19.565 6.044 -22.737 1.00 91.38 373 GLU A C 1
ATOM 2987 O O . GLU A 1 373 ? 19.207 4.906 -22.433 1.00 91.38 373 GLU A O 1
ATOM 2992 N N . LYS A 1 374 ? 19.621 6.447 -24.011 1.00 91.88 374 LYS A N 1
ATOM 2993 C CA . LYS A 1 374 ? 19.245 5.598 -25.143 1.00 91.88 374 LYS A CA 1
ATOM 2994 C C . LYS A 1 374 ? 20.083 4.323 -25.197 1.00 91.88 374 LYS A C 1
ATOM 2996 O O . LYS A 1 374 ? 19.518 3.243 -25.359 1.00 91.88 374 LYS A O 1
ATOM 3001 N N . ALA A 1 375 ? 21.404 4.433 -25.051 1.00 91.19 375 ALA A N 1
ATOM 3002 C CA . ALA A 1 375 ? 22.303 3.283 -25.053 1.00 91.19 375 ALA A CA 1
ATOM 3003 C C . ALA A 1 375 ? 21.995 2.327 -23.889 1.00 91.19 375 ALA A C 1
ATOM 3005 O O . ALA A 1 375 ? 21.899 1.119 -24.107 1.00 91.19 375 ALA A O 1
ATOM 3006 N N . GLY A 1 376 ? 21.791 2.861 -22.679 1.00 84.25 376 GLY A N 1
ATOM 3007 C CA . GLY A 1 376 ? 21.396 2.086 -21.503 1.00 84.25 376 GLY A CA 1
ATOM 3008 C C . GLY A 1 376 ? 20.079 1.348 -21.726 1.00 84.25 376 GLY A C 1
ATOM 3009 O O . GLY A 1 376 ? 20.034 0.125 -21.609 1.00 84.25 376 GLY A O 1
ATOM 3010 N N . ASN A 1 377 ? 19.033 2.064 -22.144 1.00 82.06 377 ASN A N 1
ATOM 3011 C CA . ASN A 1 377 ? 17.711 1.491 -22.398 1.00 82.06 377 ASN A CA 1
ATOM 3012 C C . ASN A 1 377 ? 17.757 0.379 -23.455 1.00 82.06 377 ASN A C 1
ATOM 3014 O O . ASN A 1 377 ? 17.181 -0.686 -23.253 1.00 82.06 377 ASN A O 1
ATOM 3018 N N . GLN A 1 378 ? 18.478 0.589 -24.561 1.00 84.19 378 GLN A N 1
ATOM 3019 C CA . GLN A 1 378 ? 18.620 -0.419 -25.615 1.00 84.19 378 GLN A CA 1
ATOM 3020 C C . GLN A 1 378 ? 19.362 -1.670 -25.136 1.00 84.19 378 GLN A C 1
ATOM 3022 O O . GLN A 1 378 ? 18.961 -2.788 -25.462 1.00 84.19 378 GLN A O 1
ATOM 3027 N N . PHE A 1 379 ? 20.444 -1.497 -24.374 1.00 86.19 379 PHE A N 1
ATOM 3028 C CA . PHE A 1 379 ? 21.248 -2.617 -23.901 1.00 86.19 379 PHE A CA 1
ATOM 3029 C C . PHE A 1 379 ? 20.536 -3.421 -22.818 1.00 86.19 379 PHE A C 1
ATOM 3031 O O . PHE A 1 379 ? 20.400 -4.636 -22.953 1.00 86.19 379 PHE A O 1
ATOM 3038 N N . PHE A 1 380 ? 20.061 -2.759 -21.763 1.00 82.06 380 PHE A N 1
ATOM 3039 C CA . PHE A 1 380 ? 19.459 -3.444 -20.623 1.00 82.06 380 PHE A CA 1
ATOM 3040 C C . PHE A 1 380 ? 18.077 -4.035 -20.942 1.00 82.06 380 PHE A C 1
ATOM 3042 O O . PHE A 1 380 ? 17.669 -4.984 -20.281 1.00 82.06 380 PHE A O 1
ATOM 3049 N N . ALA A 1 381 ? 17.398 -3.571 -22.001 1.00 76.44 381 ALA A N 1
ATOM 3050 C CA . ALA A 1 381 ? 16.200 -4.236 -22.521 1.00 76.44 381 ALA A CA 1
ATOM 3051 C C . ALA A 1 381 ? 16.496 -5.598 -23.180 1.00 76.44 381 ALA A C 1
ATOM 3053 O O . ALA A 1 381 ? 15.645 -6.486 -23.167 1.00 76.44 381 ALA A O 1
ATOM 3054 N N . ASN A 1 382 ? 17.683 -5.785 -23.772 1.00 77.69 382 ASN A N 1
ATOM 3055 C CA . ASN A 1 382 ? 18.086 -7.053 -24.385 1.00 77.69 382 ASN A CA 1
ATOM 3056 C C . ASN A 1 382 ? 19.604 -7.291 -24.240 1.00 77.69 382 ASN A C 1
ATOM 3058 O O . ASN A 1 382 ? 20.366 -7.132 -25.208 1.00 77.69 382 ASN A O 1
ATOM 3062 N N . PRO A 1 383 ? 20.061 -7.680 -23.039 1.00 76.69 383 PRO A N 1
ATOM 3063 C CA . PRO A 1 383 ? 21.475 -7.786 -22.708 1.00 76.69 383 PRO A CA 1
ATOM 3064 C C . PRO A 1 383 ? 22.074 -9.048 -23.334 1.00 76.69 383 PRO A C 1
ATOM 3066 O O . PRO A 1 383 ? 21.981 -10.159 -22.808 1.00 76.69 383 PRO A O 1
ATOM 3069 N N . THR A 1 384 ? 22.685 -8.889 -24.505 1.00 77.94 384 THR A N 1
ATOM 3070 C CA . THR A 1 384 ? 23.325 -9.984 -25.243 1.00 77.94 384 THR A CA 1
ATOM 3071 C C . THR A 1 384 ? 24.788 -9.675 -25.524 1.00 77.94 384 THR A C 1
ATOM 3073 O O . THR A 1 384 ? 25.184 -8.514 -25.630 1.00 77.94 384 THR A O 1
ATOM 3076 N N . ALA A 1 385 ? 25.592 -10.726 -25.710 1.00 72.69 385 ALA A N 1
ATOM 3077 C CA . ALA A 1 385 ? 26.985 -10.589 -26.135 1.00 72.69 385 ALA A CA 1
ATOM 3078 C C . ALA A 1 385 ? 27.117 -9.827 -27.469 1.00 72.69 385 ALA A C 1
ATOM 3080 O O . ALA A 1 385 ? 28.110 -9.142 -27.683 1.00 72.69 385 ALA A O 1
ATOM 3081 N N . THR A 1 386 ? 26.103 -9.895 -28.338 1.00 77.69 386 THR A N 1
ATOM 3082 C CA . THR A 1 386 ? 26.040 -9.153 -29.606 1.00 77.69 386 THR A CA 1
ATOM 3083 C C . THR A 1 386 ? 25.731 -7.668 -29.402 1.00 77.69 386 THR A C 1
ATOM 3085 O O . THR A 1 386 ? 26.317 -6.824 -30.075 1.00 77.69 386 THR A O 1
ATOM 3088 N N . ASN A 1 387 ? 24.852 -7.331 -28.453 1.00 78.12 387 ASN A N 1
ATOM 3089 C CA . ASN A 1 387 ? 24.468 -5.942 -28.178 1.00 78.12 387 ASN A CA 1
ATOM 3090 C C . ASN A 1 387 ? 25.495 -5.205 -27.310 1.00 78.12 387 ASN A C 1
ATOM 3092 O O . ASN A 1 387 ? 25.569 -3.978 -27.351 1.00 78.12 387 ASN A O 1
ATOM 3096 N N . PHE A 1 388 ? 26.310 -5.925 -26.538 1.00 83.31 388 PHE A N 1
ATOM 3097 C CA . PHE A 1 388 ? 27.281 -5.310 -25.638 1.00 83.31 388 PHE A CA 1
ATOM 3098 C C . PHE A 1 388 ? 28.365 -4.466 -26.351 1.00 83.31 388 PHE A C 1
ATOM 3100 O O . PHE A 1 388 ? 28.605 -3.337 -25.917 1.00 83.31 388 PHE A O 1
ATOM 3107 N N . PRO A 1 389 ? 28.995 -4.911 -27.460 1.00 83.00 389 PRO A N 1
ATOM 3108 C CA . PRO A 1 389 ? 29.900 -4.066 -28.239 1.00 83.00 389 PRO A CA 1
ATOM 3109 C C . PRO A 1 389 ? 29.240 -2.777 -28.734 1.00 83.00 389 PRO A C 1
ATOM 3111 O O . PRO A 1 389 ? 29.873 -1.723 -28.684 1.00 83.00 389 PRO A O 1
ATOM 3114 N N . LEU A 1 390 ? 27.968 -2.846 -29.147 1.00 87.94 390 LEU A N 1
ATOM 3115 C CA . LEU A 1 390 ? 27.197 -1.685 -29.599 1.00 87.94 390 LEU A CA 1
ATOM 3116 C C . LEU A 1 390 ? 26.961 -0.702 -28.449 1.00 87.94 390 LEU A C 1
ATOM 3118 O O . LEU A 1 390 ? 27.222 0.489 -28.597 1.00 87.94 390 LEU A O 1
ATOM 3122 N N . PHE A 1 391 ? 26.560 -1.210 -27.282 1.00 89.56 391 PHE A N 1
ATOM 3123 C CA . PHE A 1 391 ? 26.416 -0.422 -26.058 1.00 89.56 391 PHE A CA 1
ATOM 3124 C C . PHE A 1 391 ? 27.724 0.277 -25.667 1.00 89.56 391 PHE A C 1
ATOM 3126 O O . PHE A 1 391 ? 27.768 1.496 -25.501 1.00 89.56 391 PHE A O 1
ATOM 3133 N N . LYS A 1 392 ? 28.824 -0.482 -25.593 1.00 89.56 392 LYS A N 1
ATOM 3134 C CA . LYS A 1 392 ? 30.160 0.040 -25.280 1.00 89.56 392 LYS A CA 1
ATOM 3135 C C . LYS A 1 392 ? 30.599 1.106 -26.285 1.00 89.56 392 LYS A C 1
ATOM 3137 O O . LYS A 1 392 ? 31.150 2.132 -25.884 1.00 89.56 392 LYS A O 1
ATOM 3142 N N . GLN A 1 393 ? 30.378 0.875 -27.578 1.00 90.31 393 GLN A N 1
ATOM 3143 C CA . GLN A 1 393 ? 30.712 1.831 -28.631 1.00 90.31 393 GLN A CA 1
ATOM 3144 C C . GLN A 1 393 ? 29.894 3.119 -28.495 1.00 90.31 393 GLN A C 1
ATOM 3146 O O . GLN A 1 393 ? 30.485 4.197 -28.557 1.00 90.31 3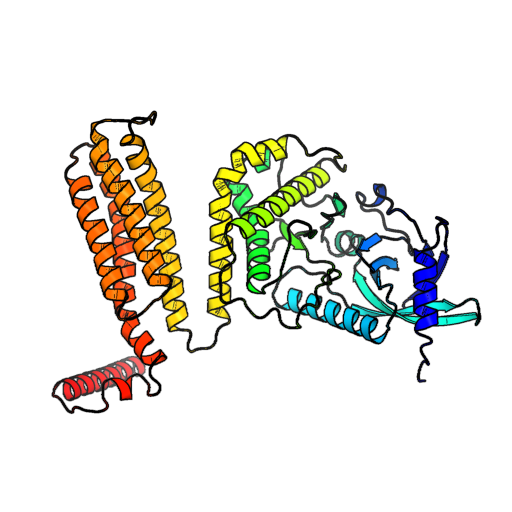93 GLN A O 1
ATOM 3151 N N . ALA A 1 394 ? 28.583 3.016 -28.261 1.00 91.25 394 ALA A N 1
ATOM 3152 C CA . ALA A 1 394 ? 27.693 4.161 -28.081 1.00 91.25 394 ALA A CA 1
ATOM 3153 C C . ALA A 1 394 ? 28.106 5.015 -26.871 1.00 91.25 394 ALA A C 1
ATOM 3155 O O . ALA A 1 394 ? 28.340 6.215 -27.022 1.00 91.25 394 ALA A O 1
ATOM 3156 N N . CYS A 1 395 ? 28.320 4.391 -25.706 1.00 90.44 395 CYS A N 1
ATOM 3157 C CA . CYS A 1 395 ? 28.779 5.086 -24.500 1.00 90.44 395 CYS A CA 1
ATOM 3158 C C . CYS A 1 395 ? 30.125 5.792 -24.718 1.00 90.44 395 CYS A C 1
ATOM 3160 O O . CYS A 1 395 ? 30.277 6.970 -24.393 1.00 90.44 395 CYS A O 1
ATOM 3162 N N . ASN A 1 396 ? 31.101 5.105 -25.321 1.00 89.06 396 ASN A N 1
ATOM 3163 C CA . ASN A 1 396 ? 32.414 5.689 -25.598 1.00 89.06 396 ASN A CA 1
ATOM 3164 C C . ASN A 1 396 ? 32.339 6.852 -26.593 1.00 89.06 396 ASN A C 1
ATOM 3166 O O . ASN A 1 396 ? 33.020 7.862 -26.405 1.00 89.06 396 ASN A O 1
ATOM 3170 N N . ALA A 1 397 ? 31.532 6.721 -27.649 1.00 92.00 397 ALA A N 1
ATOM 3171 C CA . ALA A 1 397 ? 31.352 7.766 -28.649 1.00 92.00 397 ALA A CA 1
ATOM 3172 C C . ALA A 1 397 ? 30.691 9.011 -28.042 1.00 92.00 397 ALA A C 1
ATOM 3174 O O . ALA A 1 397 ? 31.197 10.119 -28.242 1.00 92.00 397 ALA A O 1
ATOM 3175 N N . ALA A 1 398 ? 29.627 8.831 -27.252 1.00 92.56 398 ALA A N 1
ATOM 3176 C CA . ALA A 1 398 ? 28.937 9.917 -26.560 1.00 92.56 398 ALA A CA 1
ATOM 3177 C C . ALA A 1 398 ? 29.885 10.664 -25.605 1.00 92.56 398 ALA A C 1
ATOM 3179 O O . ALA A 1 398 ? 30.045 11.883 -25.708 1.00 92.56 398 ALA A O 1
ATOM 3180 N N . ILE A 1 399 ? 30.602 9.928 -24.747 1.00 89.50 399 ILE A N 1
ATOM 3181 C CA . ILE A 1 399 ? 31.545 10.501 -23.775 1.00 89.50 399 ILE A CA 1
ATOM 3182 C C . ILE A 1 399 ? 32.700 11.221 -24.477 1.00 89.50 399 ILE A C 1
ATOM 3184 O O . ILE A 1 399 ? 33.049 12.338 -24.095 1.00 89.50 399 ILE A O 1
ATOM 3188 N N . LYS A 1 400 ? 33.294 10.619 -25.516 1.00 89.62 400 LYS A N 1
ATOM 3189 C CA . LYS A 1 400 ? 34.407 11.229 -26.261 1.00 89.62 400 LYS A CA 1
ATOM 3190 C C . LYS A 1 400 ? 33.976 12.522 -26.949 1.00 89.62 400 LYS A C 1
ATOM 3192 O O . LYS A 1 400 ? 34.719 13.499 -26.900 1.00 89.62 400 LYS A O 1
ATOM 3197 N N . THR A 1 401 ? 32.791 12.531 -27.556 1.00 89.62 401 THR A N 1
ATOM 3198 C CA . THR A 1 401 ? 32.245 13.706 -28.249 1.00 89.62 401 THR A CA 1
ATOM 3199 C C . THR A 1 401 ? 31.999 14.849 -27.265 1.00 89.62 401 THR A C 1
ATOM 3201 O O . THR A 1 401 ? 32.501 15.953 -27.471 1.00 89.62 401 THR A O 1
ATOM 3204 N N . ALA A 1 402 ? 31.328 14.575 -26.141 1.00 87.88 402 ALA A N 1
ATOM 3205 C CA . ALA A 1 402 ? 31.086 15.582 -25.109 1.00 87.88 402 ALA A CA 1
ATOM 3206 C C . ALA A 1 402 ? 32.386 16.093 -24.460 1.00 87.88 402 ALA A C 1
ATOM 3208 O O . ALA A 1 402 ? 32.531 17.287 -24.207 1.00 87.88 402 ALA A O 1
ATOM 3209 N N . ALA A 1 403 ? 33.370 15.213 -24.243 1.00 85.06 403 ALA A N 1
ATOM 3210 C CA . ALA A 1 403 ? 34.652 15.580 -23.647 1.00 85.06 403 ALA A CA 1
ATOM 3211 C C . ALA A 1 403 ? 35.461 16.572 -24.499 1.00 85.06 403 ALA A C 1
ATOM 3213 O O . ALA A 1 403 ? 36.199 17.380 -23.934 1.00 85.06 403 ALA A O 1
ATOM 3214 N N . VAL A 1 404 ? 35.347 16.528 -25.832 1.00 88.38 404 VAL A N 1
ATOM 3215 C CA . VAL A 1 404 ? 35.996 17.511 -26.719 1.00 88.38 404 VAL A CA 1
ATOM 3216 C C . VAL A 1 404 ? 35.421 18.903 -26.461 1.00 88.38 404 VAL A C 1
ATOM 3218 O O . VAL A 1 404 ? 36.176 19.841 -26.209 1.00 88.38 404 VAL A O 1
ATOM 3221 N N . GLU A 1 405 ? 34.096 19.026 -26.425 1.00 89.31 405 GLU A N 1
ATOM 3222 C CA . GLU A 1 405 ? 33.424 20.307 -26.188 1.00 89.31 405 GLU A CA 1
ATOM 3223 C C . GLU A 1 405 ? 33.652 20.831 -24.763 1.00 89.31 405 GLU A C 1
ATOM 3225 O O . GLU A 1 405 ? 33.925 22.018 -24.574 1.00 89.31 405 GLU A O 1
ATOM 3230 N N . PHE A 1 406 ? 33.635 19.951 -23.755 1.00 82.50 406 PHE A N 1
ATOM 3231 C CA . PHE A 1 406 ? 33.894 20.338 -22.364 1.00 82.50 406 PHE A CA 1
ATOM 3232 C C . PHE A 1 406 ? 35.331 20.825 -22.142 1.00 82.50 406 PHE A C 1
ATOM 3234 O O . PHE A 1 406 ? 35.538 21.771 -21.385 1.00 82.50 406 PHE A O 1
ATOM 3241 N N . LYS A 1 407 ? 36.319 20.238 -22.831 1.00 79.25 407 LYS A N 1
ATOM 3242 C CA . LYS A 1 407 ? 37.727 20.671 -22.751 1.00 79.25 407 LYS A CA 1
ATOM 3243 C C . LYS A 1 407 ? 38.018 21.942 -23.544 1.00 79.25 407 LYS A C 1
ATOM 3245 O O . LYS A 1 407 ? 38.883 22.720 -23.147 1.00 79.25 407 LYS A O 1
ATOM 3250 N N . ASN A 1 408 ? 37.335 22.145 -24.669 1.00 81.31 408 ASN A N 1
ATOM 3251 C CA . ASN A 1 408 ? 37.581 23.293 -25.541 1.00 81.31 408 ASN A CA 1
ATOM 3252 C C . ASN A 1 408 ? 37.075 24.611 -24.943 1.00 81.31 408 ASN A C 1
ATOM 3254 O O . ASN A 1 408 ? 37.583 25.679 -25.292 1.00 81.31 408 ASN A O 1
ATOM 3258 N N . ASN A 1 409 ? 36.124 24.564 -24.010 1.00 74.62 409 ASN A N 1
ATOM 3259 C CA . ASN A 1 409 ? 35.692 25.753 -23.292 1.00 74.62 409 ASN A CA 1
ATOM 3260 C C . ASN A 1 409 ? 36.675 26.059 -22.151 1.00 74.62 409 ASN A C 1
ATOM 3262 O O . ASN A 1 409 ? 36.722 25.353 -21.144 1.00 74.62 409 ASN A O 1
ATOM 3266 N N . ARG A 1 410 ? 37.478 27.117 -22.313 1.00 65.12 410 ARG A N 1
ATOM 3267 C CA . ARG A 1 410 ? 38.530 27.527 -21.362 1.00 65.12 410 ARG A CA 1
ATOM 3268 C C . ARG A 1 410 ? 38.056 28.459 -20.240 1.00 65.12 410 ARG A C 1
ATOM 3270 O O . ARG A 1 410 ? 38.887 29.046 -19.551 1.00 65.12 410 ARG A O 1
ATOM 3277 N N . SER A 1 411 ? 36.751 28.652 -20.055 1.00 71.00 411 SER A N 1
ATOM 3278 C CA . SER A 1 411 ? 36.265 29.475 -18.943 1.00 71.00 411 SER A CA 1
ATOM 3279 C C . SER A 1 411 ? 36.630 28.848 -17.583 1.00 71.00 411 SER A C 1
ATOM 3281 O O . SER A 1 411 ? 36.599 27.629 -17.420 1.00 71.00 411 SER A O 1
ATOM 3283 N N . SER A 1 412 ? 36.955 29.673 -16.579 1.00 70.69 412 SER A N 1
ATOM 3284 C CA . SER A 1 412 ? 37.267 29.198 -15.212 1.00 70.69 412 SER A CA 1
ATOM 3285 C C . SER A 1 412 ? 36.165 28.281 -14.656 1.00 70.69 412 SER A C 1
ATOM 3287 O O . SER A 1 412 ? 36.419 27.281 -13.986 1.00 70.69 412 SER A O 1
ATOM 3289 N N . TRP A 1 413 ? 34.919 28.573 -15.026 1.00 67.75 413 TRP A N 1
ATOM 3290 C CA . TRP A 1 413 ? 33.762 27.802 -14.606 1.00 67.75 413 TRP A CA 1
ATOM 3291 C C . TRP A 1 413 ? 33.594 26.486 -15.390 1.00 67.75 413 TRP A C 1
ATOM 3293 O O . TRP A 1 413 ? 33.280 25.469 -14.780 1.00 67.75 413 TRP A O 1
ATOM 3303 N N . SER A 1 414 ? 33.878 26.436 -16.698 1.00 63.00 414 SER A N 1
ATOM 3304 C CA . SER A 1 414 ? 33.840 25.172 -17.459 1.00 63.00 414 SER A CA 1
ATOM 3305 C C . SER A 1 414 ? 34.942 24.198 -17.035 1.00 63.00 414 SER A C 1
ATOM 3307 O O . SER A 1 414 ? 34.710 22.991 -17.028 1.00 63.00 414 SER A O 1
ATOM 3309 N N . ILE A 1 415 ? 36.099 24.701 -16.588 1.00 74.12 415 ILE A N 1
ATOM 3310 C CA . ILE A 1 415 ? 37.143 23.882 -15.949 1.00 74.12 415 ILE A CA 1
ATOM 3311 C C . ILE A 1 415 ? 36.613 23.252 -14.650 1.00 74.12 415 ILE A C 1
ATOM 3313 O O . ILE A 1 415 ? 36.802 22.056 -14.426 1.00 74.12 415 ILE A O 1
ATOM 3317 N N . LYS A 1 416 ? 35.899 24.024 -13.817 1.00 75.69 416 LYS A N 1
ATOM 3318 C CA . LYS A 1 416 ? 35.258 23.512 -12.595 1.00 75.69 416 LYS A CA 1
ATOM 3319 C C . LYS A 1 416 ? 34.188 22.459 -12.911 1.00 75.69 416 LYS A C 1
ATOM 3321 O O . LYS A 1 416 ? 34.222 21.376 -12.336 1.00 75.69 416 LYS A O 1
ATOM 3326 N N . ALA A 1 417 ? 33.301 22.736 -13.868 1.00 70.75 417 ALA A N 1
ATOM 3327 C CA . ALA A 1 417 ? 32.260 21.800 -14.293 1.00 70.75 417 ALA A CA 1
ATOM 3328 C C . ALA A 1 417 ? 32.849 20.487 -14.839 1.00 70.75 417 ALA A C 1
ATOM 3330 O O . ALA A 1 417 ? 32.382 19.404 -14.492 1.00 70.75 417 ALA A O 1
ATOM 3331 N N . TRP A 1 418 ? 33.922 20.557 -15.634 1.00 76.31 418 TRP A N 1
ATOM 3332 C CA . TRP A 1 418 ? 34.631 19.368 -16.111 1.00 76.31 418 TRP A CA 1
ATOM 3333 C C . TRP A 1 418 ? 35.234 18.548 -14.966 1.00 76.31 418 TRP A C 1
ATOM 3335 O O . TRP A 1 418 ? 35.136 17.322 -14.982 1.00 76.31 418 TRP A O 1
ATOM 3345 N N . ASN A 1 419 ? 35.816 19.200 -13.957 1.00 76.19 419 ASN A N 1
ATOM 3346 C CA . ASN A 1 419 ? 36.384 18.515 -12.794 1.00 76.19 419 ASN A CA 1
ATOM 3347 C C . ASN A 1 419 ? 35.318 17.799 -11.946 1.00 76.19 419 ASN A C 1
ATOM 3349 O O . ASN A 1 419 ? 35.622 16.763 -11.362 1.00 76.19 419 ASN A O 1
ATOM 3353 N N . GLU A 1 420 ? 34.080 18.299 -11.915 1.00 73.38 420 GLU A N 1
ATOM 3354 C CA . GLU A 1 420 ? 32.955 17.639 -11.235 1.00 73.38 420 GLU A CA 1
ATOM 3355 C C . GLU A 1 420 ? 32.326 16.510 -12.072 1.00 73.38 420 GLU A C 1
ATOM 3357 O O . GLU A 1 420 ? 31.919 15.487 -11.525 1.00 73.38 420 GLU A O 1
ATOM 3362 N N . ILE A 1 421 ? 32.269 16.662 -13.399 1.00 77.06 421 ILE A N 1
ATOM 3363 C CA . ILE A 1 421 ? 31.642 15.689 -14.312 1.00 77.06 421 ILE A CA 1
ATOM 3364 C C . ILE A 1 421 ? 32.566 14.499 -14.614 1.00 77.06 421 ILE A C 1
ATOM 3366 O O . ILE A 1 421 ? 32.111 13.359 -14.708 1.00 77.06 421 ILE A O 1
ATOM 3370 N N . ASN A 1 422 ? 33.871 14.732 -14.759 1.00 77.75 422 ASN A N 1
ATOM 3371 C CA . ASN A 1 422 ? 34.845 13.715 -15.169 1.00 77.75 422 ASN A CA 1
ATOM 3372 C C . ASN A 1 422 ? 34.868 12.468 -14.253 1.00 77.75 422 ASN A C 1
ATOM 3374 O O . ASN A 1 422 ? 34.839 11.361 -14.795 1.00 77.75 422 ASN A O 1
ATOM 3378 N N . PRO A 1 423 ? 34.834 12.578 -12.908 1.00 78.12 423 PRO A N 1
ATOM 3379 C CA . PRO A 1 423 ? 34.714 11.411 -12.030 1.00 78.12 423 PRO A CA 1
ATOM 3380 C C . PRO A 1 423 ? 33.463 10.562 -12.298 1.00 78.12 423 PRO A C 1
ATOM 3382 O O . PRO A 1 423 ? 33.555 9.336 -12.308 1.00 78.12 423 PRO A O 1
ATOM 3385 N N . ILE A 1 424 ? 32.319 11.192 -12.586 1.00 71.25 424 ILE A N 1
ATOM 3386 C CA . ILE A 1 424 ? 31.056 10.495 -12.879 1.00 71.25 424 ILE A CA 1
ATOM 3387 C C . ILE A 1 424 ? 31.169 9.738 -14.209 1.00 71.25 424 ILE A C 1
ATOM 3389 O O . ILE A 1 424 ? 30.841 8.555 -14.282 1.00 71.25 424 ILE A O 1
ATOM 3393 N N . LEU A 1 425 ? 31.724 10.380 -15.246 1.00 75.50 425 LEU A N 1
ATOM 3394 C CA . LEU A 1 425 ? 31.972 9.738 -16.544 1.00 75.50 425 LEU A CA 1
ATOM 3395 C C . LEU A 1 425 ? 32.936 8.551 -16.425 1.00 75.50 425 LEU A C 1
ATOM 3397 O O . LEU A 1 425 ? 32.742 7.530 -17.083 1.00 75.50 425 LEU A O 1
ATOM 3401 N N . ARG A 1 426 ? 33.955 8.651 -15.563 1.00 74.75 426 ARG A N 1
ATOM 3402 C CA . ARG A 1 426 ? 34.844 7.522 -15.243 1.00 74.75 426 ARG A CA 1
ATOM 3403 C C . ARG A 1 426 ? 34.105 6.395 -14.532 1.00 74.75 426 ARG A C 1
ATOM 3405 O O . ARG A 1 426 ? 34.378 5.241 -14.837 1.00 74.75 426 ARG A O 1
ATOM 3412 N N . GLY A 1 427 ? 33.165 6.713 -13.642 1.00 69.31 427 GLY A N 1
ATOM 3413 C CA . GLY A 1 427 ? 32.278 5.726 -13.028 1.00 69.31 427 GLY A CA 1
ATOM 3414 C C . GLY A 1 427 ? 31.470 4.953 -14.074 1.00 69.31 427 GLY A C 1
ATOM 3415 O O . GLY A 1 427 ? 31.483 3.725 -14.069 1.00 69.31 427 GLY A O 1
ATOM 3416 N N . ILE A 1 428 ? 30.851 5.659 -15.030 1.00 72.50 428 ILE A N 1
ATOM 3417 C CA . ILE A 1 428 ? 30.084 5.042 -16.127 1.00 72.50 428 ILE A CA 1
ATOM 3418 C C . ILE A 1 428 ? 30.988 4.138 -16.976 1.00 72.50 428 ILE A C 1
ATOM 3420 O O . ILE A 1 428 ? 30.633 2.995 -17.262 1.00 72.50 428 ILE A O 1
ATOM 3424 N N . LEU A 1 429 ? 32.192 4.602 -17.327 1.00 76.38 429 LEU A N 1
ATOM 3425 C CA . LEU A 1 429 ? 33.178 3.780 -18.038 1.00 76.38 429 LEU A CA 1
ATOM 3426 C C . LEU A 1 429 ? 33.637 2.566 -17.217 1.00 76.38 429 LEU A C 1
ATOM 3428 O O . LEU A 1 429 ? 33.873 1.505 -17.790 1.00 76.38 429 LEU A O 1
ATOM 3432 N N . GLY A 1 430 ? 33.728 2.699 -15.892 1.00 72.19 430 GLY A N 1
ATOM 3433 C CA . GLY A 1 430 ? 34.007 1.598 -14.972 1.00 72.19 430 GLY A CA 1
ATOM 3434 C C . GLY A 1 430 ? 32.929 0.516 -15.022 1.00 72.19 430 GLY A C 1
ATOM 3435 O O . GLY A 1 430 ? 33.255 -0.664 -15.106 1.00 72.19 430 GLY A O 1
ATOM 3436 N N . ILE A 1 431 ? 31.651 0.900 -15.077 1.00 73.06 431 ILE A N 1
ATOM 3437 C CA . ILE A 1 431 ? 30.536 -0.045 -15.263 1.00 73.06 431 ILE A CA 1
ATOM 3438 C C . ILE A 1 431 ? 30.611 -0.719 -16.635 1.00 73.06 431 ILE A C 1
ATOM 3440 O O . ILE A 1 431 ? 30.490 -1.939 -16.726 1.00 73.06 431 ILE A O 1
ATOM 3444 N N . VAL A 1 432 ? 30.870 0.047 -17.700 1.00 75.38 432 VAL A N 1
ATOM 3445 C CA . VAL A 1 432 ? 31.054 -0.505 -19.055 1.00 75.38 432 VAL A CA 1
ATOM 3446 C C . VAL A 1 432 ? 32.216 -1.502 -19.091 1.00 75.38 432 VAL A C 1
ATOM 3448 O O . VAL A 1 432 ? 32.130 -2.517 -19.779 1.00 75.38 432 VAL A O 1
ATOM 3451 N N . ALA A 1 433 ? 33.292 -1.247 -18.343 1.00 74.00 433 ALA A N 1
ATOM 3452 C CA . ALA A 1 433 ? 34.409 -2.173 -18.201 1.00 74.00 433 ALA A CA 1
ATOM 3453 C C . ALA A 1 433 ? 34.017 -3.428 -17.405 1.00 74.00 433 ALA A C 1
ATOM 3455 O O . ALA A 1 433 ? 34.324 -4.529 -17.846 1.00 74.00 433 ALA A O 1
ATOM 3456 N N . LEU A 1 434 ? 33.283 -3.305 -16.298 1.00 70.69 434 LEU A N 1
ATOM 3457 C CA . LEU A 1 434 ? 32.796 -4.460 -15.530 1.00 70.69 434 LEU A CA 1
ATOM 3458 C C . LEU A 1 434 ? 31.882 -5.367 -16.369 1.00 70.69 434 LEU A C 1
ATOM 3460 O O . LEU A 1 434 ? 32.022 -6.587 -16.343 1.00 70.69 434 LEU A O 1
ATOM 3464 N N . LEU A 1 435 ? 31.037 -4.775 -17.216 1.00 70.12 435 LEU A N 1
ATOM 3465 C CA . LEU A 1 435 ? 30.199 -5.509 -18.166 1.00 70.12 435 LEU A CA 1
ATOM 3466 C C . LEU A 1 435 ? 31.002 -6.302 -19.212 1.00 70.12 435 LEU A C 1
ATOM 3468 O O . LEU A 1 435 ? 30.443 -7.219 -19.802 1.00 70.12 435 LEU A O 1
ATOM 3472 N N . THR A 1 436 ? 32.294 -6.014 -19.435 1.00 69.00 436 THR A N 1
ATOM 3473 C CA . THR A 1 436 ? 33.140 -6.829 -20.334 1.00 69.00 436 THR A CA 1
ATOM 3474 C C . THR A 1 436 ? 33.500 -8.200 -19.759 1.00 69.00 436 THR A C 1
ATOM 3476 O O . THR A 1 436 ? 33.861 -9.082 -20.535 1.00 69.00 436 THR A O 1
ATOM 3479 N N . PHE A 1 437 ? 33.370 -8.405 -18.444 1.00 60.25 437 PHE A N 1
ATOM 3480 C CA . PHE A 1 437 ? 33.679 -9.678 -17.778 1.00 60.25 437 PHE A CA 1
ATOM 3481 C C . PHE A 1 437 ? 32.474 -10.638 -17.720 1.00 60.25 437 PHE A C 1
ATOM 3483 O O . PHE A 1 437 ? 32.637 -11.840 -17.534 1.00 60.25 437 PHE A O 1
ATOM 3490 N N . ILE A 1 438 ? 31.265 -10.129 -17.963 1.00 60.97 438 ILE A N 1
ATOM 3491 C CA . ILE A 1 438 ? 29.993 -10.869 -17.913 1.00 60.97 438 ILE A CA 1
ATOM 3492 C C . ILE A 1 438 ? 29.659 -11.730 -19.162 1.00 60.97 438 ILE A C 1
ATOM 3494 O O . ILE A 1 438 ? 28.940 -12.721 -19.011 1.00 60.97 438 ILE A O 1
ATOM 3498 N N . PRO A 1 439 ? 30.158 -11.479 -20.395 1.00 52.22 439 PRO A N 1
ATOM 3499 C CA . PRO A 1 439 ? 29.818 -12.2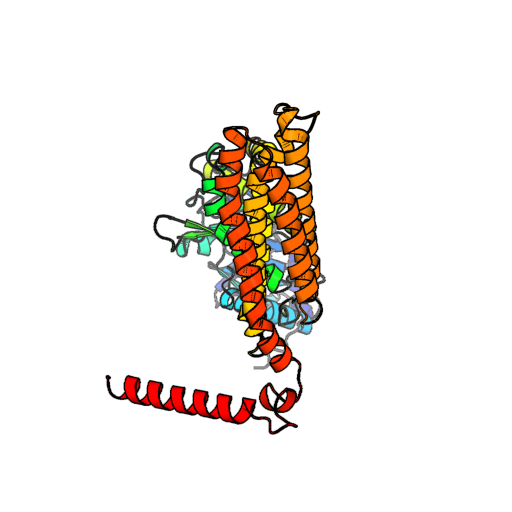89 -21.571 1.00 52.22 439 PRO A CA 1
ATOM 3500 C C . PRO A 1 439 ? 30.149 -13.782 -21.423 1.00 52.22 439 PRO A C 1
ATOM 3502 O O . PRO A 1 439 ? 29.418 -14.615 -21.955 1.00 52.22 439 PRO A O 1
ATOM 3505 N N . ALA A 1 440 ? 31.185 -14.135 -20.654 1.00 54.28 440 ALA A N 1
ATOM 3506 C CA . ALA A 1 440 ? 31.524 -15.524 -20.330 1.00 54.28 440 ALA A CA 1
ATOM 3507 C C . ALA A 1 440 ? 30.421 -16.223 -19.506 1.00 54.28 440 ALA A C 1
ATOM 3509 O O . ALA A 1 440 ? 30.083 -17.378 -19.772 1.00 54.28 440 ALA A O 1
ATOM 3510 N N . LEU A 1 441 ? 29.795 -15.499 -18.575 1.00 50.56 441 LEU A N 1
ATOM 3511 C CA . LEU A 1 441 ? 28.678 -15.977 -17.757 1.00 50.56 441 LEU A CA 1
ATOM 3512 C C . LEU A 1 441 ? 27.379 -16.105 -18.570 1.00 50.56 441 LEU A C 1
ATOM 3514 O O . LEU A 1 441 ? 26.667 -17.099 -18.443 1.00 50.56 441 LEU A O 1
ATOM 3518 N N . ILE A 1 442 ? 27.098 -15.157 -19.472 1.00 52.34 442 ILE A N 1
ATOM 3519 C CA . ILE A 1 442 ? 25.905 -15.198 -20.341 1.00 52.34 442 ILE A CA 1
ATOM 3520 C C . ILE A 1 442 ? 25.960 -16.392 -21.311 1.00 52.34 442 ILE A C 1
ATOM 3522 O O . ILE A 1 442 ? 24.940 -17.051 -21.540 1.00 52.34 442 ILE A O 1
ATOM 3526 N N . VAL A 1 443 ? 27.136 -16.701 -21.875 1.00 54.41 443 VAL A N 1
ATOM 3527 C CA . VAL A 1 443 ? 27.311 -17.867 -22.761 1.00 54.41 443 VAL A CA 1
ATOM 3528 C C . VAL A 1 443 ? 27.246 -19.183 -21.976 1.00 54.41 443 VAL A C 1
ATOM 3530 O O . VAL A 1 443 ? 26.609 -20.131 -22.441 1.00 54.41 443 VAL A O 1
ATOM 3533 N N . ALA A 1 444 ? 27.798 -19.234 -20.759 1.00 46.97 444 ALA A N 1
ATOM 3534 C CA . ALA A 1 444 ? 27.649 -20.387 -19.868 1.00 46.97 444 ALA A CA 1
ATOM 3535 C C . ALA A 1 444 ? 26.174 -20.669 -19.515 1.00 46.97 444 ALA A C 1
ATOM 3537 O O . ALA A 1 444 ? 25.771 -21.829 -19.500 1.00 46.97 444 ALA A O 1
ATOM 3538 N N . MET A 1 445 ? 25.364 -19.621 -19.320 1.00 47.69 445 MET A N 1
ATOM 3539 C CA . MET A 1 445 ? 23.937 -19.711 -18.979 1.00 47.69 445 MET A CA 1
ATOM 3540 C C . MET A 1 445 ? 23.018 -20.118 -20.137 1.00 47.69 445 MET A C 1
ATOM 3542 O O . MET A 1 445 ? 22.019 -20.799 -19.914 1.00 47.69 445 MET A O 1
ATOM 3546 N N . LYS A 1 446 ? 23.297 -19.667 -21.368 1.00 52.72 446 LYS A N 1
ATOM 3547 C CA . LYS A 1 446 ? 22.434 -19.952 -22.532 1.00 52.72 446 LYS A CA 1
ATOM 3548 C C . LYS A 1 446 ? 22.833 -21.205 -23.308 1.00 52.72 446 LYS A C 1
ATOM 3550 O O . LYS A 1 446 ? 22.036 -21.695 -24.109 1.00 52.72 446 LYS A O 1
ATOM 3555 N N . SER A 1 447 ? 24.036 -21.738 -23.099 1.00 49.34 447 SER A N 1
ATOM 3556 C CA . SER A 1 447 ? 24.435 -22.995 -23.731 1.00 49.34 447 SER A CA 1
ATOM 3557 C C . SER A 1 447 ? 23.812 -24.191 -22.998 1.00 49.34 447 SER A C 1
ATOM 3559 O O . SER A 1 447 ? 23.913 -24.314 -21.781 1.00 49.34 447 SER A O 1
ATOM 3561 N N . ARG A 1 448 ? 23.217 -25.136 -23.738 1.00 48.06 448 ARG A N 1
ATOM 3562 C CA . ARG A 1 448 ? 22.756 -26.423 -23.174 1.00 48.06 448 ARG A CA 1
ATOM 3563 C C . ARG A 1 448 ? 23.904 -27.319 -22.683 1.00 48.06 448 ARG A C 1
ATOM 3565 O O . ARG A 1 448 ? 23.638 -28.405 -22.177 1.00 48.06 448 ARG A O 1
ATOM 3572 N N . HIS A 1 449 ? 25.163 -26.935 -22.899 1.00 46.19 449 HIS A N 1
ATOM 3573 C CA . HIS A 1 449 ? 26.322 -27.809 -22.697 1.00 46.19 449 HIS A CA 1
ATOM 3574 C C . HIS A 1 449 ? 27.330 -27.274 -21.665 1.00 46.19 449 HIS A C 1
ATOM 3576 O O . HIS A 1 449 ? 28.306 -27.961 -21.368 1.00 46.19 449 HIS A O 1
ATOM 3582 N N . GLY A 1 450 ? 27.080 -26.107 -21.062 1.00 43.38 450 GLY A N 1
ATOM 3583 C CA . GLY A 1 450 ? 27.986 -25.469 -20.107 1.00 43.38 450 GLY A CA 1
ATOM 3584 C C . GLY A 1 450 ? 29.202 -24.800 -20.768 1.00 43.38 450 GLY A C 1
ATOM 3585 O O . GLY A 1 450 ? 29.496 -25.000 -21.952 1.00 43.38 450 GLY A O 1
ATOM 3586 N N . TYR A 1 451 ? 29.917 -23.990 -19.978 1.00 42.25 451 TYR A N 1
ATOM 3587 C CA . TYR A 1 451 ? 31.099 -23.214 -20.392 1.00 42.25 451 TYR A CA 1
ATOM 3588 C C . TYR A 1 451 ? 32.176 -24.085 -21.064 1.00 42.25 451 TYR A C 1
ATOM 3590 O O . TYR A 1 451 ? 32.713 -23.727 -22.111 1.00 42.25 451 TYR A O 1
ATOM 3598 N N . PHE A 1 452 ? 32.413 -25.280 -20.515 1.00 39.75 452 PHE A N 1
ATOM 3599 C CA . PHE A 1 452 ? 33.471 -26.189 -20.955 1.00 39.75 452 PHE A CA 1
ATOM 3600 C C . PHE A 1 452 ? 33.208 -26.789 -22.349 1.00 39.75 452 PHE A C 1
ATOM 3602 O O . PHE A 1 452 ? 34.073 -26.757 -23.220 1.00 39.75 452 PHE A O 1
ATOM 3609 N N . ASN A 1 453 ? 31.987 -27.260 -22.622 1.00 42.84 453 ASN A N 1
ATOM 3610 C CA . ASN A 1 453 ? 31.670 -27.867 -23.921 1.00 42.84 453 ASN A CA 1
ATOM 3611 C C . ASN A 1 453 ? 31.483 -26.848 -25.050 1.00 42.84 453 ASN A C 1
ATOM 3613 O O . ASN A 1 453 ? 31.574 -27.218 -26.219 1.00 42.84 453 ASN A O 1
ATOM 3617 N N . THR A 1 454 ? 31.193 -25.586 -24.733 1.00 51.25 454 THR A N 1
ATOM 3618 C CA . THR A 1 454 ? 30.922 -24.571 -25.763 1.00 51.25 454 THR A CA 1
ATOM 3619 C C . THR A 1 454 ? 32.210 -23.993 -26.350 1.00 51.25 454 THR A C 1
ATOM 3621 O O . THR A 1 454 ? 32.237 -23.666 -27.533 1.00 51.25 454 THR A O 1
ATOM 3624 N N . PHE A 1 455 ? 33.287 -23.922 -25.561 1.00 43.06 455 PHE A N 1
ATOM 3625 C CA . PHE A 1 455 ? 34.560 -23.335 -25.998 1.00 43.06 455 PHE A CA 1
ATOM 3626 C C . PHE A 1 455 ? 35.724 -24.326 -26.110 1.00 43.06 455 PHE A C 1
ATOM 3628 O O . PHE A 1 455 ? 36.640 -24.066 -26.882 1.00 43.06 455 PHE A O 1
ATOM 3635 N N . PHE A 1 456 ? 35.685 -25.471 -25.418 1.00 41.72 456 PHE A N 1
ATOM 3636 C CA . PHE A 1 456 ? 36.827 -26.396 -25.351 1.00 41.72 456 PHE A CA 1
ATOM 3637 C C . PHE A 1 456 ? 36.547 -27.791 -25.934 1.00 41.72 456 PHE A C 1
ATOM 3639 O O . PHE A 1 456 ? 37.378 -28.687 -25.816 1.00 41.72 456 PHE A O 1
ATOM 3646 N N . SER A 1 457 ? 35.404 -28.010 -26.598 1.00 43.25 457 SER A N 1
ATOM 3647 C CA . SER A 1 457 ? 35.024 -29.349 -27.087 1.00 43.25 457 SER A CA 1
ATOM 3648 C C . SER A 1 457 ? 35.741 -29.803 -28.361 1.00 43.25 457 SER A C 1
ATOM 3650 O O . SER A 1 457 ? 35.772 -31.000 -28.643 1.00 43.25 457 SER A O 1
ATOM 3652 N N . LYS A 1 458 ? 36.332 -28.889 -29.137 1.00 43.75 458 LYS A N 1
ATOM 3653 C CA . LYS A 1 458 ? 37.105 -29.234 -30.336 1.00 43.75 458 LYS A CA 1
ATOM 3654 C C . LYS A 1 458 ? 38.181 -28.195 -30.602 1.00 43.75 458 LYS A C 1
ATOM 3656 O O . LYS A 1 458 ? 37.919 -27.265 -31.351 1.00 43.75 458 LYS A O 1
ATOM 3661 N N . LEU A 1 459 ? 39.355 -28.369 -29.999 1.00 36.47 459 LEU A N 1
ATOM 3662 C CA . LEU A 1 459 ? 40.683 -28.047 -30.547 1.00 36.47 459 LEU A CA 1
ATOM 3663 C C . LEU A 1 459 ? 41.700 -28.129 -29.400 1.00 36.47 459 LEU A C 1
ATOM 3665 O O . LEU A 1 459 ? 41.732 -27.265 -28.530 1.00 36.47 459 LEU A O 1
ATOM 3669 N N . GLN A 1 460 ? 42.525 -29.179 -29.398 1.00 42.84 460 GLN A N 1
ATOM 3670 C CA . GLN A 1 460 ? 43.797 -29.146 -28.678 1.00 42.84 460 GLN A CA 1
ATOM 3671 C C . GLN A 1 460 ? 44.691 -28.140 -29.411 1.00 42.84 460 GLN A C 1
ATOM 3673 O O . GLN A 1 460 ? 45.186 -28.428 -30.498 1.00 42.84 460 GLN A O 1
ATOM 3678 N N . THR A 1 461 ? 44.831 -26.939 -28.862 1.00 48.41 461 THR A N 1
ATOM 3679 C CA . THR A 1 461 ? 45.819 -25.940 -29.290 1.00 48.41 461 THR A CA 1
ATOM 3680 C C . THR A 1 461 ? 46.672 -25.538 -28.093 1.00 48.41 461 THR A C 1
ATOM 3682 O O . THR A 1 461 ? 46.227 -25.672 -26.956 1.00 48.41 461 THR A O 1
ATOM 3685 N N . ASP A 1 462 ? 47.876 -25.015 -28.344 1.00 39.94 462 ASP A N 1
ATOM 3686 C CA . ASP A 1 462 ? 48.900 -24.628 -27.351 1.00 39.94 462 ASP A CA 1
ATOM 3687 C C . ASP A 1 462 ? 48.384 -23.732 -26.201 1.00 39.94 462 ASP A C 1
ATOM 3689 O O . ASP A 1 462 ? 48.958 -23.686 -25.113 1.00 39.94 462 ASP A O 1
ATOM 3693 N N . SER A 1 463 ? 47.250 -23.051 -26.391 1.00 43.56 463 SER A N 1
ATOM 3694 C CA . SER A 1 463 ? 46.553 -22.296 -25.341 1.00 43.56 463 SER A CA 1
ATOM 3695 C C . SER A 1 463 ? 45.995 -23.186 -24.214 1.00 43.56 463 SER A C 1
ATOM 3697 O O . SER A 1 463 ? 45.846 -22.719 -23.088 1.00 43.56 463 SER A O 1
ATOM 3699 N N . PHE A 1 464 ? 45.712 -24.464 -24.493 1.00 43.22 464 PHE A N 1
ATOM 3700 C CA . PHE A 1 464 ? 45.254 -25.470 -23.526 1.00 43.22 464 PHE A CA 1
ATOM 3701 C C . PHE A 1 464 ? 46.373 -25.903 -22.566 1.00 43.22 464 PHE A C 1
ATOM 3703 O O . PHE A 1 464 ? 46.127 -26.051 -21.370 1.00 43.22 464 PHE A O 1
ATOM 3710 N N . GLU A 1 465 ? 47.616 -26.024 -23.046 1.00 45.12 465 GLU A N 1
ATOM 3711 C CA . GLU A 1 465 ? 48.774 -26.298 -22.180 1.00 45.12 465 GLU A CA 1
ATOM 3712 C C . GLU A 1 465 ? 49.089 -25.108 -21.263 1.00 45.12 465 GLU A C 1
ATOM 3714 O O . GLU A 1 465 ? 49.408 -25.296 -20.087 1.00 45.12 465 GLU A O 1
ATOM 3719 N N . GLN A 1 466 ? 48.909 -23.874 -21.753 1.00 49.19 466 GLN A N 1
ATOM 3720 C CA . GLN A 1 466 ? 49.047 -22.675 -20.921 1.00 49.19 466 GLN A CA 1
ATOM 3721 C C . GLN A 1 466 ? 47.944 -22.576 -19.859 1.00 49.19 466 GLN A C 1
ATOM 3723 O O . GLN A 1 466 ? 48.242 -22.230 -18.715 1.00 49.19 466 GLN A O 1
ATOM 3728 N N . LEU A 1 467 ? 46.700 -22.948 -20.180 1.00 40.88 467 LEU A N 1
ATOM 3729 C CA . LEU A 1 467 ? 45.612 -22.975 -19.198 1.00 40.88 467 LEU A CA 1
ATOM 3730 C C . LEU A 1 467 ? 45.846 -24.035 -18.108 1.00 40.88 467 LEU A C 1
ATOM 3732 O O . LEU A 1 467 ? 45.683 -23.728 -16.931 1.00 40.88 467 LEU A O 1
ATOM 3736 N N . GLN A 1 468 ? 46.322 -25.235 -18.469 1.00 45.38 468 GLN A N 1
ATOM 3737 C CA . GLN A 1 468 ? 46.711 -26.261 -17.489 1.00 45.38 468 GLN A CA 1
ATOM 3738 C C . GLN A 1 468 ? 47.906 -25.848 -16.622 1.00 45.38 468 GLN A C 1
ATOM 3740 O O . GLN A 1 468 ? 48.012 -26.288 -15.477 1.00 45.38 468 GLN A O 1
ATOM 3745 N N . SER A 1 469 ? 48.826 -25.033 -17.148 1.00 43.66 469 SER A N 1
ATOM 3746 C CA . SER A 1 469 ? 49.917 -24.470 -16.342 1.00 43.66 469 SER A CA 1
ATOM 3747 C C . SER A 1 469 ? 49.410 -23.428 -15.336 1.00 43.66 469 SER A C 1
ATOM 3749 O O . SER A 1 469 ? 49.952 -23.316 -14.239 1.00 43.66 469 SER A O 1
ATOM 3751 N N . PHE A 1 470 ? 48.322 -22.725 -15.671 1.00 40.81 470 PHE A N 1
ATOM 3752 C CA . PHE A 1 470 ? 47.662 -21.753 -14.800 1.00 40.81 470 PHE A CA 1
ATOM 3753 C C . PHE A 1 470 ? 46.803 -22.431 -13.719 1.00 40.81 470 PHE A C 1
ATOM 3755 O O . PHE A 1 470 ? 46.792 -21.982 -12.577 1.00 40.81 470 PHE A O 1
ATOM 3762 N N . GLU A 1 471 ? 46.135 -23.536 -14.061 1.00 42.00 471 GLU A N 1
ATOM 3763 C CA . GLU A 1 471 ? 45.338 -24.360 -13.139 1.00 42.00 471 GLU A CA 1
ATOM 3764 C C . GLU A 1 471 ? 46.239 -25.064 -12.105 1.00 42.00 471 GLU A C 1
ATOM 3766 O O . GLU A 1 471 ? 45.981 -24.974 -10.906 1.00 42.00 471 GLU A O 1
ATOM 3771 N N . ARG A 1 472 ? 47.386 -25.612 -12.541 1.00 42.72 472 ARG A N 1
ATOM 3772 C CA . ARG A 1 472 ? 48.436 -26.113 -11.632 1.00 42.72 472 ARG A CA 1
ATOM 3773 C C . ARG A 1 472 ? 49.031 -25.010 -10.752 1.00 42.72 472 ARG A C 1
ATOM 3775 O O . ARG A 1 472 ? 49.220 -25.219 -9.561 1.00 42.72 472 ARG A O 1
ATOM 3782 N N . GLY A 1 473 ? 49.247 -23.813 -11.300 1.00 43.69 473 GLY A N 1
ATOM 3783 C CA . GLY A 1 473 ? 49.697 -22.658 -10.517 1.00 43.69 473 GLY A CA 1
ATOM 3784 C C . GLY A 1 473 ? 48.681 -22.190 -9.465 1.00 43.69 473 GLY A C 1
ATOM 3785 O O . GLY A 1 473 ? 49.079 -21.717 -8.403 1.00 43.69 473 GLY A O 1
ATOM 3786 N N . GLN A 1 474 ? 47.375 -22.334 -9.718 1.00 40.28 474 GLN A N 1
ATOM 3787 C CA . GLN A 1 474 ? 46.332 -22.041 -8.729 1.00 40.28 474 GLN A CA 1
ATOM 3788 C C . GLN A 1 474 ? 46.249 -23.098 -7.627 1.00 40.28 474 GLN A C 1
ATOM 3790 O O . GLN A 1 474 ? 46.068 -22.724 -6.469 1.00 40.28 474 GLN A O 1
ATOM 3795 N N . GLU A 1 475 ? 46.402 -24.381 -7.955 1.00 43.88 475 GLU A N 1
ATOM 3796 C CA . GLU A 1 475 ? 46.467 -25.450 -6.951 1.00 43.88 475 GLU A CA 1
ATOM 3797 C C . GLU A 1 475 ? 47.703 -25.308 -6.053 1.00 43.88 475 GLU A C 1
ATOM 3799 O O . GLU A 1 475 ? 47.570 -25.425 -4.834 1.00 43.88 475 GLU A O 1
ATOM 3804 N N . ASP A 1 476 ? 48.857 -24.927 -6.611 1.00 43.62 476 ASP A N 1
ATOM 3805 C CA . ASP A 1 476 ? 50.075 -24.645 -5.840 1.00 43.62 476 ASP A CA 1
ATOM 3806 C C . ASP A 1 476 ? 49.892 -23.432 -4.905 1.00 43.62 476 ASP A C 1
ATOM 3808 O O . ASP A 1 476 ? 50.28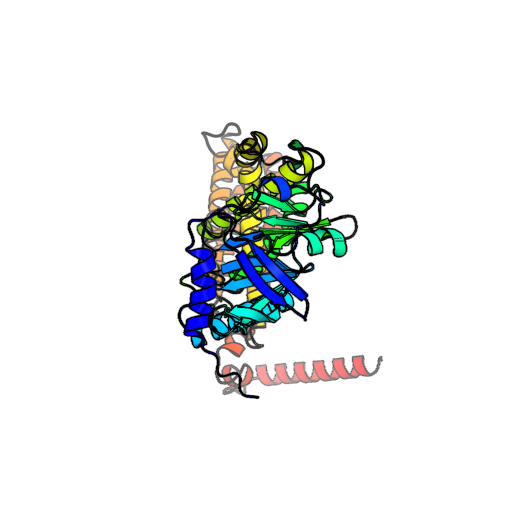9 -23.470 -3.739 1.00 43.62 476 ASP A O 1
ATOM 3812 N N . ILE A 1 477 ? 49.227 -22.362 -5.365 1.00 40.62 477 ILE A N 1
ATOM 3813 C CA . ILE A 1 477 ? 48.907 -21.188 -4.528 1.00 40.62 477 ILE A CA 1
ATOM 3814 C C . ILE A 1 477 ? 47.899 -21.553 -3.427 1.00 40.62 477 ILE A C 1
ATOM 3816 O O . ILE A 1 477 ? 48.045 -21.105 -2.290 1.00 40.62 477 ILE A O 1
ATOM 3820 N N . MET A 1 478 ? 46.901 -22.385 -3.728 1.00 40.16 478 MET A N 1
ATOM 3821 C CA . MET A 1 478 ? 45.901 -22.844 -2.757 1.00 40.16 478 MET A CA 1
ATOM 3822 C C . MET A 1 478 ? 46.502 -23.812 -1.726 1.00 40.16 478 MET A C 1
ATOM 3824 O O . MET A 1 478 ? 46.128 -23.748 -0.556 1.00 40.16 478 MET A O 1
ATOM 3828 N N . GLN A 1 479 ? 47.478 -24.644 -2.108 1.00 42.72 479 GLN A N 1
ATOM 3829 C CA . GLN A 1 479 ? 48.248 -25.468 -1.170 1.00 42.72 479 GLN A CA 1
ATOM 3830 C C . GLN A 1 479 ? 49.152 -24.625 -0.266 1.00 42.72 479 GLN A C 1
ATOM 3832 O O . GLN A 1 479 ? 49.196 -24.862 0.941 1.00 42.72 479 GLN A O 1
ATOM 3837 N N . VAL A 1 480 ? 49.833 -23.614 -0.814 1.00 41.16 480 VAL A N 1
ATOM 3838 C CA . VAL A 1 480 ? 50.685 -22.709 -0.026 1.00 41.16 480 VAL A CA 1
ATOM 3839 C C . VAL A 1 480 ? 49.847 -21.900 0.970 1.00 41.16 480 VAL A C 1
ATOM 3841 O O . VAL A 1 480 ? 50.216 -21.807 2.139 1.00 41.16 480 VAL A O 1
ATOM 3844 N N . VAL A 1 481 ? 48.686 -21.388 0.553 1.00 39.81 481 VAL A N 1
ATOM 3845 C CA . VAL A 1 481 ? 47.759 -20.651 1.431 1.00 39.81 481 VAL A CA 1
ATOM 3846 C C . VAL A 1 481 ? 47.096 -21.573 2.463 1.00 39.81 481 VAL A C 1
ATOM 3848 O O . VAL A 1 481 ? 46.932 -21.169 3.611 1.00 39.81 481 VAL A O 1
ATOM 3851 N N . GLY A 1 482 ? 46.784 -22.821 2.103 1.00 38.41 482 GLY A N 1
ATOM 3852 C CA . GLY A 1 482 ? 46.247 -23.827 3.025 1.00 38.41 482 GLY A CA 1
ATOM 3853 C C . GLY A 1 482 ? 47.258 -24.370 4.043 1.00 38.41 482 GLY A C 1
ATOM 3854 O O . GLY A 1 482 ? 46.847 -24.944 5.041 1.00 38.41 482 GLY A O 1
ATOM 3855 N N . SER A 1 483 ? 48.561 -24.182 3.815 1.00 35.78 483 SER A N 1
ATOM 3856 C CA . SER A 1 483 ? 49.631 -24.544 4.763 1.00 35.78 483 SER A CA 1
ATOM 3857 C C . SER A 1 483 ? 50.029 -23.412 5.724 1.00 35.78 483 SER A C 1
ATOM 3859 O O . SER A 1 483 ? 50.878 -23.610 6.592 1.00 35.78 483 SER A O 1
ATOM 3861 N N . LEU A 1 484 ? 49.431 -22.225 5.559 1.00 37.34 484 LEU A N 1
ATOM 3862 C CA . LEU A 1 484 ? 49.651 -21.028 6.383 1.00 37.34 484 LEU A CA 1
ATOM 3863 C C . LEU A 1 484 ? 48.457 -20.691 7.298 1.00 37.34 484 LEU A C 1
ATOM 3865 O O . LEU A 1 484 ? 48.415 -19.607 7.884 1.00 37.34 484 LEU A O 1
ATOM 3869 N N . VAL A 1 485 ? 47.521 -21.630 7.447 1.00 37.62 485 VAL A N 1
ATOM 3870 C CA . VAL A 1 485 ? 46.452 -21.669 8.459 1.00 37.62 485 VAL A CA 1
ATOM 3871 C C . VAL A 1 485 ? 46.562 -23.006 9.177 1.00 37.62 485 VAL A C 1
ATOM 3873 O O . VAL A 1 485 ? 46.393 -23.015 10.416 1.00 37.62 485 VAL A O 1
#

Foldseek 3Di:
DPQPAPVQLVLVLVVCLAPDPDQADWWWKADPNDIFIAGSHVDQPQLPLLDLDDDDFNYWPDDDDQWTWTDHPQKTKIDGNDNDVVVVVLLLVLVQLVQVVCVVVVAAEFRKDKDWMFIQDPVVRGTGTDIIIMGGDQSCCCPVVVKWKQFQVSRGIRALPDQLAPDLCRLVDPVSVCVACVQQLLNVLVCVQLVPPDDLPDTFMKMKAQDPDPPGGIYIHTYDDDRDDVPDSPPSGSPGDLDDDDLVRVLSVVLSVVQSSSSNNVCSVVSDRDPDRDPSSVVCVVRPCVVCSVVSSLSSRLSSLVVSQVPDDPLCPLVNVLSVLLNLLVVLLVVLCVLLVLLLLCLDPPHPNDDVLSVLLNVLSVQLSVQLVVLSCVCSVPPAPVSLVVSLVSLVVSCVSSVVSLVVRPDPVSVVSCVSNVVSSVSNVVSSVVSVVSNLSVCQSPDPPGSCCVPPVDDDDPVVVVVVVVVVVVVVVVVVVVVVD

Radius of gyration: 30.41 Å; chains: 1; bounding box: 88×68×55 Å

Sequence (485 aa):
MPKIHDIKKQCDLIRGLYHSRKEDTLLPVCFHNEKVTLINTQYVDERRFISDAPVPNGELLGKGGIKHVYHINGKAVFLVACYDINRLEQIIDEEVSISQEMNKRGLHAQELNKGYIGIYDPDSDSYLDYPCMFADSFSTLSLEKGIEVFDTKNLYRFGSKYKLFHSDDGCMDNSVNRIVFQDILNDLALLLYLGFDINDNDSVNLTFVPSEREGIPFTVRLFMYDFSSKSYTPKMGPSPVLTLPEDARIKILLKGIVRNVLEADHIARSGRRSIVTPKFINTFFDTIYPAIEDEFVNCIKNKIIQHISTHSAPNIVAGRELVDLQIKFNDLLATLQIKTKELIAKGTEDNTLFDPRYVKIGKAAATLNQELEKAGNQFFANPTATNFPLFKQACNAAIKTAAVEFKNNRSSWSIKAWNEINPILRGILGIVALLTFIPALIVAMKSRHGYFNTFFSKLQTDSFEQLQSFERGQEDIMQVVGSLV

Organism: NCBI:txid45072

Secondary structure (DSSP, 8-state):
------HHHHHHHHHHHHH---TTEEEEEEETTEEEEEEE-SS--TTGGGSSSPPPTT-EEEEETTEEEEEETTEEEEEE--S-HHHHHHHHHHHHHHHHHHHHTT-EE---EEEEEEEEETTTTEEEEEEEEEEE-HHHHHHHH--EEEETTTTEEE-SS--SSSSGGGGG-HHHHHHHHHHHHHHHHHHHHTT----TTS--EEEEEE--STT--EEEEEEE-----TT----SS----SSPPPHHHHHHHHHHHHHHHHHHHHHHHHSS--SS--HHHHHHHHHTHHHHHHHHHHHHHHHHHHHHHHHS-GGGHHHHHHHHHHHHHHHHHHHHHHHHHHHHHHT-TTSTT--GGGHHHHHHHHHHHHHHHHHHHHHHHS--TTHHHHHHHHHHHHHHHHHHHHHH---HHHHHHHHHHHHHHHHHHHHHHHTTTSHHHHHHHH-TTHHHHHHSSS---THHHHHHHHHHHHHHHHHHHHT--

pLDDT: mean 79.68, std 16.41, range [32.03, 97.88]